Protein AF-A0A3S3QXD6-F1 (afdb_monomer_lite)

Structure (mmCIF, N/CA/C/O backbone):
data_AF-A0A3S3QXD6-F1
#
_entry.id   AF-A0A3S3QXD6-F1
#
loop_
_atom_site.group_PDB
_atom_site.id
_atom_site.type_symbol
_atom_site.label_atom_id
_atom_site.label_alt_id
_atom_site.label_comp_id
_atom_site.label_asym_id
_atom_site.label_entity_id
_atom_site.label_seq_id
_atom_site.pdbx_PDB_ins_code
_atom_site.Cartn_x
_atom_site.Cartn_y
_atom_site.Cartn_z
_atom_site.occupancy
_atom_site.B_iso_or_equiv
_atom_site.auth_seq_id
_atom_site.auth_comp_id
_atom_site.auth_asym_id
_atom_site.auth_atom_id
_atom_site.pdbx_PDB_model_num
ATOM 1 N N . MET A 1 1 ? 6.761 -28.569 51.765 1.00 38.31 1 MET A N 1
ATOM 2 C CA . MET A 1 1 ? 6.246 -28.362 50.396 1.00 38.31 1 MET A CA 1
ATOM 3 C C . MET A 1 1 ? 6.630 -26.951 49.989 1.00 38.31 1 MET A C 1
ATOM 5 O O . MET A 1 1 ? 6.013 -26.012 50.467 1.00 38.31 1 MET A O 1
ATOM 9 N N . GLY A 1 2 ? 7.733 -26.806 49.254 1.00 33.00 2 GLY A N 1
ATOM 10 C CA . GLY A 1 2 ? 8.207 -25.521 48.739 1.00 33.00 2 GLY A CA 1
ATOM 11 C C . GLY A 1 2 ? 7.844 -25.421 47.265 1.00 33.00 2 GLY A C 1
ATOM 12 O O . GLY A 1 2 ? 8.157 -26.325 46.495 1.00 33.00 2 GLY A O 1
ATOM 13 N N . THR A 1 3 ? 7.135 -24.361 46.907 1.00 37.84 3 THR A N 1
ATOM 14 C CA . THR A 1 3 ? 6.766 -23.984 45.542 1.00 37.84 3 THR A CA 1
ATOM 15 C C . THR A 1 3 ? 8.017 -23.756 44.696 1.00 37.84 3 THR A C 1
ATOM 17 O O . THR A 1 3 ? 8.783 -22.830 44.961 1.00 37.84 3 THR A O 1
ATOM 20 N N . ALA A 1 4 ? 8.221 -24.593 43.678 1.00 33.94 4 ALA A N 1
ATOM 21 C CA . ALA A 1 4 ? 9.219 -24.361 42.645 1.00 33.94 4 ALA A CA 1
ATOM 22 C C . ALA A 1 4 ? 8.740 -23.210 41.750 1.00 33.94 4 ALA A C 1
ATOM 24 O O . ALA A 1 4 ? 7.819 -23.362 40.949 1.00 33.94 4 ALA A O 1
ATOM 25 N N . VAL A 1 5 ? 9.356 -22.044 41.921 1.00 38.56 5 VAL A N 1
ATOM 26 C CA . VAL A 1 5 ? 9.297 -20.958 40.946 1.00 38.56 5 VAL A CA 1
ATOM 27 C C . VAL A 1 5 ? 10.104 -21.426 39.735 1.00 38.56 5 VAL A C 1
ATOM 29 O O . VAL A 1 5 ? 11.309 -21.643 39.848 1.00 38.56 5 VAL A O 1
ATOM 32 N N . PHE A 1 6 ? 9.452 -21.609 38.586 1.00 35.69 6 PHE A N 1
ATOM 33 C CA . PHE A 1 6 ? 10.136 -21.761 37.302 1.00 35.69 6 PHE A CA 1
ATOM 34 C C . PHE A 1 6 ? 10.838 -20.436 36.969 1.00 35.69 6 PHE A C 1
ATOM 36 O O . PHE A 1 6 ? 10.288 -19.581 36.279 1.00 35.69 6 PHE A O 1
ATOM 43 N N . GLN A 1 7 ? 12.060 -20.243 37.465 1.00 37.59 7 GLN A N 1
ATOM 44 C CA . GLN A 1 7 ? 12.983 -19.302 36.843 1.00 37.59 7 GLN A CA 1
ATOM 45 C C . GLN A 1 7 ? 13.469 -19.943 35.540 1.00 37.59 7 GLN A C 1
ATOM 47 O O . GLN A 1 7 ? 14.281 -20.866 35.555 1.00 37.59 7 GLN A O 1
ATOM 52 N N . ARG A 1 8 ? 12.927 -19.492 34.401 1.00 41.00 8 ARG A N 1
ATOM 53 C CA . ARG A 1 8 ? 13.538 -19.762 33.091 1.00 41.00 8 ARG A CA 1
ATOM 54 C C . ARG A 1 8 ? 14.935 -19.117 33.087 1.00 41.00 8 ARG A C 1
ATOM 56 O O . ARG A 1 8 ? 15.067 -18.006 33.603 1.00 41.00 8 ARG A O 1
ATOM 63 N N . PRO A 1 9 ? 15.980 -19.789 32.576 1.00 37.19 9 PRO A N 1
ATOM 64 C CA . PRO A 1 9 ? 17.343 -19.288 32.685 1.00 37.19 9 PRO A CA 1
ATOM 65 C C . PRO A 1 9 ? 17.498 -18.008 31.858 1.00 37.19 9 PRO A C 1
ATOM 67 O O . PRO A 1 9 ? 17.231 -18.003 30.660 1.00 37.19 9 PRO A O 1
ATOM 70 N N . LEU A 1 10 ? 17.977 -16.942 32.499 1.00 39.84 10 LEU A N 1
ATOM 71 C CA . LEU A 1 10 ? 18.297 -15.630 31.915 1.00 39.84 10 LEU A CA 1
ATOM 72 C C . LEU A 1 10 ? 19.469 -15.670 30.901 1.00 39.84 10 LEU A C 1
ATOM 74 O O . LEU A 1 10 ? 20.020 -14.627 30.571 1.00 39.84 10 LEU A O 1
ATOM 78 N N . SER A 1 11 ? 19.912 -16.854 30.452 1.00 46.94 11 SER A N 1
ATOM 79 C CA . SER A 1 11 ? 21.112 -17.008 29.616 1.00 46.94 11 SER A CA 1
ATOM 80 C C . SER A 1 11 ? 20.842 -16.938 28.114 1.00 46.94 11 SER A C 1
ATOM 82 O O . SER A 1 11 ? 21.751 -16.584 27.381 1.00 46.94 11 SER A O 1
ATOM 84 N N . ARG A 1 12 ? 19.619 -17.245 27.657 1.00 56.75 12 ARG A N 1
ATOM 85 C CA . ARG A 1 12 ? 19.279 -17.273 26.217 1.00 56.75 12 ARG A CA 1
ATOM 86 C C . ARG A 1 12 ? 18.797 -15.940 25.651 1.00 56.75 12 ARG A C 1
ATOM 88 O O . ARG A 1 12 ? 18.524 -15.839 24.466 1.00 56.75 12 ARG A O 1
ATOM 95 N N . THR A 1 13 ? 18.635 -14.929 26.500 1.00 52.47 13 THR A N 1
ATOM 96 C CA . THR A 1 13 ? 18.139 -13.607 26.095 1.00 52.47 13 THR A CA 1
ATOM 97 C C . THR A 1 13 ? 19.215 -12.767 25.406 1.00 52.47 13 THR A C 1
ATOM 99 O O . THR A 1 13 ? 18.877 -11.889 24.637 1.00 52.47 13 THR A O 1
ATOM 102 N N . PHE A 1 14 ? 20.498 -13.021 25.675 1.00 68.12 14 PHE A N 1
ATOM 103 C CA . PHE A 1 14 ? 21.621 -12.319 25.032 1.00 68.12 14 PHE A CA 1
ATOM 104 C C . PHE A 1 14 ? 22.316 -13.166 23.957 1.00 68.12 14 PHE A C 1
ATOM 106 O O . PHE A 1 14 ? 23.363 -12.772 23.457 1.00 68.12 14 PHE A O 1
ATOM 113 N N . GLU A 1 15 ? 21.787 -14.359 23.679 1.00 79.06 15 GLU A N 1
ATOM 114 C CA . GLU A 1 15 ? 22.222 -15.157 22.534 1.00 79.06 15 GLU A CA 1
ATOM 115 C C . GLU A 1 15 ? 21.687 -14.497 21.264 1.00 79.06 15 GLU A C 1
ATOM 117 O O . GLU A 1 15 ? 20.615 -13.905 21.306 1.00 79.06 15 GLU A O 1
ATOM 122 N N . ASP A 1 16 ? 22.445 -14.602 20.186 1.00 72.88 16 ASP A N 1
ATOM 123 C CA . ASP A 1 16 ? 22.072 -14.250 18.818 1.00 72.88 16 ASP A CA 1
ATOM 124 C C . ASP A 1 16 ? 21.992 -15.601 18.094 1.00 72.88 16 ASP A C 1
ATOM 126 O O . ASP A 1 16 ? 23.020 -16.247 17.853 1.00 72.88 16 ASP A O 1
ATOM 130 N N . ALA A 1 17 ? 20.781 -16.155 17.985 1.00 80.81 17 ALA A N 1
ATOM 131 C CA . ALA A 1 17 ? 20.617 -17.559 17.615 1.00 80.81 17 ALA A CA 1
ATOM 132 C C . ALA A 1 17 ? 20.725 -17.805 16.103 1.00 80.81 17 ALA A C 1
ATOM 134 O O . ALA A 1 17 ? 21.073 -18.924 15.707 1.00 80.81 17 ALA A O 1
ATOM 135 N N . ASP A 1 18 ? 20.493 -16.793 15.276 1.00 69.12 18 ASP A N 1
ATOM 136 C CA . ASP A 1 18 ? 20.593 -16.865 13.819 1.00 69.12 18 ASP A CA 1
ATOM 137 C C . ASP A 1 18 ? 21.825 -16.133 13.245 1.00 69.12 18 ASP A C 1
ATOM 139 O O . ASP A 1 18 ? 22.197 -16.384 12.096 1.00 69.12 18 ASP A O 1
ATOM 143 N N . ASN A 1 19 ? 22.585 -15.433 14.092 1.00 71.56 19 ASN A N 1
ATOM 144 C CA . ASN A 1 19 ? 23.824 -14.706 13.795 1.00 71.56 19 ASN A CA 1
ATOM 145 C C . ASN A 1 19 ? 23.615 -13.474 12.905 1.00 71.56 19 ASN A C 1
ATOM 147 O O . ASN A 1 19 ? 24.477 -13.166 12.071 1.00 71.56 19 ASN A O 1
ATOM 151 N N . ASP A 1 20 ? 22.492 -12.779 13.071 1.00 61.34 20 ASP A N 1
ATOM 152 C CA . ASP A 1 20 ? 22.170 -11.541 12.358 1.00 61.34 20 ASP A CA 1
ATOM 153 C C . ASP A 1 20 ? 22.753 -10.274 13.025 1.00 61.34 20 ASP A C 1
ATOM 155 O O . ASP A 1 20 ? 22.748 -9.185 12.439 1.00 61.34 20 ASP A O 1
ATOM 159 N N . GLY A 1 21 ? 23.341 -10.425 14.218 1.00 67.06 21 GLY A N 1
ATOM 160 C CA . GLY A 1 21 ? 23.941 -9.350 14.998 1.00 67.06 21 GLY A CA 1
ATOM 161 C C . GLY A 1 21 ? 23.018 -8.725 16.047 1.00 67.06 21 GLY A C 1
ATOM 162 O O . GLY A 1 21 ? 23.454 -7.784 16.723 1.00 67.06 21 GLY A O 1
ATOM 163 N N . TYR A 1 22 ? 21.798 -9.234 16.217 1.00 67.25 22 TYR A N 1
ATOM 164 C CA . TYR A 1 22 ? 20.854 -8.859 17.262 1.00 67.25 22 TYR A CA 1
ATOM 165 C C . TYR A 1 22 ? 20.681 -9.997 18.267 1.00 67.25 22 TYR A C 1
ATOM 167 O O . TYR A 1 22 ? 20.748 -11.177 17.953 1.00 67.25 22 TYR A O 1
ATOM 175 N N . SER A 1 23 ? 20.509 -9.653 19.543 1.00 68.75 23 SER A N 1
ATOM 176 C CA . SER A 1 23 ? 20.200 -10.675 20.540 1.00 68.75 23 SER A CA 1
ATOM 177 C C . SER A 1 23 ? 18.725 -11.060 20.502 1.00 68.75 23 SER A C 1
ATOM 179 O O . SER A 1 23 ? 17.857 -10.200 20.355 1.00 68.75 23 SER A O 1
ATOM 181 N N . ASN A 1 24 ? 18.423 -12.308 20.857 1.00 70.25 24 ASN A N 1
ATOM 182 C CA . ASN A 1 24 ? 17.066 -12.833 20.975 1.00 70.25 24 ASN A CA 1
ATOM 183 C C . ASN A 1 24 ? 16.139 -11.940 21.830 1.00 70.25 24 ASN A C 1
ATOM 185 O O . ASN A 1 24 ? 14.919 -11.968 21.687 1.00 70.25 24 ASN A O 1
ATOM 189 N N . LEU A 1 25 ? 16.685 -11.184 22.795 1.00 64.31 25 LEU A N 1
ATOM 190 C CA . LEU A 1 25 ? 15.929 -10.219 23.601 1.00 64.31 25 LEU A CA 1
ATOM 191 C C . LEU A 1 25 ? 15.656 -8.908 22.872 1.00 64.31 25 LEU A C 1
ATOM 193 O O . LEU A 1 25 ? 14.603 -8.322 23.108 1.00 64.31 25 LEU A O 1
ATOM 197 N N . GLU A 1 26 ? 16.596 -8.410 22.075 1.00 59.00 26 GLU A N 1
ATOM 198 C CA . GLU A 1 26 ? 16.383 -7.240 21.218 1.00 59.00 26 GLU A CA 1
ATOM 199 C C . GLU A 1 26 ? 15.315 -7.546 20.177 1.00 59.00 26 GLU A C 1
ATOM 201 O O . GLU A 1 26 ? 14.377 -6.767 20.032 1.00 59.00 26 GLU A O 1
ATOM 206 N N . GLU A 1 27 ? 15.377 -8.729 19.584 1.00 65.38 27 GLU A N 1
ATOM 207 C CA . GLU A 1 27 ? 14.402 -9.225 18.621 1.00 65.38 27 GLU A CA 1
ATOM 208 C C . GLU A 1 27 ? 13.033 -9.460 19.251 1.00 65.38 27 GLU A C 1
ATOM 210 O O . GLU A 1 27 ? 12.041 -8.876 18.821 1.00 65.38 27 GLU A O 1
ATOM 215 N N . TYR A 1 28 ? 12.974 -10.165 20.386 1.00 58.31 28 TYR A N 1
ATOM 216 C CA . TYR A 1 28 ? 11.723 -10.335 21.130 1.00 58.31 28 TYR A CA 1
ATOM 217 C C . TYR A 1 28 ? 11.107 -8.996 21.569 1.00 58.31 28 TYR A C 1
ATOM 219 O O . TYR A 1 28 ? 9.885 -8.855 21.612 1.00 58.31 28 TYR A O 1
ATOM 227 N N . ARG A 1 29 ? 11.930 -7.998 21.923 1.00 54.53 29 ARG A N 1
ATOM 228 C CA . ARG A 1 29 ? 11.452 -6.645 22.268 1.00 54.53 29 ARG A CA 1
ATOM 229 C C . ARG A 1 29 ? 10.986 -5.858 21.048 1.00 54.53 29 ARG A C 1
ATOM 231 O O . ARG A 1 29 ? 10.121 -5.001 21.209 1.00 54.53 29 ARG A O 1
ATOM 238 N N . ALA A 1 30 ? 11.571 -6.118 19.885 1.00 56.81 30 ALA A N 1
ATOM 239 C CA . ALA A 1 30 ? 11.243 -5.477 18.619 1.00 56.81 30 ALA A CA 1
ATOM 240 C C . ALA A 1 30 ? 10.148 -6.211 17.827 1.00 56.81 30 ALA A C 1
ATOM 242 O O . ALA A 1 30 ? 9.695 -5.683 16.816 1.00 56.81 30 ALA A O 1
ATOM 243 N N . GLY A 1 31 ? 9.714 -7.391 18.285 1.00 55.69 31 GLY A N 1
ATOM 244 C CA . GLY A 1 31 ? 8.727 -8.225 17.598 1.00 55.69 31 GLY A CA 1
ATOM 245 C C . GLY A 1 31 ? 9.283 -8.995 16.396 1.00 55.69 31 GLY A C 1
ATOM 246 O O . GLY A 1 31 ? 8.500 -9.483 15.591 1.00 55.69 31 GLY A O 1
ATOM 247 N N . SER A 1 32 ? 10.606 -9.104 16.258 1.00 64.31 32 SER A N 1
ATOM 248 C CA . SER A 1 32 ? 11.252 -9.874 15.191 1.00 64.31 32 SER A CA 1
ATOM 249 C C . SER A 1 32 ? 11.540 -11.323 15.639 1.00 64.31 32 SER A C 1
ATOM 251 O O . SER A 1 32 ? 11.544 -11.606 16.842 1.00 64.31 32 SER A O 1
ATOM 253 N N . ASP A 1 33 ? 11.661 -12.265 14.694 1.00 67.69 33 ASP A N 1
ATOM 254 C CA . ASP A 1 33 ? 11.877 -13.697 14.961 1.00 67.69 33 ASP A CA 1
ATOM 255 C C . ASP A 1 33 ? 13.356 -14.005 15.254 1.00 67.69 33 ASP A C 1
ATOM 257 O O . ASP A 1 33 ? 14.141 -14.010 14.311 1.00 67.69 33 ASP A O 1
ATOM 261 N N . PRO A 1 34 ? 13.711 -14.384 16.500 1.00 75.00 34 PRO A N 1
ATOM 262 C CA . PRO A 1 34 ? 15.089 -14.636 16.927 1.00 75.00 34 PRO A CA 1
ATOM 263 C C . PRO A 1 34 ? 15.709 -15.924 16.384 1.00 75.00 34 PRO A C 1
ATOM 265 O O . PRO A 1 34 ? 16.602 -16.507 16.995 1.00 75.00 34 PRO A O 1
ATOM 268 N N . THR A 1 35 ? 15.142 -16.494 15.328 1.00 77.38 35 THR A N 1
ATOM 269 C CA . THR A 1 35 ? 15.623 -17.725 14.698 1.00 77.38 35 THR A CA 1
ATOM 270 C C . THR A 1 35 ? 15.710 -17.619 13.180 1.00 77.38 35 THR A C 1
ATOM 272 O O . THR A 1 35 ? 16.035 -18.612 12.520 1.00 77.38 35 THR A O 1
ATOM 275 N N . ASP A 1 36 ? 15.436 -16.439 12.633 1.00 64.94 36 ASP A N 1
ATOM 276 C CA . ASP A 1 36 ? 15.436 -16.145 11.211 1.00 64.94 36 ASP A CA 1
ATOM 277 C C . ASP A 1 36 ? 16.293 -14.905 10.950 1.00 64.94 36 ASP A C 1
ATOM 279 O O . ASP A 1 36 ? 15.827 -13.784 11.110 1.00 64.94 36 ASP A O 1
ATOM 283 N N . ALA A 1 37 ? 17.514 -15.103 10.439 1.00 63.25 37 ALA A N 1
ATOM 284 C CA . ALA A 1 37 ? 18.464 -14.012 10.208 1.00 63.25 37 ALA A CA 1
ATOM 285 C C . ALA A 1 37 ? 17.982 -12.953 9.191 1.00 63.25 37 ALA A C 1
ATOM 287 O O . ALA A 1 37 ? 18.611 -11.906 9.030 1.00 63.25 37 ALA A O 1
ATOM 288 N N . ALA A 1 38 ? 16.898 -13.219 8.451 1.00 55.19 38 ALA A N 1
ATOM 289 C CA . ALA A 1 38 ? 16.240 -12.229 7.598 1.00 55.19 38 ALA A CA 1
ATOM 290 C C . ALA A 1 38 ? 15.218 -11.360 8.362 1.00 55.19 38 ALA A C 1
ATOM 292 O O . ALA A 1 38 ? 14.716 -10.370 7.824 1.00 55.19 38 ALA A O 1
ATOM 293 N N . SER A 1 39 ? 14.906 -11.699 9.611 1.00 61.34 39 SER A N 1
ATOM 294 C CA . SER A 1 39 ? 13.953 -11.041 10.499 1.00 61.34 39 SER A CA 1
ATOM 295 C C . SER A 1 39 ? 14.670 -10.204 11.571 1.00 61.34 39 SER A C 1
ATOM 297 O O . SER A 1 39 ? 14.518 -10.432 12.765 1.00 61.34 39 SER A O 1
ATOM 299 N N . THR A 1 40 ? 15.367 -9.152 11.146 1.00 62.97 40 THR A N 1
ATOM 300 C CA . THR A 1 40 ? 16.052 -8.216 12.052 1.00 62.97 40 THR A CA 1
ATOM 301 C C . THR A 1 40 ? 15.098 -7.183 12.702 1.00 62.97 40 THR A C 1
ATOM 303 O O . THR A 1 40 ? 14.048 -6.848 12.131 1.00 62.97 40 THR A O 1
ATOM 306 N N . PRO A 1 41 ? 15.446 -6.604 13.872 1.00 64.88 41 PRO A N 1
ATOM 307 C CA . PRO A 1 41 ? 14.711 -5.509 14.508 1.00 64.88 41 PRO A CA 1
ATOM 308 C C . PRO A 1 41 ? 14.575 -4.251 13.641 1.00 64.88 41 PRO A C 1
ATOM 310 O O . PRO A 1 41 ? 15.542 -3.739 13.072 1.00 64.88 41 PRO A O 1
ATOM 313 N N . ILE A 1 42 ? 13.378 -3.658 13.635 1.00 64.75 42 ILE A N 1
ATOM 314 C CA . ILE A 1 42 ? 13.099 -2.408 12.914 1.00 64.75 42 ILE A CA 1
ATOM 315 C C . ILE A 1 42 ? 13.927 -1.257 13.506 1.00 64.75 42 ILE A C 1
ATOM 317 O O . ILE A 1 42 ? 13.749 -0.863 14.661 1.00 64.75 42 ILE A O 1
ATOM 321 N N . GLN A 1 43 ? 14.797 -0.648 12.695 1.00 71.38 43 GLN A N 1
ATOM 322 C CA . GLN A 1 43 ? 15.571 0.522 13.116 1.00 71.38 43 GLN A CA 1
ATOM 323 C C . GLN A 1 43 ? 14.727 1.800 13.062 1.00 71.38 43 GLN A C 1
ATOM 325 O O . GLN A 1 43 ? 14.486 2.366 11.994 1.00 71.38 43 GLN A O 1
ATOM 330 N N . CYS A 1 44 ? 14.288 2.269 14.227 1.00 76.56 44 CYS A N 1
ATOM 331 C CA . CYS A 1 44 ? 13.503 3.491 14.379 1.00 76.56 44 CYS A CA 1
ATOM 332 C C . CYS A 1 44 ? 14.401 4.733 14.437 1.00 76.56 44 CYS A C 1
ATOM 334 O O . CYS A 1 44 ? 15.247 4.850 15.320 1.00 76.56 44 CYS A O 1
ATOM 336 N N . ALA A 1 45 ? 14.179 5.703 13.546 1.00 78.06 45 ALA A N 1
ATOM 337 C CA . ALA A 1 45 ? 14.805 7.024 13.655 1.00 78.06 45 ALA A CA 1
ATOM 338 C C . ALA A 1 45 ? 14.176 7.847 14.790 1.00 78.06 45 ALA A C 1
ATOM 340 O O . ALA A 1 45 ? 14.836 8.683 15.404 1.00 78.06 45 ALA A O 1
ATOM 341 N N . THR A 1 46 ? 12.887 7.622 15.048 1.00 84.50 46 THR A N 1
ATOM 342 C CA . THR A 1 46 ? 12.146 8.176 16.180 1.00 84.50 46 THR A CA 1
ATOM 343 C C . THR A 1 46 ? 10.873 7.368 16.431 1.00 84.50 46 THR A C 1
ATOM 345 O O . THR A 1 46 ? 10.454 6.581 15.576 1.00 84.50 46 THR A O 1
ATOM 348 N N . THR A 1 47 ? 10.252 7.577 17.589 1.00 89.50 47 THR A N 1
ATOM 349 C CA . THR A 1 47 ? 9.069 6.858 18.055 1.00 89.50 47 THR A CA 1
ATOM 350 C C . THR A 1 47 ? 7.901 7.788 18.391 1.00 89.50 47 THR A C 1
ATOM 352 O O . THR A 1 47 ? 8.065 8.924 18.841 1.00 89.50 47 THR A O 1
ATOM 355 N N . VAL A 1 48 ? 6.683 7.293 18.182 1.00 93.81 48 VAL A N 1
ATOM 356 C CA . VAL A 1 48 ? 5.432 7.968 18.542 1.00 93.81 48 VAL A CA 1
ATOM 357 C C . VAL A 1 48 ? 4.619 7.018 19.432 1.00 93.81 48 VAL A C 1
ATOM 359 O O . VAL A 1 48 ? 4.378 5.884 19.015 1.00 93.81 48 VAL A O 1
ATOM 362 N N . PRO A 1 49 ? 4.161 7.443 20.628 1.00 95.94 49 PRO A N 1
ATOM 363 C CA . PRO A 1 49 ? 4.161 8.813 21.139 1.00 95.94 49 PRO A CA 1
ATOM 364 C C . PRO A 1 49 ? 5.390 9.214 21.982 1.00 95.94 49 PRO A C 1
ATOM 366 O O . PRO A 1 49 ? 5.413 10.340 22.480 1.00 95.94 49 PRO A O 1
ATOM 369 N N . ASP A 1 50 ? 6.366 8.322 22.180 1.00 91.56 50 ASP A N 1
ATOM 370 C CA . ASP A 1 50 ? 7.432 8.504 23.181 1.00 91.56 50 ASP A CA 1
ATOM 371 C C . ASP A 1 50 ? 8.339 9.718 22.903 1.00 91.56 50 ASP A C 1
ATOM 373 O O . ASP A 1 50 ? 8.534 10.547 23.795 1.00 91.56 50 ASP A O 1
ATOM 377 N N . ASP A 1 51 ? 8.844 9.876 21.673 1.00 91.12 51 ASP A N 1
ATOM 378 C CA . ASP A 1 51 ? 9.676 11.034 21.300 1.00 91.12 51 ASP A CA 1
ATOM 379 C C . ASP A 1 51 ? 8.837 12.222 20.804 1.00 91.12 51 ASP A C 1
ATOM 381 O O . ASP A 1 51 ? 9.191 13.390 21.001 1.00 91.12 51 ASP A O 1
ATOM 385 N N . PHE A 1 52 ? 7.716 11.934 20.139 1.00 95.38 52 PHE A N 1
ATOM 386 C CA . PHE A 1 52 ? 6.818 12.935 19.568 1.00 95.38 52 PHE A CA 1
ATOM 387 C C . PHE A 1 52 ? 5.362 12.585 19.836 1.00 95.38 52 PHE A C 1
ATOM 389 O O . PHE A 1 52 ? 4.913 11.483 19.563 1.00 95.38 52 PHE A O 1
ATOM 396 N N . THR A 1 53 ? 4.566 13.578 20.226 1.00 92.00 53 THR A N 1
ATOM 397 C CA . THR A 1 53 ? 3.130 13.395 20.498 1.00 92.00 53 THR A CA 1
ATOM 398 C C . THR A 1 53 ? 2.248 13.311 19.246 1.00 92.00 53 THR A C 1
ATOM 400 O O . THR A 1 53 ? 1.053 13.049 19.362 1.00 92.00 53 THR A O 1
ATOM 403 N N . SER A 1 54 ? 2.801 13.553 18.053 1.00 96.00 54 SER A N 1
ATOM 404 C CA . SER A 1 54 ? 2.088 13.438 16.773 1.00 96.00 54 SER A CA 1
ATOM 405 C C . SER A 1 54 ? 2.994 12.842 15.702 1.00 96.00 54 SER A C 1
ATOM 407 O O . SER A 1 54 ? 4.195 13.132 15.660 1.00 96.00 54 SER A O 1
ATOM 409 N N . ILE A 1 55 ? 2.399 12.064 14.800 1.00 97.62 55 ILE A N 1
ATOM 410 C CA . ILE A 1 55 ? 3.094 11.427 13.681 1.00 97.62 55 ILE A CA 1
ATOM 411 C C . ILE A 1 55 ? 3.611 12.502 12.726 1.00 97.62 55 ILE A C 1
ATOM 413 O O . ILE A 1 55 ? 4.741 12.418 12.246 1.00 97.62 55 ILE A O 1
ATOM 417 N N . GLN A 1 56 ? 2.842 13.571 12.495 1.00 96.69 56 GLN A N 1
ATOM 418 C CA . GLN A 1 56 ? 3.283 14.646 11.607 1.00 96.69 56 GLN A CA 1
ATOM 419 C C . GLN A 1 56 ? 4.544 15.363 12.117 1.00 96.69 56 GLN A C 1
ATOM 421 O O . GLN A 1 56 ? 5.385 15.758 11.300 1.00 96.69 56 GLN A O 1
ATOM 426 N N . ALA A 1 57 ? 4.688 15.562 13.432 1.00 95.38 57 ALA A N 1
ATOM 427 C CA . ALA A 1 57 ? 5.885 16.181 14.003 1.00 95.38 57 ALA A CA 1
ATOM 428 C C . ALA A 1 57 ? 7.115 15.279 13.837 1.00 95.38 57 ALA A C 1
ATOM 430 O O . ALA A 1 57 ? 8.140 15.752 13.342 1.00 95.38 57 ALA A O 1
ATOM 431 N N . ALA A 1 58 ? 6.976 13.987 14.146 1.00 94.75 58 ALA A N 1
ATOM 432 C CA . ALA A 1 58 ? 8.021 12.990 13.935 1.00 94.75 58 ALA A CA 1
ATOM 433 C C . ALA A 1 58 ? 8.447 12.910 12.459 1.00 94.75 58 ALA A C 1
ATOM 435 O O . ALA A 1 58 ? 9.628 13.034 12.139 1.00 94.75 58 ALA A O 1
ATOM 436 N N . ALA A 1 59 ? 7.485 12.818 11.536 1.00 92.31 59 ALA A N 1
ATOM 437 C CA . ALA A 1 59 ? 7.747 12.787 10.098 1.00 92.31 59 ALA A CA 1
ATOM 438 C C . ALA A 1 59 ? 8.478 14.046 9.604 1.00 92.31 59 ALA A C 1
ATOM 440 O O . ALA A 1 59 ? 9.373 13.964 8.766 1.00 92.31 59 ALA A O 1
ATOM 441 N N . ASN A 1 60 ? 8.140 15.227 10.135 1.00 92.44 60 ASN A N 1
ATOM 442 C CA . ASN A 1 60 ? 8.841 16.464 9.789 1.00 92.44 60 ASN A CA 1
ATOM 443 C C . ASN A 1 60 ? 10.283 16.496 10.298 1.00 92.44 60 ASN A C 1
ATOM 445 O O . ASN A 1 60 ? 11.137 17.048 9.606 1.00 92.44 60 ASN A O 1
ATOM 449 N N . TYR A 1 61 ? 10.537 15.934 11.481 1.00 89.31 61 TYR A N 1
ATOM 450 C CA . TYR A 1 61 ? 11.879 15.814 12.040 1.00 89.31 61 TYR A CA 1
ATOM 451 C C . TYR A 1 61 ? 12.737 14.839 11.226 1.00 89.31 61 TYR A C 1
ATOM 453 O O . TYR A 1 61 ? 13.839 15.191 10.817 1.00 89.31 61 TYR A O 1
ATOM 461 N N . VAL A 1 62 ? 12.210 13.655 10.906 1.00 80.50 62 VAL A N 1
ATOM 462 C CA . VAL A 1 62 ? 12.931 12.658 10.099 1.00 80.50 62 VAL A CA 1
ATOM 463 C C . VAL A 1 62 ? 13.216 13.177 8.688 1.00 80.50 62 VAL A C 1
ATOM 465 O O . VAL A 1 62 ? 14.310 12.995 8.174 1.00 80.50 62 VAL A O 1
ATOM 468 N N . ALA A 1 63 ? 12.290 13.915 8.074 1.00 80.88 63 ALA A N 1
ATOM 469 C CA . ALA A 1 63 ? 12.476 14.440 6.720 1.00 80.88 63 ALA A CA 1
ATOM 470 C C . ALA A 1 63 ? 13.638 15.439 6.552 1.00 80.88 63 ALA A C 1
ATOM 472 O O . ALA A 1 63 ? 14.013 15.738 5.419 1.00 80.88 63 ALA A O 1
ATOM 473 N N . ILE A 1 64 ? 14.156 16.018 7.642 1.00 76.12 64 ILE A N 1
ATOM 474 C CA . ILE A 1 64 ? 15.298 16.948 7.602 1.00 76.12 64 ILE A CA 1
ATOM 475 C C . ILE A 1 64 ? 16.622 16.281 7.994 1.00 76.12 64 ILE A C 1
ATOM 477 O O . ILE A 1 64 ? 17.663 16.941 7.966 1.00 76.12 64 ILE A O 1
ATOM 481 N N . THR A 1 65 ? 16.615 14.996 8.358 1.00 66.94 65 THR A N 1
ATOM 482 C CA . THR A 1 65 ? 17.850 14.240 8.582 1.00 66.94 65 THR A CA 1
ATOM 483 C C . THR A 1 65 ? 18.463 13.860 7.232 1.00 66.94 65 THR A C 1
ATOM 485 O O . THR A 1 65 ? 17.766 13.647 6.242 1.00 66.94 65 THR A O 1
ATOM 488 N N . LYS A 1 66 ? 19.798 13.787 7.165 1.00 46.59 66 LYS A N 1
ATOM 489 C CA . LYS A 1 66 ? 20.538 13.599 5.902 1.00 46.59 66 LYS A CA 1
ATOM 490 C C . LYS A 1 66 ? 20.251 12.255 5.200 1.00 46.59 66 LYS A C 1
ATOM 492 O O . LYS A 1 66 ? 20.596 12.118 4.034 1.00 46.59 66 LYS A O 1
ATOM 497 N N . PHE A 1 67 ? 19.623 11.299 5.892 1.00 48.97 67 PHE A N 1
ATOM 498 C CA . PHE A 1 67 ? 19.393 9.930 5.414 1.00 48.97 67 PHE A CA 1
ATOM 499 C C . PHE A 1 67 ? 17.914 9.495 5.420 1.00 48.97 67 PHE A C 1
ATOM 501 O O . PHE A 1 67 ? 17.622 8.378 5.009 1.00 48.97 67 PHE A O 1
ATOM 508 N N . GLY A 1 68 ? 16.972 10.346 5.854 1.00 65.31 68 GLY A N 1
ATOM 509 C CA . GLY A 1 68 ? 15.590 9.911 6.091 1.00 65.31 68 GLY A CA 1
ATOM 510 C C . GLY A 1 68 ? 15.495 8.899 7.242 1.00 65.31 68 GLY A C 1
ATOM 511 O O . GLY A 1 68 ? 16.348 8.894 8.134 1.00 65.31 68 GLY A O 1
ATOM 512 N N . GLY A 1 69 ? 14.447 8.072 7.253 1.00 68.81 69 GLY A N 1
ATOM 513 C CA . GLY A 1 69 ? 14.323 6.964 8.204 1.00 68.81 69 GLY A CA 1
ATOM 514 C C . GLY A 1 69 ? 12.895 6.569 8.578 1.00 68.81 69 GLY A C 1
ATOM 515 O O . GLY A 1 69 ? 11.909 7.119 8.076 1.00 68.81 69 GLY A O 1
ATOM 516 N N . ASN A 1 70 ? 12.810 5.611 9.503 1.00 82.00 70 ASN A N 1
ATOM 517 C CA . ASN A 1 70 ? 11.553 5.068 10.006 1.00 82.00 70 ASN A CA 1
ATOM 518 C C . ASN A 1 70 ? 11.024 5.902 11.181 1.00 82.00 70 ASN A C 1
ATOM 520 O O . ASN A 1 70 ? 11.690 6.053 12.208 1.00 82.00 70 ASN A O 1
ATOM 524 N N . VAL A 1 71 ? 9.805 6.410 11.045 1.00 88.88 71 VAL A N 1
ATOM 525 C CA . VAL A 1 71 ? 8.972 6.875 12.153 1.00 88.88 71 VAL A CA 1
ATOM 526 C C . VAL A 1 71 ? 8.185 5.672 12.651 1.00 88.88 71 VAL A C 1
ATOM 528 O O . VAL A 1 71 ? 7.222 5.241 12.012 1.00 88.88 71 VAL A O 1
ATOM 531 N N . CYS A 1 72 ? 8.606 5.131 13.787 1.00 88.31 72 CYS A N 1
ATOM 532 C CA . CYS A 1 72 ? 7.960 3.983 14.400 1.00 88.31 72 CYS A CA 1
ATOM 533 C C . CYS A 1 72 ? 6.790 4.426 15.275 1.00 88.31 72 CYS A C 1
ATOM 535 O O . CYS A 1 72 ? 6.928 5.323 16.108 1.00 88.31 72 CYS A O 1
ATOM 537 N N . VAL A 1 73 ? 5.634 3.799 15.102 1.00 94.94 73 VAL A N 1
ATOM 538 C CA . VAL A 1 73 ? 4.399 4.190 15.783 1.00 94.94 73 VAL A CA 1
ATOM 539 C C . VAL A 1 73 ? 3.894 3.015 16.610 1.00 94.94 73 VAL A C 1
ATOM 541 O O . VAL A 1 73 ? 3.657 1.930 16.082 1.00 94.94 73 VAL A O 1
ATOM 544 N N . GLN A 1 74 ? 3.761 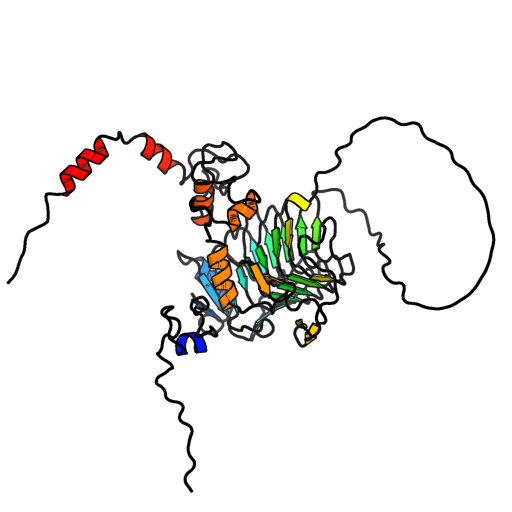3.228 17.917 1.00 94.88 74 GLN A N 1
ATOM 545 C CA . GLN A 1 74 ? 3.220 2.236 18.845 1.00 94.88 74 GLN A CA 1
ATOM 546 C C . GLN A 1 74 ? 1.722 1.976 18.595 1.00 94.88 74 GLN A C 1
ATOM 548 O O . GLN A 1 74 ? 1.049 2.818 17.999 1.00 94.88 74 GLN A O 1
ATOM 553 N N . PRO A 1 75 ? 1.177 0.844 19.078 1.00 96.50 75 PRO A N 1
ATOM 554 C CA . PRO A 1 75 ? -0.264 0.603 19.107 1.00 96.50 75 PRO A CA 1
ATOM 555 C C . PRO A 1 75 ? -1.049 1.781 19.689 1.00 96.50 7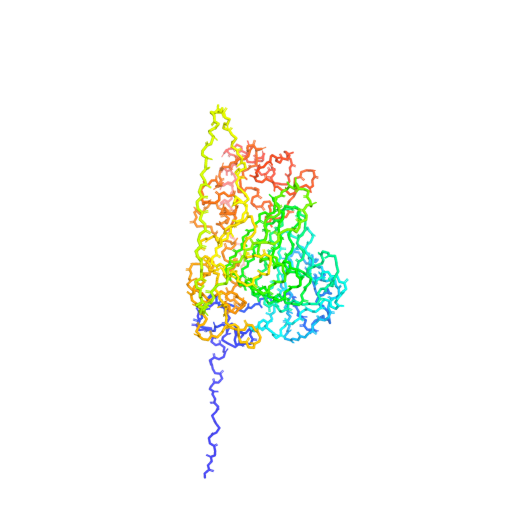5 PRO A C 1
ATOM 557 O O . PRO A 1 75 ? -0.713 2.318 20.748 1.00 96.50 75 PRO A O 1
ATOM 560 N N . GLY A 1 76 ? -2.135 2.164 19.026 1.00 97.62 76 GLY A N 1
ATOM 561 C CA . GLY A 1 76 ? -2.963 3.285 19.447 1.00 97.62 76 GLY A CA 1
ATOM 562 C C . GLY A 1 76 ? -3.768 3.908 18.314 1.00 97.62 76 GLY A C 1
ATOM 563 O O . GLY A 1 76 ? -3.616 3.576 17.144 1.00 97.62 76 GLY A O 1
ATOM 564 N N . THR A 1 77 ? -4.650 4.845 18.669 1.00 98.00 77 THR A N 1
ATOM 565 C CA . THR A 1 77 ? -5.381 5.666 17.695 1.00 98.00 77 THR A CA 1
ATOM 566 C C . THR A 1 77 ? -4.813 7.078 17.665 1.00 98.00 77 THR A C 1
ATOM 568 O O . THR A 1 77 ? -4.883 7.807 18.655 1.00 98.00 77 THR A O 1
ATOM 571 N N . TYR A 1 78 ? -4.319 7.479 16.500 1.00 98.00 78 TYR A N 1
ATOM 572 C CA . TYR A 1 78 ? -3.707 8.774 16.243 1.00 98.00 78 TYR A CA 1
ATOM 573 C C . TYR A 1 78 ? -4.611 9.587 15.325 1.00 98.00 78 TYR A C 1
ATOM 575 O O . TYR A 1 78 ? -4.838 9.229 14.172 1.00 98.00 78 TYR A O 1
ATOM 583 N N . VAL A 1 79 ? -5.151 10.690 15.841 1.00 97.25 79 VAL A N 1
ATOM 584 C CA . VAL A 1 79 ? -6.032 11.573 15.069 1.00 97.25 79 VAL A CA 1
ATOM 585 C C . VAL A 1 79 ? -5.186 12.604 14.322 1.00 97.25 79 VAL A C 1
ATOM 587 O O . VAL A 1 79 ? -4.766 13.607 14.899 1.00 97.25 79 VAL A O 1
ATOM 590 N N . GLU A 1 80 ? -4.976 12.382 13.027 1.00 94.44 80 GLU A N 1
ATOM 591 C CA . GLU A 1 80 ? -4.119 13.190 12.154 1.00 94.44 80 GLU A CA 1
ATOM 592 C C . GLU A 1 80 ? -4.950 13.771 11.010 1.00 94.44 80 GLU A C 1
ATOM 594 O O . GLU A 1 80 ? -5.366 13.088 10.086 1.00 94.44 80 GLU A O 1
ATOM 599 N N . SER A 1 81 ? -5.224 15.073 11.055 1.00 81.12 81 SER A N 1
ATOM 600 C CA . SER A 1 81 ? -6.193 15.694 10.139 1.00 81.12 81 SER A CA 1
ATOM 601 C C . SER A 1 81 ? -5.646 16.053 8.748 1.00 81.12 81 SER A C 1
ATOM 603 O O . SER A 1 81 ? -6.400 16.629 7.961 1.00 81.12 81 SER A O 1
ATOM 605 N N . LYS A 1 82 ? -4.346 15.826 8.491 1.00 84.31 82 LYS A N 1
ATOM 606 C CA . LYS A 1 82 ? -3.648 16.130 7.225 1.00 84.31 82 LYS A CA 1
ATOM 607 C C . LYS A 1 82 ? -2.190 15.641 7.265 1.00 84.31 82 LYS A C 1
ATOM 609 O O . LYS A 1 82 ? -1.271 16.467 7.262 1.00 84.31 82 LYS A O 1
ATOM 614 N N . LEU A 1 83 ? -1.961 14.334 7.353 1.00 95.06 83 LEU A N 1
ATOM 615 C CA . LEU A 1 83 ? -0.597 13.817 7.441 1.00 95.06 83 LEU A CA 1
ATOM 616 C C . LEU A 1 83 ? 0.093 13.901 6.074 1.00 95.06 83 LEU A C 1
ATOM 618 O O . LEU A 1 83 ? -0.331 13.290 5.099 1.00 95.06 83 LEU A O 1
ATOM 622 N N . LYS A 1 84 ? 1.163 14.684 5.987 1.00 94.75 84 LYS A N 1
ATOM 623 C CA . LYS A 1 84 ? 1.982 14.837 4.785 1.00 94.75 84 LYS A CA 1
ATOM 624 C C . LYS A 1 84 ? 3.321 14.169 4.994 1.00 94.75 84 LYS A C 1
ATOM 626 O O . LYS A 1 84 ? 4.094 14.592 5.862 1.00 94.75 84 LYS A O 1
ATOM 631 N N . LEU A 1 85 ? 3.600 13.184 4.154 1.00 91.88 85 LEU A N 1
ATOM 632 C CA . LEU A 1 85 ? 4.899 12.540 4.116 1.00 91.88 85 LEU A CA 1
ATOM 633 C C . LEU A 1 85 ? 5.812 13.240 3.121 1.00 91.88 85 LEU A C 1
ATOM 635 O O . LEU A 1 85 ? 5.371 13.847 2.144 1.00 91.88 85 LEU A O 1
ATOM 639 N N . LYS A 1 86 ? 7.099 13.215 3.450 1.00 85.00 86 LYS A N 1
ATOM 640 C CA . LYS A 1 86 ? 8.181 13.816 2.679 1.00 85.00 86 LYS A CA 1
ATOM 641 C C . LYS A 1 86 ? 9.132 12.714 2.236 1.00 85.00 86 LYS A C 1
ATOM 643 O O . LYS A 1 86 ? 9.155 11.629 2.807 1.00 85.00 86 LYS A O 1
ATOM 648 N N . ASP A 1 87 ? 9.925 13.045 1.231 1.00 76.00 87 ASP A N 1
ATOM 649 C CA . ASP A 1 87 ? 10.915 12.161 0.635 1.00 76.00 87 ASP A CA 1
ATOM 650 C C . ASP A 1 87 ? 11.915 11.610 1.665 1.00 76.00 87 ASP A C 1
ATOM 652 O O . ASP A 1 87 ? 12.620 12.386 2.315 1.00 76.00 87 ASP A O 1
ATOM 656 N N . GLY A 1 88 ? 11.986 10.285 1.786 1.00 71.06 88 GLY A N 1
ATOM 657 C CA . GLY A 1 88 ? 12.822 9.533 2.727 1.00 71.06 88 GLY A CA 1
ATOM 658 C C . GLY A 1 88 ? 12.142 9.135 4.041 1.00 71.06 88 GLY A C 1
ATOM 659 O O . GLY A 1 88 ? 12.815 8.586 4.909 1.00 71.06 88 GLY A O 1
ATOM 660 N N . VAL A 1 89 ? 10.848 9.417 4.228 1.00 82.56 89 VAL A N 1
ATOM 661 C CA . VAL A 1 89 ? 10.126 9.079 5.469 1.00 82.56 89 VAL A CA 1
ATOM 662 C C . VAL A 1 89 ? 9.298 7.810 5.293 1.00 82.56 89 VAL A C 1
ATOM 664 O O . VAL A 1 89 ? 8.405 7.759 4.446 1.00 82.56 89 VAL A O 1
ATOM 667 N N . TYR A 1 90 ? 9.540 6.829 6.159 1.00 85.94 90 TYR A N 1
ATOM 668 C CA . TYR A 1 90 ? 8.724 5.624 6.285 1.00 85.94 90 TYR A CA 1
ATOM 669 C C . TYR A 1 90 ? 7.951 5.672 7.596 1.00 85.94 90 TYR A C 1
ATOM 671 O O . TYR A 1 90 ? 8.543 5.814 8.661 1.00 85.94 90 TYR A O 1
ATOM 679 N N . LEU A 1 91 ? 6.628 5.569 7.536 1.00 93.06 91 LEU A N 1
ATOM 680 C CA . LEU A 1 91 ? 5.829 5.275 8.717 1.00 93.06 91 LEU A CA 1
ATOM 681 C C . LEU A 1 91 ? 5.770 3.767 8.890 1.00 93.06 91 LEU A C 1
ATOM 683 O O . LEU A 1 91 ? 5.405 3.056 7.951 1.00 93.06 91 LEU A O 1
ATOM 687 N N . VAL A 1 92 ? 6.072 3.303 10.097 1.00 90.88 92 VAL A N 1
ATOM 688 C CA . VAL A 1 92 ? 6.091 1.880 10.428 1.00 90.88 92 VAL A CA 1
ATOM 689 C C . VAL A 1 92 ? 5.323 1.654 11.722 1.00 90.88 92 VAL A C 1
ATOM 691 O O . VAL A 1 92 ? 5.678 2.212 12.760 1.00 90.88 92 VAL A O 1
ATOM 694 N N . ALA A 1 93 ? 4.258 0.860 11.673 1.00 90.81 93 ALA A N 1
ATOM 695 C CA . ALA A 1 93 ? 3.596 0.400 12.883 1.00 90.81 93 ALA A CA 1
ATOM 696 C C . ALA A 1 93 ? 4.489 -0.623 13.600 1.00 90.81 93 ALA A C 1
ATOM 698 O O . ALA A 1 93 ? 5.059 -1.504 12.967 1.00 90.81 93 ALA A O 1
ATOM 699 N N . LEU A 1 94 ? 4.608 -0.506 14.923 1.00 86.44 94 LEU A N 1
ATOM 700 C CA . LEU A 1 94 ? 5.370 -1.456 15.741 1.00 86.44 94 LEU A CA 1
ATOM 701 C C . LEU A 1 94 ? 4.576 -2.720 16.098 1.00 86.44 94 LEU A C 1
ATOM 703 O O . LEU A 1 94 ? 5.164 -3.673 16.595 1.00 86.44 94 LEU A O 1
ATOM 707 N N . SER A 1 95 ? 3.258 -2.728 15.880 1.00 86.88 95 SER A N 1
ATOM 708 C CA . SER A 1 95 ? 2.467 -3.957 15.982 1.00 86.88 95 SER A CA 1
ATOM 709 C C . SER A 1 95 ? 2.509 -4.725 14.671 1.00 86.88 95 SER A C 1
ATOM 711 O O . SER A 1 95 ? 2.432 -4.133 13.593 1.00 86.88 95 SER A O 1
ATOM 713 N N . ASP A 1 96 ? 2.556 -6.048 14.770 1.00 83.88 96 ASP A N 1
ATOM 714 C CA . ASP A 1 96 ? 2.311 -6.927 13.631 1.00 83.88 96 ASP A CA 1
ATOM 715 C C . ASP A 1 96 ? 0.825 -7.077 13.301 1.00 83.88 96 ASP A C 1
ATOM 717 O O . ASP A 1 96 ? 0.512 -7.484 12.180 1.00 83.88 96 ASP A O 1
ATOM 721 N N . ASP A 1 97 ? -0.079 -6.720 14.222 1.00 90.00 97 ASP A N 1
ATOM 722 C CA . ASP A 1 97 ? -1.508 -6.618 13.935 1.00 90.00 97 ASP A CA 1
ATOM 723 C C . ASP A 1 97 ? -1.839 -5.204 13.412 1.00 90.00 97 ASP A C 1
ATOM 725 O O . ASP A 1 97 ? -1.900 -4.249 14.198 1.00 90.00 97 ASP A O 1
ATOM 729 N N . PRO A 1 98 ? -2.096 -5.033 12.099 1.00 90.12 98 PRO A N 1
ATOM 730 C CA . PRO A 1 98 ? -2.408 -3.729 11.518 1.00 90.12 98 PRO A CA 1
ATOM 731 C C . PRO A 1 98 ? -3.694 -3.091 12.064 1.00 90.12 98 PRO A C 1
ATOM 733 O O . PRO A 1 98 ? -3.924 -1.899 11.835 1.00 90.12 98 PRO A O 1
ATOM 736 N N . ALA A 1 99 ? -4.535 -3.831 12.797 1.00 94.56 99 ALA A N 1
ATOM 737 C CA . ALA A 1 99 ? -5.713 -3.284 13.467 1.00 94.56 99 ALA A CA 1
ATOM 738 C C . ALA A 1 99 ? -5.384 -2.493 14.750 1.00 94.56 99 ALA A C 1
ATOM 740 O O . ALA A 1 99 ? -6.206 -1.690 15.198 1.00 94.56 99 ALA A O 1
ATOM 741 N N . GLU A 1 100 ? -4.202 -2.684 15.348 1.00 95.12 100 GLU A N 1
ATOM 742 C CA . GLU A 1 100 ? -3.843 -2.062 16.630 1.00 95.12 100 GLU A CA 1
ATOM 743 C C . GLU A 1 100 ? -3.309 -0.628 16.496 1.00 95.12 100 GLU A C 1
ATOM 745 O O . GLU A 1 100 ? -3.417 0.160 17.441 1.00 95.12 100 GLU A O 1
ATOM 750 N N . THR A 1 101 ? -2.773 -0.259 15.328 1.00 96.75 101 THR A N 1
ATOM 751 C CA . THR A 1 101 ? -2.202 1.072 15.072 1.00 96.75 101 THR A CA 1
ATOM 752 C C . THR A 1 101 ? -3.020 1.813 14.017 1.00 96.75 101 THR A C 1
ATOM 754 O O . THR A 1 101 ? -2.926 1.553 12.818 1.00 96.75 101 THR A O 1
ATOM 757 N N . ILE A 1 102 ? -3.837 2.766 14.465 1.00 98.44 102 ILE A N 1
ATOM 758 C CA . ILE A 1 102 ? -4.834 3.461 13.646 1.00 98.44 102 ILE A CA 1
ATOM 759 C C . ILE A 1 102 ? -4.412 4.913 13.408 1.00 98.44 102 ILE A C 1
ATOM 761 O O . ILE A 1 102 ? -4.198 5.661 14.363 1.00 98.44 102 ILE A O 1
ATOM 765 N N . ILE A 1 103 ? -4.405 5.348 12.147 1.00 98.50 103 ILE A N 1
ATOM 766 C CA . ILE A 1 103 ? -4.341 6.763 11.759 1.00 98.50 103 ILE A CA 1
ATOM 767 C C . ILE A 1 103 ? -5.736 7.199 11.294 1.00 98.50 103 ILE A C 1
ATOM 769 O O . ILE A 1 103 ? -6.267 6.719 10.291 1.00 98.50 103 ILE A O 1
ATOM 773 N N . ASP A 1 104 ? -6.340 8.116 12.046 1.00 98.25 104 ASP A N 1
ATOM 774 C CA . ASP A 1 104 ? -7.702 8.607 11.840 1.00 98.25 104 ASP A CA 1
ATOM 775 C C . ASP A 1 104 ? -7.688 10.034 11.264 1.00 98.25 104 ASP A C 1
ATOM 777 O O . ASP A 1 104 ? -7.266 10.987 11.927 1.00 98.25 104 ASP A O 1
ATOM 781 N N . GLY A 1 105 ? -8.182 10.191 10.031 1.00 96.81 105 GLY A N 1
ATOM 782 C CA . GLY A 1 105 ? -8.223 11.457 9.288 1.00 96.81 105 GLY A CA 1
ATOM 783 C C . GLY A 1 105 ? -9.193 12.510 9.839 1.00 96.81 105 GLY A C 1
ATOM 784 O O . GLY A 1 105 ? -9.208 13.660 9.379 1.00 96.81 105 GLY A O 1
ATOM 785 N N . ASN A 1 106 ? -10.024 12.149 10.825 1.00 96.44 106 ASN A N 1
ATOM 786 C CA . ASN A 1 106 ? -11.017 13.021 11.459 1.00 96.44 106 ASN A CA 1
ATOM 787 C C . ASN A 1 106 ? -12.041 13.653 10.488 1.00 96.44 106 ASN A C 1
ATOM 789 O O . ASN A 1 106 ? -12.600 14.718 10.759 1.00 96.44 106 ASN A O 1
ATOM 793 N N . GLY A 1 107 ? -12.247 13.055 9.315 1.00 95.44 107 GLY A N 1
ATOM 794 C CA . GLY A 1 107 ? -13.182 13.500 8.284 1.00 95.44 107 GLY A CA 1
ATOM 795 C C . GLY A 1 107 ? -12.821 14.828 7.608 1.00 95.44 107 GLY A C 1
ATOM 796 O O . GLY A 1 107 ? -13.698 15.458 7.005 1.00 95.44 107 GLY A O 1
ATOM 797 N N . LYS A 1 108 ? -11.572 15.305 7.723 1.00 91.69 108 LYS A N 1
ATOM 798 C CA . LYS A 1 108 ? -11.193 16.672 7.305 1.00 91.69 108 LYS A CA 1
ATOM 799 C C . LYS A 1 108 ? -10.539 16.773 5.932 1.00 91.69 108 LYS A C 1
ATOM 801 O O . LYS A 1 108 ? -10.863 17.707 5.193 1.00 91.69 108 LYS A O 1
ATOM 806 N N . ASP A 1 109 ? -9.653 15.846 5.593 1.00 93.81 109 ASP A N 1
ATOM 807 C CA . ASP A 1 109 ? -8.891 15.829 4.338 1.00 93.81 109 ASP A CA 1
ATOM 808 C C . ASP A 1 109 ? -8.592 14.375 3.923 1.00 93.81 109 ASP A C 1
ATOM 810 O O . ASP A 1 109 ? -9.226 13.451 4.443 1.00 93.81 109 ASP A O 1
ATOM 814 N N . ASP A 1 110 ? -7.660 14.169 2.993 1.00 96.50 110 ASP A N 1
ATOM 815 C CA . ASP A 1 110 ? -6.970 12.881 2.864 1.00 96.50 110 ASP A CA 1
ATOM 816 C C . ASP A 1 110 ? -6.347 12.472 4.216 1.00 96.50 110 ASP A C 1
ATOM 818 O O . ASP A 1 110 ? -5.894 13.347 4.963 1.00 96.50 110 ASP A O 1
ATOM 822 N N . VAL A 1 111 ? -6.295 11.173 4.544 1.00 97.69 111 VAL A N 1
ATOM 823 C CA . VAL A 1 111 ? -5.608 10.735 5.781 1.00 97.69 111 VAL A CA 1
ATOM 824 C C . VAL A 1 111 ? -4.106 10.983 5.631 1.00 97.69 111 VAL A C 1
ATOM 826 O O . VAL A 1 111 ? -3.500 11.654 6.468 1.00 97.69 111 VAL A O 1
ATOM 829 N N . ILE A 1 112 ? -3.525 10.505 4.525 1.00 97.06 112 ILE A N 1
ATOM 830 C CA . ILE A 1 112 ? -2.110 10.650 4.182 1.00 97.06 112 ILE A CA 1
ATOM 831 C C . ILE A 1 112 ? -1.965 11.191 2.758 1.00 97.06 112 ILE A C 1
ATOM 833 O O . ILE A 1 112 ? -2.603 10.713 1.819 1.00 97.06 112 ILE A O 1
ATOM 837 N N . THR A 1 113 ? -1.074 12.165 2.580 1.00 95.06 113 THR A N 1
ATOM 838 C CA . THR A 1 113 ? -0.692 12.679 1.262 1.00 95.06 113 THR A CA 1
ATOM 839 C C . THR A 1 113 ? 0.796 12.485 0.998 1.00 95.06 113 THR A C 1
ATOM 841 O O . THR A 1 113 ? 1.643 12.925 1.782 1.00 95.06 113 THR A O 1
ATOM 844 N N . PHE A 1 114 ? 1.095 11.927 -0.172 1.00 91.38 114 PHE A N 1
ATOM 845 C CA . PHE A 1 114 ? 2.399 11.947 -0.817 1.00 91.38 114 PHE A CA 1
ATOM 846 C C . PHE A 1 114 ? 2.360 12.958 -1.968 1.00 91.38 114 PHE A C 1
ATOM 848 O O . PHE A 1 114 ? 1.530 12.859 -2.873 1.00 91.38 114 PHE A O 1
ATOM 855 N N . HIS A 1 115 ? 3.240 13.957 -1.930 1.00 88.88 115 HIS A N 1
ATOM 856 C CA . HIS A 1 115 ? 3.391 14.922 -3.018 1.00 88.88 115 HIS A CA 1
ATOM 857 C C . HIS A 1 115 ? 4.872 15.230 -3.232 1.00 88.88 115 HIS A C 1
ATOM 859 O O . HIS A 1 115 ? 5.468 15.950 -2.427 1.00 88.88 115 HIS A O 1
ATOM 865 N N . GLY A 1 116 ? 5.463 14.724 -4.316 1.00 74.94 116 GLY A N 1
ATOM 866 C CA . GLY A 1 116 ? 6.905 14.883 -4.552 1.00 74.94 116 GLY A CA 1
ATOM 867 C C . GLY A 1 116 ? 7.789 14.035 -3.620 1.00 74.94 116 GLY A C 1
ATOM 868 O O . GLY A 1 116 ? 8.892 14.456 -3.281 1.00 74.94 116 GLY A O 1
ATOM 869 N N . VAL A 1 117 ? 7.278 12.894 -3.153 1.00 72.06 117 VAL A N 1
ATOM 870 C CA . VAL A 1 117 ? 7.978 11.865 -2.365 1.00 72.06 117 VAL A CA 1
ATOM 871 C C . VAL A 1 117 ? 8.489 10.724 -3.261 1.00 72.06 117 VAL A C 1
ATOM 873 O O . VAL A 1 117 ? 7.727 9.828 -3.630 1.00 72.06 117 VAL A O 1
ATOM 876 N N . ARG A 1 118 ? 9.783 10.740 -3.595 1.00 62.88 118 ARG A N 1
ATOM 877 C CA . ARG A 1 118 ? 10.404 9.725 -4.461 1.00 62.88 118 ARG A CA 1
ATOM 878 C C . ARG A 1 118 ? 10.512 8.384 -3.753 1.00 62.88 118 ARG A C 1
ATOM 880 O O . ARG A 1 118 ? 10.127 7.377 -4.328 1.00 62.88 118 ARG A O 1
ATOM 887 N N . VAL A 1 119 ? 10.973 8.405 -2.506 1.00 64.94 119 VAL A N 1
ATOM 888 C CA . VAL A 1 119 ? 11.113 7.245 -1.622 1.00 64.94 119 VAL A CA 1
ATOM 889 C C . VAL A 1 119 ? 10.437 7.527 -0.282 1.00 64.94 119 VAL A C 1
ATOM 891 O O . VAL A 1 119 ? 10.422 8.661 0.196 1.00 64.94 119 VAL A O 1
ATOM 894 N N . GLY A 1 120 ? 9.853 6.509 0.337 1.00 74.38 120 GLY A N 1
ATOM 895 C CA . GLY A 1 120 ? 9.087 6.629 1.579 1.00 74.38 120 GLY A CA 1
ATOM 896 C C . GLY A 1 120 ? 7.921 5.652 1.599 1.00 74.38 120 GLY A C 1
ATOM 897 O O . GLY A 1 120 ? 7.655 4.981 0.604 1.00 74.38 120 GLY A O 1
ATOM 898 N N . GLY A 1 121 ? 7.199 5.562 2.712 1.00 87.06 121 GLY A N 1
ATOM 899 C CA . GLY A 1 121 ? 6.137 4.566 2.794 1.00 87.06 121 GLY A CA 1
ATOM 900 C C . GLY A 1 121 ? 5.257 4.620 4.027 1.00 87.06 121 GLY A C 1
ATOM 901 O O . GLY A 1 121 ? 5.501 5.386 4.958 1.00 87.06 121 GLY A O 1
ATOM 902 N N . VAL A 1 122 ? 4.207 3.803 4.000 1.00 93.88 122 VAL A N 1
ATOM 903 C CA . VAL A 1 122 ? 3.282 3.574 5.117 1.00 93.88 122 VAL A CA 1
ATOM 904 C C . VAL A 1 122 ? 3.078 2.078 5.254 1.00 93.88 122 VAL A C 1
ATOM 906 O O . VAL A 1 122 ? 2.621 1.432 4.306 1.00 93.88 122 VAL A O 1
ATOM 909 N N . ILE A 1 123 ? 3.452 1.539 6.413 1.00 92.44 123 ILE A N 1
ATOM 910 C CA . ILE A 1 123 ? 3.548 0.098 6.624 1.00 92.44 123 ILE A CA 1
ATOM 911 C C . ILE A 1 123 ? 2.840 -0.307 7.919 1.00 92.44 123 ILE A C 1
ATOM 913 O O . ILE A 1 123 ? 3.237 0.139 8.995 1.00 92.44 123 ILE A O 1
ATOM 917 N N . GLY A 1 124 ? 1.834 -1.180 7.820 1.00 93.38 124 GLY A N 1
ATOM 918 C CA . GLY A 1 124 ? 1.233 -1.846 8.984 1.00 93.38 124 GLY A CA 1
ATOM 919 C C . GLY A 1 124 ? 0.132 -1.067 9.712 1.00 93.38 124 GLY A C 1
ATOM 920 O O . GLY A 1 124 ? -0.100 -1.315 10.890 1.00 93.38 124 GLY A O 1
ATOM 921 N N . PHE A 1 125 ? -0.534 -0.106 9.067 1.00 97.38 125 PHE A N 1
ATOM 922 C CA . PHE A 1 125 ? -1.530 0.747 9.728 1.00 97.38 125 PHE A CA 1
ATOM 923 C C . PHE A 1 125 ? -2.966 0.435 9.319 1.00 97.38 125 PHE A C 1
ATOM 925 O O . PHE A 1 125 ? -3.246 0.100 8.169 1.00 97.38 125 PHE A O 1
ATOM 932 N N . THR A 1 126 ? -3.908 0.716 10.217 1.00 98.56 126 THR A N 1
ATOM 933 C CA . THR A 1 126 ? -5.294 0.987 9.832 1.00 98.56 126 THR A CA 1
ATOM 934 C C . THR A 1 126 ? -5.462 2.470 9.497 1.00 98.56 126 THR A C 1
ATOM 936 O O . THR A 1 126 ? -5.242 3.332 10.346 1.00 98.56 126 THR A O 1
ATOM 939 N N . LEU A 1 127 ? -5.890 2.791 8.276 1.00 98.69 127 LEU A N 1
ATOM 940 C CA . LEU A 1 127 ? -6.119 4.158 7.797 1.00 98.69 127 LEU A CA 1
ATOM 941 C C . LEU A 1 127 ? -7.609 4.393 7.559 1.00 98.69 127 LEU A C 1
ATOM 943 O O . LEU A 1 127 ? -8.220 3.717 6.725 1.00 98.69 127 LEU A O 1
ATOM 947 N N . ARG A 1 128 ? -8.197 5.375 8.252 1.00 98.12 128 ARG A N 1
ATOM 948 C CA . ARG A 1 128 ? -9.646 5.614 8.179 1.00 98.12 128 ARG A CA 1
ATOM 949 C C . ARG A 1 128 ? -10.068 7.067 8.278 1.00 98.12 128 ARG A C 1
ATOM 951 O O . ARG A 1 128 ? -9.305 7.926 8.718 1.00 98.12 128 ARG A O 1
ATOM 958 N N . ASN A 1 129 ? -11.344 7.304 7.972 1.00 97.62 129 ASN A N 1
ATOM 959 C CA . ASN A 1 129 ? -12.033 8.563 8.229 1.00 97.62 129 ASN A CA 1
ATOM 960 C C . ASN A 1 129 ? -11.406 9.756 7.486 1.00 97.62 129 ASN A C 1
ATOM 962 O O . ASN A 1 129 ? -11.229 10.840 8.044 1.00 97.62 129 ASN A O 1
ATOM 966 N N . SER A 1 130 ? -11.070 9.581 6.208 1.00 97.88 130 SER A N 1
ATOM 967 C CA . SER A 1 130 ? -10.856 10.718 5.302 1.00 97.88 130 SER A CA 1
ATOM 968 C C . SER A 1 130 ? -12.136 11.538 5.111 1.00 97.88 130 SER A C 1
ATOM 970 O O . SER A 1 130 ? -13.253 11.146 5.462 1.00 97.88 130 SER A O 1
ATOM 972 N N . LYS A 1 131 ? -11.994 12.719 4.514 1.00 95.94 131 LYS A N 1
ATOM 973 C CA . LYS A 1 131 ? -13.125 13.588 4.191 1.00 95.94 131 LYS A CA 1
ATOM 974 C C . LYS A 1 131 ? -14.150 12.891 3.298 1.00 95.94 131 LYS A C 1
ATOM 976 O O . LYS A 1 131 ? -13.908 12.623 2.130 1.00 95.94 131 LYS A O 1
ATOM 981 N N . ASN A 1 132 ? -15.382 12.775 3.780 1.00 87.94 132 ASN A N 1
ATOM 982 C CA . ASN A 1 132 ? -16.467 12.097 3.063 1.00 87.94 132 ASN A CA 1
ATOM 983 C C . ASN A 1 132 ? -17.107 12.922 1.909 1.00 87.94 132 ASN A C 1
ATOM 985 O O . ASN A 1 132 ? -18.301 12.823 1.630 1.00 87.94 132 ASN A O 1
ATOM 989 N N . LYS A 1 133 ? -16.355 13.831 1.270 1.00 86.06 133 LYS A N 1
ATOM 990 C CA . LYS A 1 133 ? -16.829 14.674 0.155 1.00 86.06 133 LYS A CA 1
ATOM 991 C C . LYS A 1 133 ? -15.733 14.911 -0.872 1.00 86.06 133 LYS A C 1
ATOM 993 O O . LYS A 1 133 ? -14.594 15.199 -0.515 1.00 86.06 133 LYS A O 1
ATOM 998 N N . GLY A 1 134 ? -16.139 14.968 -2.139 1.00 87.38 134 GLY A N 1
ATOM 999 C CA . GLY A 1 134 ? -15.228 15.208 -3.252 1.00 87.38 134 GLY A CA 1
ATOM 1000 C C . GLY A 1 134 ? -14.327 14.002 -3.475 1.00 87.38 134 GLY A C 1
ATOM 1001 O O . GLY A 1 134 ? -14.801 12.873 -3.411 1.00 87.38 134 GLY A O 1
ATOM 1002 N N . ASN A 1 135 ? -13.048 14.270 -3.711 1.00 88.19 135 ASN A N 1
ATOM 1003 C CA . ASN A 1 135 ? -12.079 13.281 -4.167 1.00 88.19 135 ASN A CA 1
ATOM 1004 C C . ASN A 1 135 ? -11.078 12.880 -3.067 1.00 88.19 135 ASN A C 1
ATOM 1006 O O . ASN A 1 135 ? -9.939 12.548 -3.380 1.00 88.19 135 ASN A O 1
ATOM 1010 N N . ALA A 1 136 ? -11.443 12.993 -1.790 1.00 94.62 136 ALA A N 1
ATOM 1011 C CA . ALA A 1 136 ? -10.515 12.635 -0.722 1.00 94.62 136 ALA A CA 1
ATOM 1012 C C . ALA A 1 136 ? -10.312 11.114 -0.635 1.00 94.62 136 ALA A C 1
ATOM 1014 O O . ALA A 1 136 ? -11.170 10.344 -1.067 1.00 94.62 136 ALA A O 1
ATOM 1015 N N . ALA A 1 137 ? -9.193 10.689 -0.070 1.00 96.69 137 ALA A N 1
ATOM 1016 C CA . ALA A 1 137 ? -8.801 9.295 0.049 1.00 96.69 137 ALA A CA 1
ATOM 1017 C C . ALA A 1 137 ? -8.131 8.998 1.388 1.00 96.69 137 ALA A C 1
ATOM 1019 O O . ALA A 1 137 ? -7.715 9.906 2.106 1.00 96.69 137 ALA A O 1
ATOM 1020 N N . ALA A 1 138 ? -7.969 7.719 1.711 1.00 98.12 138 ALA A N 1
ATOM 1021 C CA . ALA A 1 138 ? -7.045 7.342 2.771 1.00 98.12 138 ALA A CA 1
ATOM 1022 C C . ALA A 1 138 ? -5.623 7.766 2.391 1.00 98.12 138 ALA A C 1
ATOM 1024 O O . ALA A 1 138 ? -4.968 8.492 3.131 1.00 98.12 138 ALA A O 1
ATOM 1025 N N . ILE A 1 139 ? -5.184 7.377 1.193 1.00 97.44 139 ILE A N 1
ATOM 1026 C CA . ILE A 1 139 ? -3.867 7.730 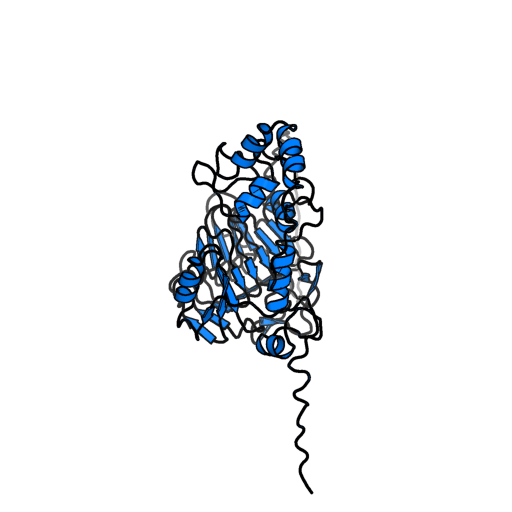0.671 1.00 97.44 139 ILE A CA 1
ATOM 1027 C C . ILE A 1 139 ? -4.029 8.409 -0.682 1.00 97.44 139 ILE A C 1
ATOM 1029 O O . ILE A 1 139 ? -4.590 7.844 -1.621 1.00 97.44 139 ILE A O 1
ATOM 1033 N N . ASN A 1 140 ? -3.504 9.623 -0.787 1.00 95.38 140 ASN A N 1
ATOM 1034 C CA . ASN A 1 140 ? -3.413 10.355 -2.041 1.00 95.38 140 ASN A CA 1
ATOM 1035 C C . ASN A 1 140 ? -1.944 10.504 -2.441 1.00 95.38 140 ASN A C 1
ATOM 1037 O O . ASN A 1 140 ? -1.159 11.116 -1.713 1.00 95.38 140 ASN A O 1
ATOM 1041 N N . ILE A 1 141 ? -1.578 9.930 -3.584 1.00 93.38 141 ILE A N 1
ATOM 1042 C CA . ILE A 1 141 ? -0.223 9.947 -4.128 1.00 93.38 141 ILE A CA 1
ATOM 1043 C C . ILE A 1 141 ? -0.244 10.798 -5.385 1.00 93.38 141 ILE A C 1
ATOM 1045 O O . ILE A 1 141 ? -0.970 10.501 -6.336 1.00 93.38 141 ILE A O 1
ATOM 1049 N N . SER A 1 142 ? 0.544 11.872 -5.376 1.00 90.69 142 SER A N 1
ATOM 1050 C CA . SER A 1 142 ? 0.525 12.861 -6.445 1.00 90.69 142 SER A CA 1
ATOM 1051 C C . SER A 1 142 ? 1.900 13.401 -6.841 1.00 90.69 142 SER A C 1
ATOM 1053 O O . SER A 1 142 ? 2.822 13.477 -6.026 1.00 90.69 142 SER A O 1
ATOM 1055 N N . GLY A 1 143 ? 2.008 13.822 -8.103 1.00 80.31 143 GLY A N 1
ATOM 1056 C CA . GLY A 1 143 ? 3.235 14.353 -8.709 1.00 80.31 143 GLY A CA 1
ATOM 1057 C C . GLY A 1 143 ? 3.966 13.317 -9.567 1.00 80.31 143 GLY A C 1
ATOM 1058 O O . GLY A 1 143 ? 3.722 12.128 -9.444 1.00 80.31 143 GLY A O 1
ATOM 1059 N N . ALA A 1 144 ? 4.859 13.758 -10.452 1.00 66.31 144 ALA A N 1
ATOM 1060 C CA . ALA A 1 144 ? 5.516 12.857 -11.403 1.00 66.31 144 ALA A CA 1
ATOM 1061 C C . ALA A 1 144 ? 6.658 12.061 -10.753 1.00 66.31 144 ALA A C 1
ATOM 1063 O O . ALA A 1 144 ? 7.406 12.636 -9.964 1.00 66.31 144 ALA A O 1
ATOM 1064 N N . LYS A 1 145 ? 6.817 10.783 -11.126 1.00 64.69 145 LYS A N 1
ATOM 1065 C CA . LYS A 1 145 ? 7.949 9.898 -10.780 1.00 64.69 145 LYS A CA 1
ATOM 1066 C C . LYS A 1 145 ? 8.097 9.630 -9.274 1.00 64.69 145 LYS A C 1
ATOM 1068 O O . LYS A 1 145 ? 9.123 9.918 -8.667 1.00 64.69 145 LYS A O 1
ATOM 1073 N N . GLN A 1 146 ? 7.027 9.133 -8.657 1.00 70.38 146 GLN A N 1
ATOM 1074 C CA . GLN A 1 146 ? 6.948 8.836 -7.216 1.00 70.38 146 GLN A CA 1
ATOM 1075 C C . GLN A 1 146 ? 6.943 7.324 -6.998 1.00 70.38 146 GLN A C 1
ATOM 1077 O O . GLN A 1 146 ? 6.147 6.667 -7.656 1.00 70.38 146 GLN A O 1
ATOM 1082 N N . MET A 1 147 ? 7.728 6.779 -6.065 1.00 71.56 147 MET A N 1
ATOM 1083 C CA . MET A 1 147 ? 7.756 5.333 -5.777 1.00 71.56 147 MET A CA 1
ATOM 1084 C C . MET A 1 147 ? 7.523 5.014 -4.290 1.00 71.56 147 MET A C 1
ATOM 1086 O O . MET A 1 147 ? 8.317 4.298 -3.679 1.00 71.56 147 MET A O 1
ATOM 1090 N N . PRO A 1 148 ? 6.466 5.545 -3.644 1.00 81.88 148 PRO A N 1
ATOM 1091 C CA . PRO A 1 148 ? 6.225 5.207 -2.252 1.00 81.88 148 PRO A CA 1
ATOM 1092 C C . PRO A 1 148 ? 5.778 3.746 -2.102 1.00 81.88 148 PRO A C 1
ATOM 1094 O O . PRO A 1 148 ? 5.014 3.221 -2.919 1.00 81.88 148 PRO A O 1
ATOM 1097 N N . LEU A 1 149 ? 6.215 3.123 -1.009 1.00 84.12 149 LEU A N 1
ATOM 1098 C CA . LEU A 1 149 ? 5.799 1.794 -0.578 1.00 84.12 149 LEU A CA 1
ATOM 1099 C C . LEU A 1 149 ? 4.573 1.897 0.329 1.00 84.12 149 LEU A C 1
ATOM 1101 O O . LEU A 1 149 ? 4.634 2.456 1.425 1.00 84.12 149 LEU A O 1
ATOM 1105 N N . ILE A 1 150 ? 3.460 1.317 -0.100 1.00 92.50 150 ILE A N 1
ATOM 1106 C CA . ILE A 1 150 ? 2.256 1.181 0.717 1.00 92.50 150 ILE A CA 1
ATOM 1107 C C . ILE A 1 150 ? 2.072 -0.299 1.007 1.00 92.50 150 ILE A C 1
ATOM 1109 O O . ILE A 1 150 ? 1.764 -1.067 0.091 1.00 92.50 150 ILE A O 1
ATOM 1113 N N . ALA A 1 151 ? 2.260 -0.704 2.263 1.00 91.31 151 ALA A N 1
ATOM 1114 C CA . ALA A 1 151 ? 2.232 -2.119 2.596 1.00 91.31 151 ALA A CA 1
ATOM 1115 C C . ALA A 1 151 ? 1.535 -2.488 3.902 1.00 91.31 151 ALA A C 1
ATOM 1117 O O . ALA A 1 151 ? 1.584 -1.749 4.879 1.00 91.31 151 ALA A O 1
ATOM 1118 N N . ARG A 1 152 ? 0.910 -3.669 3.944 1.00 92.88 152 ARG A N 1
ATOM 1119 C CA . ARG A 1 152 ? 0.290 -4.224 5.167 1.00 92.88 152 ARG A CA 1
ATOM 1120 C C . ARG A 1 152 ? -0.718 -3.294 5.839 1.00 92.88 152 ARG A C 1
ATOM 1122 O O . ARG A 1 152 ? -0.900 -3.342 7.048 1.00 92.88 152 ARG A O 1
ATOM 1129 N N . ASN A 1 153 ? -1.369 -2.423 5.070 1.00 98.12 153 ASN A N 1
ATOM 1130 C CA . ASN A 1 153 ? -2.346 -1.498 5.629 1.00 98.12 153 ASN A CA 1
ATOM 1131 C C . ASN A 1 153 ? -3.764 -2.050 5.506 1.00 98.12 153 ASN A C 1
ATOM 1133 O O . ASN A 1 153 ? -4.131 -2.615 4.473 1.00 98.12 153 ASN A O 1
ATOM 1137 N N . ILE A 1 154 ? -4.582 -1.799 6.524 1.00 98.69 154 ILE A N 1
ATOM 1138 C CA . ILE A 1 154 ? -6.039 -1.884 6.438 1.00 98.69 154 ILE A CA 1
ATOM 1139 C C . ILE A 1 154 ? -6.553 -0.490 6.070 1.00 98.69 154 ILE A C 1
ATOM 1141 O O . ILE A 1 154 ? -6.387 0.466 6.820 1.00 98.69 154 ILE A O 1
ATOM 1145 N N . ILE A 1 155 ? -7.189 -0.343 4.914 1.00 98.88 155 ILE A N 1
ATOM 1146 C CA . ILE A 1 155 ? -7.691 0.939 4.414 1.00 98.88 155 ILE A CA 1
ATOM 1147 C C . ILE A 1 155 ? -9.215 0.876 4.351 1.00 98.88 155 ILE A C 1
ATOM 1149 O O . ILE A 1 155 ? -9.771 0.284 3.425 1.00 98.88 155 ILE A O 1
ATOM 1153 N N . THR A 1 156 ? -9.875 1.490 5.338 1.00 98.69 156 THR A N 1
ATOM 1154 C CA . THR A 1 156 ? -11.318 1.330 5.600 1.00 98.69 156 THR A CA 1
ATOM 1155 C C . THR A 1 156 ? -12.010 2.633 5.968 1.00 98.69 156 THR A C 1
ATOM 1157 O O . THR A 1 156 ? -11.389 3.537 6.518 1.00 98.69 156 THR A O 1
ATOM 1160 N N . ASP A 1 157 ? -13.315 2.736 5.708 1.00 97.75 157 ASP A N 1
ATOM 1161 C CA . ASP A 1 157 ? -14.144 3.890 6.085 1.00 97.75 157 ASP A CA 1
ATOM 1162 C C . ASP A 1 157 ? -13.625 5.233 5.537 1.00 97.75 157 ASP A C 1
ATOM 1164 O O . ASP A 1 157 ? -13.640 6.269 6.213 1.00 97.75 157 ASP A O 1
ATOM 1168 N N . ASN A 1 158 ? -13.146 5.230 4.291 1.00 98.44 158 ASN A N 1
ATOM 1169 C CA . ASN A 1 158 ? -12.700 6.430 3.586 1.00 98.44 158 ASN A CA 1
ATOM 1170 C C . ASN A 1 158 ? -13.635 6.813 2.435 1.00 98.44 158 ASN A C 1
ATOM 1172 O O . ASN A 1 158 ? -14.535 6.067 2.033 1.00 98.44 158 ASN A O 1
ATOM 1176 N N . LYS A 1 159 ? -13.423 8.010 1.871 1.00 97.44 159 LYS A N 1
ATOM 1177 C CA . LYS A 1 159 ? -14.112 8.404 0.639 1.00 97.44 159 LYS A CA 1
ATOM 1178 C C . LYS A 1 159 ? -13.652 7.584 -0.568 1.00 97.44 159 LYS A C 1
ATOM 1180 O O . LYS A 1 159 ? -14.496 7.142 -1.337 1.00 97.44 159 LYS A O 1
ATOM 1185 N N . HIS A 1 160 ? -12.349 7.378 -0.687 1.00 97.81 160 HIS A N 1
ATOM 1186 C CA . HIS A 1 160 ? -11.682 6.442 -1.591 1.00 97.81 160 HIS A CA 1
ATOM 1187 C C . HIS A 1 160 ? -10.550 5.765 -0.807 1.00 97.81 160 HIS A C 1
ATOM 1189 O O . HIS A 1 160 ? -10.058 6.350 0.161 1.00 97.81 160 HIS A O 1
ATOM 1195 N N . GLY A 1 161 ? -10.115 4.570 -1.202 1.00 98.44 161 GLY A N 1
ATOM 1196 C CA . GLY A 1 161 ? -8.970 3.917 -0.565 1.00 98.44 161 GLY A CA 1
ATOM 1197 C C . GLY A 1 161 ? -7.657 4.617 -0.929 1.00 98.44 161 GLY A C 1
ATOM 1198 O O . GLY A 1 161 ? -7.131 5.420 -0.154 1.00 98.44 161 GLY A O 1
ATOM 1199 N N . ILE A 1 162 ? -7.155 4.352 -2.135 1.00 97.94 162 ILE A N 1
ATOM 1200 C CA . ILE A 1 162 ? -5.907 4.907 -2.672 1.00 97.94 162 ILE A CA 1
ATOM 1201 C C . ILE A 1 162 ? -6.186 5.640 -3.988 1.00 97.94 162 ILE A C 1
ATOM 1203 O O . ILE A 1 162 ? -6.859 5.124 -4.882 1.00 97.94 162 ILE A O 1
ATOM 1207 N N . ARG A 1 163 ? -5.656 6.859 -4.122 1.00 95.25 163 ARG A N 1
ATOM 1208 C CA . ARG A 1 163 ? -5.753 7.665 -5.347 1.00 95.25 163 ARG A CA 1
ATOM 1209 C C . ARG A 1 163 ? -4.365 7.994 -5.877 1.00 95.25 163 ARG A C 1
ATOM 1211 O O . ARG A 1 163 ? -3.552 8.556 -5.148 1.00 95.25 163 ARG A O 1
ATOM 1218 N N . LEU A 1 164 ? -4.129 7.668 -7.143 1.00 92.44 164 LEU A N 1
ATOM 1219 C CA . LEU A 1 164 ? -2.879 7.895 -7.867 1.00 92.44 164 LEU A CA 1
ATOM 1220 C C . LEU A 1 164 ? -3.091 8.999 -8.904 1.00 92.44 164 LEU A C 1
ATOM 1222 O O . LEU A 1 164 ? -4.048 8.932 -9.682 1.00 92.44 164 LEU A O 1
ATOM 1226 N N . GLN A 1 165 ? -2.263 10.049 -8.865 1.00 87.69 165 GLN A N 1
ATOM 1227 C CA . GLN A 1 165 ? -2.453 11.231 -9.706 1.00 87.69 165 GLN A CA 1
ATOM 1228 C C . GLN A 1 165 ? -1.142 11.871 -10.199 1.00 87.69 165 GLN A C 1
ATOM 1230 O O . GLN A 1 165 ? -0.441 12.549 -9.450 1.00 87.69 165 GLN A O 1
ATOM 1235 N N . GLY A 1 166 ? -0.913 11.850 -11.508 1.00 79.00 166 GLY A N 1
ATOM 1236 C CA . GLY A 1 166 ? 0.072 12.724 -12.155 1.00 79.00 166 GLY A CA 1
ATOM 1237 C C . GLY A 1 166 ? 1.429 12.081 -12.421 1.00 79.00 166 GLY A C 1
ATOM 1238 O O . GLY A 1 166 ? 2.450 12.720 -12.194 1.00 79.00 166 GLY A O 1
ATOM 1239 N N . ASN A 1 167 ? 1.409 10.876 -12.978 1.00 76.25 167 ASN A N 1
ATOM 1240 C CA . ASN A 1 167 ? 2.534 10.020 -13.332 1.00 76.25 167 ASN A CA 1
ATOM 1241 C C . ASN A 1 167 ? 3.277 9.463 -12.110 1.00 76.25 167 ASN A C 1
ATOM 1243 O O . ASN A 1 167 ? 4.502 9.546 -12.031 1.00 76.25 167 ASN A O 1
ATOM 1247 N N . VAL A 1 168 ? 2.530 8.931 -11.142 1.00 81.31 168 VAL A N 1
ATOM 1248 C CA . VAL A 1 168 ? 3.083 8.243 -9.957 1.00 81.31 168 VAL A CA 1
ATOM 1249 C C . VAL A 1 168 ? 3.300 6.754 -10.239 1.00 81.31 168 VAL A C 1
ATOM 1251 O O . VAL A 1 168 ? 2.645 6.223 -11.123 1.00 81.31 168 VAL A O 1
ATOM 1254 N N . MET A 1 169 ? 4.200 6.105 -9.491 1.00 77.31 169 MET A N 1
ATOM 1255 C CA . MET A 1 169 ? 4.652 4.713 -9.671 1.00 77.31 169 MET A CA 1
ATOM 1256 C C . MET A 1 169 ? 4.798 3.943 -8.337 1.00 77.31 169 MET A C 1
ATOM 1258 O O . MET A 1 169 ? 5.877 3.435 -8.037 1.00 77.31 169 MET A O 1
ATOM 1262 N N . PRO A 1 170 ? 3.766 3.876 -7.474 1.00 84.62 170 PRO A N 1
ATOM 1263 C CA . PRO A 1 170 ? 3.905 3.243 -6.165 1.00 84.62 170 PRO A CA 1
ATOM 1264 C C . PRO A 1 170 ? 3.952 1.710 -6.238 1.00 84.62 170 PRO A C 1
ATOM 1266 O O . PRO A 1 170 ? 3.364 1.093 -7.135 1.00 84.62 170 PRO A O 1
ATOM 1269 N N . LEU A 1 171 ? 4.549 1.108 -5.205 1.00 82.75 171 LEU A N 1
ATOM 1270 C CA . LEU A 1 171 ? 4.380 -0.307 -4.878 1.00 82.75 171 LEU A CA 1
ATOM 1271 C C . LEU A 1 171 ? 3.307 -0.444 -3.793 1.00 82.75 171 LEU A C 1
ATOM 1273 O O . LEU A 1 171 ? 3.488 -0.009 -2.656 1.00 82.75 171 LEU A O 1
ATOM 1277 N N . LEU A 1 172 ? 2.181 -1.050 -4.158 1.00 90.69 172 LEU A N 1
ATOM 1278 C CA . LEU A 1 172 ? 1.072 -1.371 -3.268 1.00 90.69 172 LEU A CA 1
ATOM 1279 C C . LEU A 1 172 ? 1.091 -2.878 -3.020 1.00 90.69 172 LEU A C 1
ATOM 1281 O O . LEU A 1 172 ? 0.752 -3.649 -3.921 1.00 90.69 172 LEU A O 1
ATOM 1285 N N . ILE A 1 173 ? 1.486 -3.305 -1.822 1.00 88.75 173 ILE A N 1
ATOM 1286 C CA . ILE A 1 173 ? 1.634 -4.729 -1.512 1.00 88.75 173 ILE A CA 1
ATOM 1287 C C . ILE A 1 173 ? 1.012 -5.146 -0.183 1.00 88.75 173 ILE A C 1
ATOM 1289 O O . ILE A 1 173 ? 1.160 -4.462 0.820 1.00 88.75 173 ILE A O 1
ATOM 1293 N N . ASN A 1 174 ? 0.325 -6.287 -0.148 1.00 92.00 174 ASN A N 1
ATOM 1294 C CA . ASN A 1 174 ? -0.265 -6.830 1.082 1.00 92.00 174 ASN A CA 1
ATOM 1295 C C . ASN A 1 174 ? -1.216 -5.846 1.772 1.00 92.00 174 ASN A C 1
ATOM 1297 O O . ASN A 1 174 ? -1.254 -5.795 2.987 1.00 92.00 174 ASN A O 1
ATOM 1301 N N . ASN A 1 175 ? -1.970 -5.016 1.057 1.00 98.06 175 ASN A N 1
ATOM 1302 C CA . ASN A 1 175 ? -2.963 -4.143 1.690 1.00 98.06 175 ASN A CA 1
ATOM 1303 C C . ASN A 1 175 ? -4.345 -4.797 1.661 1.00 98.06 175 ASN A C 1
ATOM 1305 O O . ASN A 1 175 ? -4.693 -5.480 0.701 1.00 98.06 175 ASN A O 1
ATOM 1309 N N . THR A 1 176 ? -5.154 -4.540 2.686 1.00 98.69 176 THR A N 1
ATOM 1310 C CA . THR A 1 176 ? -6.592 -4.833 2.697 1.00 98.69 176 THR A CA 1
ATOM 1311 C C . THR A 1 176 ? -7.352 -3.518 2.545 1.00 98.69 176 THR A C 1
ATOM 1313 O O . THR A 1 176 ? -7.400 -2.715 3.470 1.00 98.69 176 THR A O 1
ATOM 1316 N N . ILE A 1 177 ? -7.936 -3.271 1.374 1.00 98.88 177 ILE A N 1
ATOM 1317 C CA . ILE A 1 177 ? -8.622 -2.026 1.011 1.00 98.88 177 ILE A CA 1
ATOM 1318 C C . ILE A 1 177 ? -10.116 -2.307 0.897 1.00 98.88 177 ILE A C 1
ATOM 1320 O O . ILE A 1 177 ? -10.589 -2.868 -0.097 1.00 98.88 177 ILE A O 1
ATOM 1324 N N . VAL A 1 178 ? -10.858 -1.944 1.937 1.00 98.75 178 VAL A N 1
ATOM 1325 C CA . VAL A 1 178 ? -12.197 -2.478 2.180 1.00 98.75 178 VAL A CA 1
ATOM 1326 C C . VAL A 1 178 ? -13.178 -1.414 2.655 1.00 98.75 178 VAL A C 1
ATOM 1328 O O . VAL A 1 178 ? -12.779 -0.443 3.281 1.00 98.75 178 VAL A O 1
ATOM 1331 N N . ASP A 1 179 ? -14.463 -1.572 2.336 1.00 98.19 179 ASP A N 1
ATOM 1332 C CA . ASP A 1 179 ? -15.558 -0.749 2.878 1.00 98.19 179 ASP A CA 1
ATOM 1333 C C . ASP A 1 179 ? -15.396 0.777 2.702 1.00 98.19 179 ASP A C 1
ATOM 1335 O O . ASP A 1 179 ? -15.944 1.589 3.452 1.00 98.19 179 ASP A O 1
ATOM 1339 N N . ASN A 1 180 ? -14.698 1.209 1.649 1.00 98.50 180 ASN A N 1
ATOM 1340 C CA . ASN A 1 180 ? -14.624 2.623 1.295 1.00 98.50 180 ASN A CA 1
ATOM 1341 C C . ASN A 1 180 ? -15.872 3.045 0.503 1.00 98.50 180 ASN A C 1
ATOM 1343 O O . ASN A 1 180 ? -16.437 2.287 -0.283 1.00 98.50 180 ASN A O 1
ATOM 1347 N N . SER A 1 181 ? -16.320 4.288 0.688 1.00 97.75 181 SER A N 1
ATOM 1348 C CA . SER A 1 181 ? -17.544 4.829 0.060 1.00 97.75 181 SER A CA 1
ATOM 1349 C C . SER A 1 181 ? -17.379 5.261 -1.409 1.00 97.75 181 SER A C 1
ATOM 1351 O O . SER A 1 181 ? -18.227 5.962 -1.969 1.00 97.75 181 SER A O 1
ATOM 1353 N N . GLY A 1 182 ? -16.265 4.899 -2.025 1.00 96.62 182 GLY A N 1
ATOM 1354 C CA . GLY A 1 182 ? -15.891 5.169 -3.408 1.00 96.62 182 GLY A CA 1
ATOM 1355 C C . GLY A 1 182 ? -14.903 4.098 -3.849 1.00 96.62 182 GLY A C 1
ATOM 1356 O O . GLY A 1 182 ? -14.869 3.036 -3.237 1.00 96.62 182 GLY A O 1
ATOM 1357 N N . ASP A 1 183 ? -14.091 4.384 -4.864 1.00 97.31 183 ASP A N 1
ATOM 1358 C CA . ASP A 1 183 ? -13.121 3.411 -5.374 1.00 97.31 183 ASP A CA 1
ATOM 1359 C C . ASP A 1 183 ? -12.147 2.893 -4.303 1.00 97.31 183 ASP A C 1
ATOM 1361 O O . ASP A 1 183 ? -11.683 3.661 -3.448 1.00 97.31 183 ASP A O 1
ATOM 1365 N N . GLY A 1 184 ? -11.786 1.613 -4.398 1.00 98.38 184 GLY A N 1
ATOM 1366 C CA . GLY A 1 184 ? -10.702 1.015 -3.623 1.00 98.38 184 GLY A CA 1
ATOM 1367 C C . GLY A 1 184 ? -9.353 1.602 -4.037 1.00 98.38 184 GLY A C 1
ATOM 1368 O O . GLY A 1 184 ? -8.705 2.288 -3.250 1.00 98.38 184 GLY A O 1
ATOM 1369 N N . ILE A 1 185 ? -8.954 1.394 -5.292 1.00 97.00 185 ILE A N 1
ATOM 1370 C CA . ILE A 1 185 ? -7.761 1.990 -5.903 1.00 97.00 185 ILE A CA 1
ATOM 1371 C C . ILE A 1 185 ? -8.166 2.670 -7.209 1.00 97.00 185 ILE A C 1
ATOM 1373 O O . ILE A 1 185 ? -8.703 2.029 -8.111 1.00 97.00 185 ILE A O 1
ATOM 1377 N N . SER A 1 186 ? -7.856 3.958 -7.338 1.00 93.50 186 SER A N 1
ATOM 1378 C CA . SER A 1 186 ? -8.055 4.704 -8.584 1.00 93.50 186 SER A CA 1
ATOM 1379 C C . SER A 1 186 ? -6.744 5.288 -9.086 1.00 93.50 186 SER A C 1
ATOM 1381 O O . SER A 1 186 ? -6.001 5.911 -8.326 1.00 93.50 186 SER A O 1
ATOM 1383 N N . ALA A 1 187 ? -6.474 5.108 -10.375 1.00 83.94 187 ALA A N 1
ATOM 1384 C CA . ALA A 1 187 ? -5.254 5.581 -11.007 1.00 83.94 187 ALA A CA 1
ATOM 1385 C C . ALA A 1 187 ? -5.530 6.150 -12.397 1.00 83.94 187 ALA A C 1
ATOM 1387 O O . ALA A 1 187 ? -6.382 5.638 -13.121 1.00 83.94 187 ALA A O 1
ATOM 1388 N N . GLY A 1 188 ? -4.856 7.237 -12.773 1.00 71.12 188 GLY A N 1
ATOM 1389 C CA . GLY A 1 188 ? -4.946 7.808 -14.113 1.00 71.12 188 GLY A CA 1
ATOM 1390 C C . GLY A 1 188 ? -4.237 6.953 -15.163 1.00 71.12 188 GLY A C 1
ATOM 1391 O O . GLY A 1 188 ? -3.363 6.149 -14.869 1.00 71.12 188 GLY A O 1
ATOM 1392 N N . GLY A 1 189 ? -4.583 7.155 -16.434 1.00 61.59 189 GLY A N 1
ATOM 1393 C CA . GLY A 1 189 ? -4.031 6.401 -17.564 1.00 61.59 189 GLY A CA 1
ATOM 1394 C C . GLY A 1 189 ? -2.551 6.654 -17.864 1.00 61.59 189 GLY A C 1
ATOM 1395 O O . GLY A 1 189 ? -2.076 6.129 -18.860 1.00 61.59 189 GLY A O 1
ATOM 1396 N N . ASN A 1 190 ? -1.864 7.452 -17.044 1.00 66.81 190 ASN A N 1
ATOM 1397 C CA . ASN A 1 190 ? -0.422 7.690 -17.095 1.00 66.81 190 ASN A CA 1
ATOM 1398 C C . ASN A 1 190 ? 0.251 7.410 -15.736 1.00 66.81 190 ASN A C 1
ATOM 1400 O O . ASN A 1 190 ? 1.381 7.838 -15.541 1.00 66.81 190 ASN A O 1
ATOM 1404 N N . ASP A 1 191 ? -0.443 6.777 -14.785 1.00 72.38 191 ASP A N 1
ATOM 1405 C CA . ASP A 1 191 ? 0.058 6.479 -13.439 1.00 72.38 191 ASP A CA 1
ATOM 1406 C C . ASP A 1 191 ? 0.392 4.982 -13.344 1.00 72.38 191 ASP A C 1
ATOM 1408 O O . ASP A 1 191 ? -0.506 4.200 -13.014 1.00 72.38 191 ASP A O 1
ATOM 1412 N N . PRO A 1 192 ? 1.626 4.546 -13.679 1.00 72.38 192 PRO A N 1
ATOM 1413 C CA . PRO A 1 192 ? 2.005 3.159 -13.481 1.00 72.38 192 PRO A CA 1
ATOM 1414 C C . PRO A 1 192 ? 1.823 2.735 -12.025 1.00 72.38 192 PRO A C 1
ATOM 1416 O O . PRO A 1 192 ? 1.982 3.539 -11.116 1.00 72.38 192 PRO A O 1
ATOM 1419 N N . ALA A 1 193 ? 1.509 1.475 -11.756 1.00 79.25 193 ALA A N 1
ATOM 1420 C CA . ALA A 1 193 ? 1.543 0.986 -10.379 1.00 79.25 193 ALA A CA 1
ATOM 1421 C C . ALA A 1 193 ? 1.781 -0.515 -10.323 1.00 79.25 193 ALA A C 1
ATOM 1423 O O . ALA A 1 193 ? 1.212 -1.280 -11.108 1.00 79.25 193 ALA A O 1
ATOM 1424 N N . MET A 1 194 ? 2.570 -0.930 -9.337 1.00 80.94 194 MET A N 1
ATOM 1425 C CA . MET A 1 194 ? 2.688 -2.328 -8.952 1.00 80.94 194 MET A CA 1
ATOM 1426 C C . MET A 1 194 ? 1.684 -2.582 -7.837 1.00 80.94 194 MET A C 1
ATOM 1428 O O . MET A 1 194 ? 1.814 -2.044 -6.742 1.00 80.94 194 MET A O 1
ATOM 1432 N N . ILE A 1 195 ? 0.655 -3.372 -8.122 1.00 87.50 195 ILE A N 1
ATOM 1433 C CA . ILE A 1 195 ? -0.401 -3.708 -7.170 1.00 87.50 195 ILE A CA 1
ATOM 1434 C C . ILE A 1 195 ? -0.341 -5.214 -6.994 1.00 87.50 195 ILE A C 1
ATOM 1436 O O . ILE A 1 195 ? -0.780 -5.969 -7.864 1.00 87.50 195 ILE A O 1
ATOM 1440 N N . LEU A 1 196 ? 0.278 -5.642 -5.902 1.00 85.19 196 LEU A N 1
ATOM 1441 C CA . LEU A 1 196 ? 0.657 -7.026 -5.667 1.00 85.19 196 LEU A CA 1
ATOM 1442 C C . LEU A 1 196 ? 0.045 -7.547 -4.370 1.00 85.19 196 LEU A C 1
ATOM 1444 O O . LEU A 1 196 ? 0.123 -6.895 -3.340 1.00 85.19 196 LEU A O 1
ATOM 1448 N N . ASN A 1 197 ? -0.523 -8.746 -4.382 1.00 89.88 197 ASN A N 1
ATOM 1449 C CA . ASN A 1 197 ? -0.903 -9.435 -3.147 1.00 89.88 197 ASN A CA 1
ATOM 1450 C C . ASN A 1 197 ? -1.880 -8.667 -2.222 1.00 89.88 197 ASN A C 1
ATOM 1452 O O . ASN A 1 197 ? -1.880 -8.841 -1.004 1.00 89.88 197 ASN A O 1
ATOM 1456 N N . ASN A 1 198 ? -2.718 -7.790 -2.780 1.00 97.31 198 ASN A N 1
ATOM 1457 C CA . ASN A 1 198 ? -3.697 -7.006 -2.021 1.00 97.31 198 ASN A CA 1
ATOM 1458 C C . ASN A 1 198 ? -5.069 -7.690 -2.007 1.00 97.31 198 ASN A C 1
ATOM 1460 O O . ASN A 1 198 ? -5.427 -8.397 -2.947 1.00 97.31 198 ASN A O 1
ATOM 1464 N N . ILE A 1 199 ? -5.877 -7.395 -0.991 1.00 98.69 199 ILE A N 1
ATOM 1465 C CA . ILE A 1 199 ? -7.322 -7.637 -1.015 1.00 98.69 199 ILE A CA 1
ATOM 1466 C C . ILE A 1 199 ? -8.022 -6.292 -1.205 1.00 98.69 199 ILE A C 1
ATOM 1468 O O . ILE A 1 199 ? -7.820 -5.376 -0.413 1.00 98.69 199 ILE A O 1
ATOM 1472 N N . VAL A 1 200 ? -8.856 -6.157 -2.235 1.00 98.81 200 VAL A N 1
ATOM 1473 C CA . VAL A 1 200 ? -9.649 -4.950 -2.511 1.00 98.81 200 VAL A CA 1
ATOM 1474 C C . VAL A 1 200 ? -11.120 -5.334 -2.614 1.00 98.81 200 VAL A C 1
ATOM 1476 O O . VAL A 1 200 ? -11.577 -5.834 -3.647 1.00 98.81 200 VAL A O 1
ATOM 1479 N N . ALA A 1 201 ? -11.877 -5.123 -1.540 1.00 98.69 201 ALA A N 1
ATOM 1480 C CA . ALA A 1 201 ? -13.209 -5.705 -1.423 1.00 98.69 201 ALA A CA 1
ATOM 1481 C C . ALA A 1 201 ? -14.274 -4.760 -0.869 1.00 98.69 201 ALA A C 1
ATOM 1483 O O . ALA A 1 201 ? -13.986 -3.855 -0.100 1.00 98.69 201 ALA A O 1
ATOM 1484 N N . PHE A 1 202 ? -15.535 -4.992 -1.231 1.00 98.56 202 PHE A N 1
ATOM 1485 C CA . PHE A 1 202 ? -16.706 -4.347 -0.608 1.00 98.56 202 PHE A CA 1
ATOM 1486 C C . PHE A 1 202 ? -16.751 -2.807 -0.662 1.00 98.56 202 PHE A C 1
ATOM 1488 O O . PHE A 1 202 ? -17.571 -2.174 0.021 1.00 98.56 202 PHE A O 1
ATOM 1495 N N . ASN A 1 203 ? -15.929 -2.193 -1.516 1.00 98.62 203 ASN A N 1
ATOM 1496 C CA . ASN A 1 203 ? -15.958 -0.759 -1.765 1.00 98.62 203 ASN A CA 1
ATOM 1497 C C . ASN A 1 203 ? -17.237 -0.388 -2.540 1.00 98.62 203 ASN A C 1
ATOM 1499 O O . ASN A 1 203 ? -17.745 -1.166 -3.350 1.00 98.62 203 ASN A O 1
ATOM 1503 N N . LYS A 1 204 ? -17.791 0.799 -2.269 1.00 98.00 204 LYS A N 1
ATOM 1504 C CA . LYS A 1 204 ? -19.103 1.236 -2.795 1.00 98.00 204 LYS A CA 1
ATOM 1505 C C . LYS A 1 204 ? -19.059 1.800 -4.216 1.00 98.00 204 LYS A C 1
ATOM 1507 O O . LYS A 1 204 ? -20.066 2.316 -4.698 1.00 98.00 204 LYS A O 1
ATOM 1512 N N . ASP A 1 205 ? -17.906 1.714 -4.866 1.00 96.06 205 ASP A N 1
ATOM 1513 C CA . ASP A 1 205 ? -17.722 2.021 -6.284 1.00 96.06 205 ASP A CA 1
ATOM 1514 C C . ASP A 1 205 ? -16.749 0.987 -6.880 1.00 96.06 205 ASP A C 1
ATOM 1516 O O . ASP A 1 205 ? -16.905 -0.205 -6.592 1.00 96.06 205 ASP A O 1
ATOM 1520 N N . ASP A 1 206 ? -15.769 1.372 -7.695 1.00 96.88 206 ASP A N 1
ATOM 1521 C CA . ASP A 1 206 ? -14.880 0.412 -8.350 1.00 96.88 206 ASP A CA 1
ATOM 1522 C C . ASP A 1 206 ? -13.847 -0.194 -7.377 1.00 96.88 206 ASP A C 1
ATOM 1524 O O . ASP A 1 206 ? -13.388 0.441 -6.430 1.00 96.88 206 ASP A O 1
ATOM 1528 N N . GLY A 1 207 ? -13.440 -1.443 -7.602 1.00 97.69 207 GLY A N 1
ATOM 1529 C CA . GLY A 1 207 ? -12.345 -2.074 -6.864 1.00 97.69 207 GLY A CA 1
ATOM 1530 C C . GLY A 1 207 ? -11.011 -1.450 -7.259 1.00 97.69 207 GLY A C 1
ATOM 1531 O O . GLY A 1 207 ? -10.438 -0.665 -6.506 1.00 97.69 207 GLY A O 1
ATOM 1532 N N . ILE A 1 208 ? -10.537 -1.777 -8.463 1.00 95.25 208 ILE A N 1
ATOM 1533 C CA . ILE A 1 208 ? -9.354 -1.172 -9.084 1.00 95.25 208 ILE A CA 1
ATOM 1534 C C . ILE A 1 208 ? -9.751 -0.580 -10.436 1.00 95.25 208 ILE A C 1
ATOM 1536 O O . ILE A 1 208 ? -10.218 -1.297 -11.328 1.00 95.25 208 ILE A O 1
ATOM 1540 N N . VAL A 1 209 ? -9.531 0.725 -10.603 1.00 91.12 209 VAL A N 1
ATOM 1541 C CA . VAL A 1 209 ? -9.868 1.452 -11.831 1.00 91.12 209 VAL A CA 1
ATOM 1542 C C . VAL A 1 209 ? -8.655 2.131 -12.465 1.00 91.12 209 VAL A C 1
ATOM 1544 O O . VAL A 1 209 ? -7.959 2.931 -11.837 1.00 91.12 209 VAL A O 1
ATOM 1547 N N . GLY A 1 210 ? -8.451 1.842 -13.755 1.00 82.00 210 GLY A N 1
ATOM 1548 C CA . GLY A 1 210 ? -7.540 2.568 -14.639 1.00 82.00 210 GLY A CA 1
ATOM 1549 C C . GLY A 1 210 ? -8.300 3.639 -15.425 1.00 82.00 210 GLY A C 1
ATOM 1550 O O . GLY A 1 210 ? -8.970 3.351 -16.419 1.00 82.00 210 GLY A O 1
ATOM 1551 N N . LEU A 1 211 ? -8.220 4.896 -14.999 1.00 66.12 211 LEU A N 1
ATOM 1552 C CA . LEU A 1 211 ? -8.880 6.035 -15.634 1.00 66.12 211 LEU A CA 1
ATOM 1553 C C . LEU A 1 211 ? -8.097 6.478 -16.875 1.00 66.12 211 LEU A C 1
ATOM 1555 O O . LEU A 1 211 ? -7.272 7.387 -16.814 1.00 66.12 211 LEU A O 1
ATOM 1559 N N . GLY A 1 212 ? -8.370 5.857 -18.025 1.00 51.88 212 GLY A N 1
ATOM 1560 C CA . GLY A 1 212 ? -7.789 6.255 -19.311 1.00 51.88 212 GLY A CA 1
ATOM 1561 C C . GLY A 1 212 ? -7.889 7.769 -19.550 1.00 51.88 212 GLY A C 1
ATOM 1562 O O . GLY A 1 212 ? -8.954 8.369 -19.374 1.00 51.88 212 GLY A O 1
ATOM 1563 N N . GLY A 1 213 ? -6.770 8.386 -19.944 1.00 36.50 213 GLY A N 1
ATOM 1564 C CA . GLY A 1 213 ? -6.653 9.825 -20.173 1.00 36.50 213 GLY A CA 1
ATOM 1565 C C . GLY A 1 213 ? -7.797 10.377 -21.029 1.00 36.50 213 GLY A C 1
ATOM 1566 O O . GLY A 1 213 ? -7.894 10.119 -22.223 1.00 36.50 213 GLY A O 1
ATOM 1567 N N . ASN A 1 214 ? -8.674 11.136 -20.376 1.00 34.31 214 ASN A N 1
ATOM 1568 C CA . ASN A 1 214 ? -9.705 12.003 -20.930 1.00 34.31 214 ASN A CA 1
ATOM 1569 C C . ASN A 1 214 ? -10.503 11.475 -22.146 1.00 34.31 214 ASN A C 1
ATOM 1571 O O . ASN A 1 214 ? -10.256 11.852 -23.293 1.00 34.31 214 ASN A O 1
ATOM 1575 N N . LYS A 1 215 ? -11.615 10.781 -21.878 1.00 32.28 215 LYS A N 1
ATOM 1576 C CA . LYS A 1 215 ? -12.863 11.042 -22.614 1.00 32.28 215 LYS A CA 1
ATOM 1577 C C . LYS A 1 215 ? -14.035 11.151 -21.655 1.00 32.28 215 LYS A C 1
ATOM 1579 O O . LYS A 1 215 ? -14.716 10.173 -21.396 1.00 32.28 215 LYS A O 1
ATOM 1584 N N . GLY A 1 216 ? -14.258 12.383 -21.194 1.00 29.70 216 GLY A N 1
ATOM 1585 C CA . GLY A 1 216 ? -15.559 12.948 -20.848 1.00 29.70 216 GLY A CA 1
ATOM 1586 C C . GLY A 1 216 ? -16.457 12.086 -19.971 1.00 29.70 216 GLY A C 1
ATOM 1587 O O . GLY A 1 216 ? -17.121 11.176 -20.456 1.00 29.70 216 GLY A O 1
ATOM 1588 N N . SER A 1 217 ? -16.594 12.500 -18.714 1.00 35.12 217 SER A N 1
ATOM 1589 C CA . SER A 1 217 ? -17.717 12.164 -17.846 1.00 35.12 217 SER A CA 1
ATOM 1590 C C . SER A 1 217 ? -19.028 12.134 -18.640 1.00 35.12 217 SER A C 1
ATOM 1592 O O . SER A 1 217 ? -19.623 13.166 -18.953 1.00 35.12 217 SER A O 1
ATOM 1594 N N . LYS A 1 218 ? -19.487 10.933 -18.982 1.00 30.38 218 LYS A N 1
ATOM 1595 C CA . LYS A 1 218 ? -20.857 10.681 -19.408 1.00 30.38 218 LYS A CA 1
ATOM 1596 C C . LYS A 1 218 ? -21.352 9.460 -18.666 1.00 30.38 218 LYS A C 1
ATOM 1598 O O . LYS A 1 218 ? -21.278 8.353 -19.171 1.00 30.38 218 LYS A O 1
ATOM 1603 N N . GLY A 1 219 ? -21.855 9.753 -17.470 1.00 28.22 219 GLY A N 1
ATOM 1604 C CA . GLY A 1 219 ? -23.044 9.154 -16.883 1.00 28.22 219 GLY A CA 1
ATOM 1605 C C . GLY A 1 219 ? -23.097 7.635 -16.831 1.00 28.22 219 GLY A C 1
ATOM 1606 O O . GLY A 1 219 ? -23.314 6.986 -17.848 1.00 28.22 219 GLY A O 1
ATOM 1607 N N . SER A 1 220 ? -23.063 7.123 -15.600 1.00 38.28 220 SER A N 1
ATOM 1608 C CA . SER A 1 220 ? -23.956 6.073 -15.103 1.00 38.28 220 SER A CA 1
ATOM 1609 C C . SER A 1 220 ? -24.721 5.321 -16.193 1.00 38.28 220 SER A C 1
ATOM 1611 O O . SER A 1 220 ? -25.736 5.809 -16.694 1.00 38.28 220 SER A O 1
ATOM 1613 N N . LYS A 1 221 ? -24.272 4.101 -16.489 1.00 28.12 221 LYS A N 1
ATOM 1614 C CA . LYS A 1 221 ? -25.171 2.964 -16.689 1.00 28.12 221 LYS A CA 1
ATOM 1615 C C . LYS A 1 221 ? -24.508 1.729 -16.111 1.00 28.12 221 LYS A C 1
ATOM 1617 O O . LYS A 1 221 ? -23.696 1.086 -16.764 1.00 28.12 221 LYS A O 1
ATOM 1622 N N . GLY A 1 222 ? -24.895 1.424 -14.876 1.00 35.75 222 GLY A N 1
ATOM 1623 C CA . GLY A 1 222 ? -24.654 0.123 -14.288 1.00 35.75 222 GLY A CA 1
ATOM 1624 C C . GLY A 1 222 ? -25.221 -0.967 -15.189 1.00 35.75 222 GLY A C 1
ATOM 1625 O O . GLY A 1 222 ? -26.367 -0.897 -15.638 1.00 35.75 222 GLY A O 1
ATOM 1626 N N . SER A 1 223 ? -24.405 -1.980 -15.435 1.00 29.17 223 SER A N 1
ATOM 1627 C CA . SER A 1 223 ? -24.873 -3.301 -15.816 1.00 29.17 223 SER A CA 1
ATOM 1628 C C . SER A 1 223 ? -23.718 -4.286 -15.734 1.00 29.17 223 SER A C 1
ATOM 1630 O O . SER A 1 223 ? -23.030 -4.507 -16.725 1.00 29.17 223 SER A O 1
ATOM 1632 N N . ASN A 1 224 ? -23.596 -4.977 -14.603 1.00 28.91 224 ASN A N 1
ATOM 1633 C CA . ASN A 1 224 ? -23.357 -6.407 -14.695 1.00 28.91 224 ASN A CA 1
ATOM 1634 C C . ASN A 1 224 ? -24.211 -7.162 -13.672 1.00 28.91 224 ASN A C 1
ATOM 1636 O O . ASN A 1 224 ? -23.917 -7.248 -12.486 1.00 28.91 224 ASN A O 1
ATOM 1640 N N . LYS A 1 225 ? -25.343 -7.680 -14.159 1.00 34.66 225 LYS A N 1
ATOM 1641 C CA . LYS A 1 225 ? -26.155 -8.656 -13.435 1.00 34.66 225 LYS A CA 1
ATOM 1642 C C . LYS A 1 225 ? -25.376 -9.968 -13.389 1.00 34.66 225 LYS A C 1
ATOM 1644 O O . LYS A 1 225 ? -25.423 -10.733 -14.346 1.00 34.66 225 LYS A O 1
ATOM 1649 N N . GLY A 1 226 ? -24.750 -10.239 -12.252 1.00 27.47 226 GLY A N 1
ATOM 1650 C CA . GLY A 1 226 ? -24.136 -11.522 -11.922 1.00 27.47 226 GLY A CA 1
ATOM 1651 C C . GLY A 1 226 ? -24.762 -12.166 -10.687 1.00 27.47 226 GLY A C 1
ATOM 1652 O O . GLY A 1 226 ? -24.048 -12.542 -9.774 1.00 27.47 226 GLY A O 1
ATOM 1653 N N . SER A 1 227 ? -26.091 -12.290 -10.619 1.00 30.88 227 SER A N 1
ATOM 1654 C CA . SER A 1 227 ? -26.721 -13.203 -9.658 1.00 30.88 227 SER A CA 1
ATOM 1655 C C . SER A 1 227 ? -27.931 -13.876 -10.287 1.00 30.88 227 SER A C 1
ATOM 1657 O O . SER A 1 227 ? -28.933 -13.235 -10.613 1.00 30.88 227 SER A O 1
ATOM 1659 N N . LYS A 1 228 ? -27.836 -15.194 -10.468 1.00 31.67 228 LYS A N 1
ATOM 1660 C CA . LYS A 1 228 ? -29.008 -16.064 -10.523 1.00 31.67 228 LYS A CA 1
ATOM 1661 C C . LYS A 1 228 ? -28.779 -17.268 -9.628 1.00 31.67 228 LYS A C 1
ATOM 1663 O O . LYS A 1 228 ? -28.308 -18.315 -10.059 1.00 31.67 228 LYS A O 1
ATOM 1668 N N . GLY A 1 229 ? -29.199 -17.083 -8.382 1.00 27.59 229 GLY A N 1
ATOM 1669 C CA . GLY A 1 229 ? -29.732 -18.156 -7.566 1.00 27.59 229 GLY A CA 1
ATOM 1670 C C . GLY A 1 229 ? -31.015 -18.745 -8.168 1.00 27.59 229 GLY A C 1
ATOM 1671 O O . GLY A 1 229 ? -31.781 -18.103 -8.887 1.00 27.59 229 GLY A O 1
ATOM 1672 N N . ASN A 1 230 ? -31.188 -20.015 -7.845 1.00 31.19 230 ASN A N 1
ATOM 1673 C CA . ASN A 1 230 ? -32.259 -20.947 -8.160 1.00 31.19 230 ASN A CA 1
ATOM 1674 C C . ASN A 1 230 ? -33.663 -20.477 -7.697 1.00 31.19 230 ASN A C 1
ATOM 1676 O O . ASN A 1 230 ? -33.791 -20.049 -6.550 1.00 31.19 230 ASN A O 1
ATOM 1680 N N . LYS A 1 231 ? -34.702 -20.623 -8.548 1.00 31.73 231 LYS A N 1
ATOM 1681 C CA . LYS A 1 231 ? -36.092 -21.055 -8.215 1.00 31.73 231 LYS A CA 1
ATOM 1682 C C . LYS A 1 231 ? -37.086 -20.868 -9.385 1.00 31.73 231 LYS A C 1
ATOM 1684 O O . LYS A 1 231 ? -37.282 -19.762 -9.869 1.00 31.73 231 LYS A O 1
ATOM 1689 N N . GLY A 1 232 ? -37.796 -21.951 -9.725 1.00 25.59 232 GLY A N 1
ATOM 1690 C CA . GLY A 1 232 ? -39.269 -21.973 -9.816 1.00 25.59 232 GLY A CA 1
ATOM 1691 C C . GLY A 1 232 ? -39.995 -21.453 -11.072 1.00 25.59 232 GLY A C 1
ATOM 1692 O O . GLY A 1 232 ? -40.340 -20.286 -11.154 1.00 25.59 232 GLY A O 1
ATOM 1693 N N . SER A 1 233 ? -40.360 -22.391 -11.957 1.00 27.00 233 SER A N 1
ATOM 1694 C CA . SER A 1 233 ? -41.661 -22.548 -12.652 1.00 27.00 233 SER A CA 1
ATOM 1695 C C . SER A 1 233 ? -42.444 -21.321 -13.181 1.00 27.00 233 SER A C 1
ATOM 1697 O O . SER A 1 233 ? -43.050 -20.590 -12.403 1.00 27.00 233 SER A O 1
ATOM 1699 N N . LYS A 1 234 ? -42.649 -21.244 -14.505 1.00 28.59 234 LYS A N 1
ATOM 1700 C CA . LYS A 1 234 ? -43.919 -21.550 -15.219 1.00 28.59 234 LYS A CA 1
ATOM 1701 C C . LYS A 1 234 ? -43.893 -21.026 -16.664 1.00 28.59 234 LYS A C 1
ATOM 1703 O O . LYS A 1 234 ? -43.246 -20.039 -16.987 1.00 28.59 234 LYS A O 1
ATOM 1708 N N . GLU A 1 235 ? -44.599 -21.765 -17.509 1.00 26.12 235 GLU A N 1
ATOM 1709 C CA . GLU A 1 235 ? -44.757 -21.648 -18.960 1.00 26.12 235 GLU A CA 1
ATOM 1710 C C . GLU A 1 235 ? -45.334 -20.307 -19.454 1.00 26.12 235 GLU A C 1
ATOM 1712 O O . GLU A 1 235 ? -46.191 -19.710 -18.808 1.00 26.12 235 GLU A O 1
ATOM 1717 N N . SER A 1 236 ? -44.984 -19.908 -20.683 1.00 27.33 236 SER A N 1
ATOM 1718 C CA . SER A 1 236 ? -45.950 -19.708 -21.785 1.00 27.33 236 SER A CA 1
ATOM 1719 C C . SER A 1 236 ? -45.247 -19.341 -23.104 1.00 27.33 236 SER A C 1
ATOM 1721 O O . SER A 1 236 ? -44.136 -18.821 -23.131 1.00 27.33 236 SER A O 1
ATOM 1723 N N . LYS A 1 237 ? -45.890 -19.743 -24.204 1.00 24.83 237 LYS A N 1
ATOM 1724 C CA . LYS A 1 237 ? -45.415 -19.845 -25.594 1.00 24.83 237 LYS A CA 1
ATOM 1725 C C . LYS A 1 237 ? -45.541 -18.535 -26.405 1.00 24.83 237 LYS A C 1
ATOM 1727 O O . LYS A 1 237 ? -46.327 -17.665 -26.053 1.00 24.83 237 LYS A O 1
ATOM 1732 N N . VAL A 1 238 ? -44.957 -18.604 -27.618 1.00 25.25 238 VAL A N 1
ATOM 1733 C CA . VAL A 1 238 ? -45.266 -17.877 -28.885 1.00 25.25 238 VAL A CA 1
ATOM 1734 C C . VAL A 1 238 ? -44.535 -16.528 -29.045 1.00 25.25 238 VAL A C 1
ATOM 1736 O O . VAL A 1 238 ? -44.598 -15.700 -28.157 1.00 25.25 238 VAL A O 1
ATOM 1739 N N . GLY A 1 239 ? -43.839 -16.183 -30.138 1.00 24.48 239 GLY A N 1
ATOM 1740 C CA . GLY A 1 239 ? -43.524 -16.863 -31.395 1.00 24.48 239 GLY A CA 1
ATOM 1741 C C . GLY A 1 239 ? -42.860 -15.911 -32.422 1.00 24.48 239 GLY A C 1
ATOM 1742 O O . GLY A 1 239 ? -43.165 -14.730 -32.448 1.00 24.48 239 GLY A O 1
ATOM 1743 N N . SER A 1 240 ? -41.997 -16.484 -33.273 1.00 23.83 240 SER A N 1
ATOM 1744 C CA . SER A 1 240 ? -41.740 -16.219 -34.711 1.00 23.83 240 SER A CA 1
ATOM 1745 C C . SER A 1 240 ? -41.276 -14.850 -35.282 1.00 23.83 240 SER A C 1
ATOM 1747 O O . SER A 1 240 ? -41.866 -13.808 -35.027 1.00 23.83 240 SER A O 1
ATOM 1749 N N . LYS A 1 241 ? -40.363 -14.988 -36.273 1.00 24.22 241 LYS A N 1
ATOM 1750 C CA . LYS A 1 241 ? -39.919 -14.078 -37.370 1.00 24.22 241 LYS A CA 1
ATOM 1751 C C . LYS A 1 241 ? -38.920 -12.982 -36.954 1.00 24.22 241 LYS A C 1
ATOM 1753 O O . LYS A 1 241 ? -39.198 -12.212 -36.056 1.00 24.22 241 LYS A O 1
ATOM 1758 N N . GLY A 1 242 ? -37.726 -12.823 -37.531 1.00 23.58 242 GLY A N 1
ATOM 1759 C CA . GLY A 1 242 ? -37.218 -13.149 -38.866 1.00 23.58 242 GLY A CA 1
ATOM 1760 C C . GLY A 1 242 ? -36.915 -11.839 -39.605 1.00 23.58 242 GLY A C 1
ATOM 1761 O O . GLY A 1 242 ? -37.859 -11.113 -39.899 1.00 23.58 242 GLY A O 1
ATOM 1762 N N . ASN A 1 243 ? -35.633 -11.524 -39.851 1.00 25.86 243 ASN A N 1
ATOM 1763 C CA . ASN A 1 243 ? -35.116 -10.934 -41.100 1.00 25.86 243 ASN A CA 1
ATOM 1764 C C . ASN A 1 243 ? -33.656 -10.471 -40.970 1.00 25.86 243 ASN A C 1
ATOM 1766 O O . ASN A 1 243 ? -33.352 -9.489 -40.294 1.00 25.86 243 ASN A O 1
ATOM 1770 N N . ASP A 1 244 ? -32.800 -11.144 -41.737 1.00 28.02 244 ASP A N 1
ATOM 1771 C CA . ASP A 1 244 ? -31.521 -10.646 -42.230 1.00 28.02 244 ASP A CA 1
ATOM 1772 C C . ASP A 1 244 ? -31.719 -9.434 -43.150 1.00 28.02 244 ASP A C 1
ATOM 1774 O O . ASP A 1 244 ? -32.528 -9.471 -44.082 1.00 28.02 244 ASP A O 1
ATOM 1778 N N . LYS A 1 245 ? -30.896 -8.398 -42.963 1.00 27.73 245 LYS A N 1
ATOM 1779 C CA . LYS A 1 245 ? -30.451 -7.504 -44.041 1.00 27.73 245 LYS A CA 1
ATOM 1780 C C . LYS A 1 245 ? -28.988 -7.145 -43.811 1.00 27.73 245 LYS A C 1
ATOM 1782 O O . LYS A 1 245 ? -28.638 -6.523 -42.813 1.00 27.73 245 LYS A O 1
ATOM 1787 N N . GLY A 1 246 ? -28.149 -7.573 -44.751 1.00 23.23 246 GLY A N 1
ATOM 1788 C CA . GLY A 1 246 ? -26.708 -7.382 -44.717 1.00 23.23 246 GLY A CA 1
ATOM 1789 C C . GLY A 1 246 ? -26.251 -5.938 -44.904 1.00 23.23 246 GLY A C 1
ATOM 1790 O O . GLY A 1 246 ? -26.959 -5.095 -45.454 1.00 23.23 246 GLY A O 1
ATOM 1791 N N . SER A 1 247 ? -24.998 -5.699 -44.522 1.00 25.11 247 SER A N 1
ATOM 1792 C CA . SER A 1 247 ? -24.205 -4.589 -45.033 1.00 25.11 247 SER A CA 1
ATOM 1793 C C . SER A 1 247 ? -22.831 -5.100 -45.453 1.00 25.11 247 SER A C 1
ATOM 1795 O O . SER A 1 247 ? -22.155 -5.820 -44.720 1.00 25.11 247 SER A O 1
ATOM 1797 N N . LYS A 1 248 ? -22.476 -4.754 -46.692 1.00 25.66 248 LYS A N 1
ATOM 1798 C CA . LYS A 1 248 ? -21.196 -5.014 -47.348 1.00 25.66 248 LYS A CA 1
ATOM 1799 C C . LYS A 1 248 ? -20.104 -4.164 -46.692 1.00 25.66 248 LYS A C 1
ATOM 1801 O O . LYS A 1 248 ? -20.359 -3.048 -46.252 1.00 25.66 248 LYS A O 1
ATOM 1806 N N . GLY A 1 249 ? -18.896 -4.718 -46.631 1.00 24.08 249 GLY A N 1
ATOM 1807 C CA . GLY A 1 249 ? -17.782 -4.155 -45.879 1.00 24.08 249 GLY A CA 1
ATOM 1808 C C . GLY A 1 249 ? -17.211 -2.837 -46.401 1.00 24.08 249 GLY A C 1
ATOM 1809 O O . GLY A 1 249 ? -17.389 -2.455 -47.554 1.00 24.08 249 GLY A O 1
ATOM 1810 N N . SER A 1 250 ? -16.413 -2.214 -45.539 1.00 24.14 250 SER A N 1
ATOM 1811 C CA . SER A 1 250 ? -15.249 -1.442 -45.952 1.00 24.14 250 SER A CA 1
ATOM 1812 C C . SER A 1 250 ? -14.144 -1.625 -44.917 1.00 24.14 250 SER A C 1
ATOM 1814 O O . SER A 1 250 ? -14.377 -1.565 -43.711 1.00 24.14 250 SER A O 1
ATOM 1816 N N . LYS A 1 251 ? -12.946 -1.927 -45.417 1.00 31.45 251 LYS A N 1
ATOM 1817 C CA . LYS A 1 251 ? -11.717 -2.095 -44.647 1.00 31.45 251 LYS A CA 1
ATOM 1818 C C . LYS A 1 251 ? -11.348 -0.758 -44.005 1.00 31.45 251 LYS A C 1
ATOM 1820 O O . LYS A 1 251 ? -11.002 0.184 -44.707 1.00 31.45 251 LYS A O 1
ATOM 1825 N N . GLY A 1 252 ? -11.339 -0.729 -42.681 1.00 23.67 252 GLY A N 1
ATOM 1826 C CA . GLY A 1 252 ? -10.623 0.254 -41.882 1.00 23.67 252 GLY A CA 1
ATOM 1827 C C . GLY A 1 252 ? -10.031 -0.479 -40.690 1.00 23.67 252 GLY A C 1
ATOM 1828 O O . GLY A 1 252 ? -10.747 -0.786 -39.743 1.00 23.67 252 GLY A O 1
ATOM 1829 N N . LYS A 1 253 ? -8.742 -0.827 -40.765 1.00 32.94 253 LYS A N 1
ATOM 1830 C CA . LYS A 1 253 ? -7.971 -1.242 -39.590 1.00 32.94 253 LYS A CA 1
ATOM 1831 C C . LYS A 1 253 ? -7.886 -0.027 -38.664 1.00 32.94 253 LYS A C 1
ATOM 1833 O O . LYS A 1 253 ? -6.979 0.780 -38.811 1.00 32.94 253 LYS A O 1
ATOM 1838 N N . ASN A 1 254 ? -8.835 0.113 -37.746 1.00 23.88 254 ASN A N 1
ATOM 1839 C CA . ASN A 1 254 ? -8.620 0.914 -36.551 1.00 23.88 254 ASN A CA 1
ATOM 1840 C C . ASN A 1 254 ? -7.919 0.007 -35.547 1.00 23.88 254 ASN A C 1
ATOM 1842 O O . ASN A 1 254 ? -8.546 -0.830 -34.906 1.00 23.88 254 ASN A O 1
ATOM 1846 N N . THR A 1 255 ? -6.605 0.165 -35.435 1.00 30.03 255 THR A N 1
ATOM 1847 C CA . THR A 1 255 ? -5.858 -0.202 -34.232 1.00 30.03 255 THR A CA 1
ATOM 1848 C C . THR A 1 255 ? -6.326 0.727 -33.112 1.00 30.03 255 THR A C 1
ATOM 1850 O O . THR A 1 255 ? -5.736 1.774 -32.858 1.00 30.03 255 THR A O 1
ATOM 1853 N N . SER A 1 256 ? -7.477 0.414 -32.521 1.00 28.11 256 SER A N 1
ATOM 1854 C CA . SER A 1 256 ? -8.016 1.126 -31.371 1.00 28.11 256 SER A CA 1
ATOM 1855 C C . SER A 1 256 ? -7.284 0.667 -30.114 1.00 28.11 256 SER A C 1
ATOM 1857 O O . SER A 1 256 ? -7.494 -0.461 -29.685 1.00 28.11 256 SER A O 1
ATOM 1859 N N . GLY A 1 257 ? -6.449 1.556 -29.567 1.00 32.41 257 GLY A N 1
ATOM 1860 C CA . GLY A 1 257 ? -5.993 1.568 -28.174 1.00 32.41 257 GLY A CA 1
ATOM 1861 C C . GLY A 1 257 ? -5.243 0.323 -27.717 1.00 32.41 257 GLY A C 1
ATOM 1862 O O . GLY A 1 257 ? -5.850 -0.585 -27.158 1.00 32.41 257 GLY A O 1
ATOM 1863 N N . LYS A 1 258 ? -3.914 0.316 -27.884 1.00 32.97 258 LYS A N 1
ATOM 1864 C CA . LYS A 1 258 ? -3.066 -0.543 -27.050 1.00 32.97 258 LYS A CA 1
ATOM 1865 C C . LYS A 1 258 ? -3.284 -0.116 -25.593 1.00 32.97 258 LYS A C 1
ATOM 1867 O O . LYS A 1 258 ? -3.380 1.075 -25.301 1.00 32.97 258 LYS A O 1
ATOM 1872 N N . ALA A 1 259 ? -3.545 -1.116 -24.772 1.00 36.31 259 ALA A N 1
ATOM 1873 C CA . ALA A 1 259 ? -4.354 -1.046 -23.576 1.00 36.31 259 ALA A CA 1
ATOM 1874 C C . ALA A 1 259 ? -3.659 -0.362 -22.391 1.00 36.31 259 ALA A C 1
ATOM 1876 O O . ALA A 1 259 ? -2.446 -0.426 -22.237 1.00 36.31 259 ALA A O 1
ATOM 1877 N N . THR A 1 260 ? -4.479 0.164 -21.485 1.00 44.69 260 THR A N 1
ATOM 1878 C CA . THR A 1 260 ? -4.168 0.512 -20.086 1.00 44.69 260 THR A CA 1
ATOM 1879 C C . THR A 1 260 ? -3.509 -0.622 -19.281 1.00 44.69 260 THR A C 1
ATOM 1881 O O . THR A 1 260 ? -3.139 -0.405 -18.137 1.00 44.69 260 THR A O 1
ATOM 1884 N N . HIS A 1 261 ? -3.332 -1.809 -19.870 1.00 40.72 261 HIS A N 1
ATOM 1885 C CA . HIS A 1 261 ? -2.552 -2.921 -19.329 1.00 40.72 261 HIS A CA 1
ATOM 1886 C C . HIS A 1 261 ? -1.042 -2.666 -19.270 1.00 40.72 261 HIS A C 1
ATOM 1888 O O . HIS A 1 261 ? -0.393 -3.258 -18.421 1.00 40.72 261 HIS A O 1
ATOM 1894 N N . ASP A 1 262 ? -0.479 -1.811 -20.131 1.00 50.38 262 ASP A N 1
ATOM 1895 C CA . ASP A 1 262 ? 0.984 -1.647 -20.212 1.00 50.38 262 ASP A CA 1
ATOM 1896 C C . ASP A 1 262 ? 1.575 -0.832 -19.036 1.00 50.38 262 ASP A C 1
ATOM 1898 O O . ASP A 1 262 ? 2.790 -0.713 -18.939 1.00 50.38 262 ASP A O 1
ATOM 1902 N N . LEU A 1 263 ? 0.744 -0.264 -18.149 1.00 63.56 263 LEU A N 1
ATOM 1903 C CA . LEU A 1 263 ? 1.195 0.582 -17.030 1.00 63.56 263 LEU A CA 1
ATOM 1904 C C . LEU A 1 263 ? 0.949 -0.035 -15.643 1.00 63.56 263 LEU A C 1
ATOM 1906 O O . LEU A 1 263 ? 1.564 0.391 -14.671 1.00 63.56 263 LEU A O 1
ATOM 1910 N N . PHE A 1 264 ? 0.069 -1.034 -15.520 1.00 69.44 264 PHE A N 1
ATOM 1911 C CA . PHE A 1 264 ? -0.212 -1.676 -14.233 1.00 69.44 264 PHE A CA 1
ATOM 1912 C C . PHE A 1 264 ? 0.364 -3.082 -14.190 1.00 69.44 264 PHE A C 1
ATOM 1914 O O . PHE A 1 264 ? -0.055 -3.957 -14.950 1.00 69.44 264 PHE A O 1
ATOM 1921 N N . THR A 1 265 ? 1.233 -3.327 -13.215 1.00 76.62 265 THR A N 1
ATOM 1922 C CA . THR A 1 265 ? 1.630 -4.683 -12.843 1.00 76.62 265 THR A CA 1
ATOM 1923 C C . THR A 1 265 ? 0.668 -5.171 -11.771 1.00 76.62 265 THR A C 1
ATOM 1925 O O . THR A 1 265 ? 0.767 -4.796 -10.604 1.00 76.62 265 THR A O 1
ATOM 1928 N N . LEU A 1 266 ? -0.297 -5.991 -12.184 1.00 80.25 266 LEU A N 1
ATOM 1929 C CA . LEU A 1 266 ? -1.275 -6.618 -11.300 1.00 80.25 266 LEU A CA 1
ATOM 1930 C C . LEU A 1 266 ? -0.888 -8.082 -11.097 1.00 80.25 266 LEU A C 1
ATOM 1932 O O . LEU A 1 266 ? -0.806 -8.840 -12.067 1.00 80.25 266 LEU A O 1
ATOM 1936 N N . ALA A 1 267 ? -0.684 -8.499 -9.849 1.00 81.12 267 ALA A N 1
ATOM 1937 C CA . ALA A 1 267 ? -0.501 -9.912 -9.549 1.00 81.12 267 ALA A CA 1
ATOM 1938 C C . ALA A 1 267 ? -1.001 -10.284 -8.154 1.00 81.12 267 ALA A C 1
ATOM 1940 O O . ALA A 1 267 ? -0.866 -9.519 -7.204 1.00 81.12 267 ALA A O 1
ATOM 1941 N N . TYR A 1 268 ? -1.562 -11.485 -8.038 1.00 86.56 268 TYR A N 1
ATOM 1942 C CA . TYR A 1 268 ? -1.975 -12.103 -6.780 1.00 86.56 268 TYR A CA 1
ATOM 1943 C C . TYR A 1 268 ? -2.917 -11.238 -5.937 1.00 86.56 268 TYR A C 1
ATOM 1945 O O . TYR A 1 268 ? -2.909 -11.334 -4.723 1.00 86.56 268 TYR A O 1
ATOM 1953 N N . ASN A 1 269 ? -3.735 -10.386 -6.555 1.00 94.50 269 ASN A N 1
ATOM 1954 C CA . ASN A 1 269 ? -4.735 -9.620 -5.814 1.00 94.50 269 ASN A CA 1
ATOM 1955 C C . ASN A 1 269 ? -6.055 -10.386 -5.748 1.00 94.50 269 ASN A C 1
ATOM 1957 O O . ASN A 1 269 ? -6.472 -10.967 -6.750 1.00 94.50 269 ASN A O 1
ATOM 1961 N N . ASP A 1 270 ? -6.752 -10.307 -4.621 1.00 98.38 270 ASP A N 1
ATOM 1962 C CA . ASP A 1 270 ? -8.174 -10.624 -4.554 1.00 98.38 270 ASP A CA 1
ATOM 1963 C C . ASP A 1 270 ? -8.977 -9.334 -4.661 1.00 98.38 270 ASP A C 1
ATOM 1965 O O . ASP A 1 270 ? -8.878 -8.452 -3.811 1.00 98.38 270 ASP A O 1
ATOM 1969 N N . VAL A 1 271 ? -9.765 -9.195 -5.722 1.00 98.56 271 VAL A N 1
ATOM 1970 C CA . VAL A 1 271 ? -10.625 -8.023 -5.899 1.00 98.56 271 VAL A CA 1
ATOM 1971 C C . VAL A 1 271 ? -12.057 -8.497 -6.023 1.00 98.56 271 VAL A C 1
ATOM 1973 O O . VAL A 1 271 ? -12.415 -9.125 -7.020 1.00 98.56 271 VAL A O 1
ATOM 1976 N N . TYR A 1 272 ? -12.879 -8.226 -5.008 1.00 98.62 272 TYR A N 1
ATOM 1977 C CA . TYR A 1 272 ? -14.171 -8.892 -4.849 1.00 98.62 272 TYR A CA 1
ATOM 1978 C C . TYR A 1 272 ? -15.282 -8.001 -4.290 1.00 98.62 272 TYR A C 1
ATOM 1980 O O . TYR A 1 272 ? -15.101 -7.246 -3.344 1.00 98.62 272 TYR A O 1
ATOM 1988 N N . GLY A 1 273 ? -16.494 -8.152 -4.828 1.00 98.25 273 GLY A N 1
ATOM 1989 C CA . GLY A 1 273 ? -17.696 -7.574 -4.226 1.00 98.25 273 GLY A CA 1
ATOM 1990 C C . GLY A 1 273 ? -17.720 -6.043 -4.192 1.00 98.25 273 GLY A C 1
ATOM 1991 O O . GLY A 1 273 ? -18.379 -5.489 -3.319 1.00 98.25 273 GLY A O 1
ATOM 1992 N N . ASN A 1 274 ? -17.008 -5.371 -5.103 1.00 98.62 274 ASN A N 1
ATOM 1993 C CA . ASN A 1 274 ? -17.051 -3.913 -5.249 1.00 98.62 274 ASN A CA 1
ATOM 1994 C C . ASN A 1 274 ? -18.250 -3.507 -6.132 1.00 98.62 274 ASN A C 1
ATOM 1996 O O . ASN A 1 274 ? -18.487 -4.134 -7.169 1.00 98.62 274 ASN A O 1
ATOM 2000 N N . ASP A 1 275 ? -19.013 -2.485 -5.730 1.00 98.12 275 ASP A N 1
ATOM 2001 C CA . ASP A 1 275 ? -20.323 -2.153 -6.327 1.00 98.12 275 ASP A CA 1
ATOM 2002 C C . ASP A 1 275 ? -20.232 -1.658 -7.788 1.00 98.12 275 ASP A C 1
ATOM 2004 O O . ASP A 1 275 ? -21.122 -1.944 -8.598 1.00 98.12 275 ASP A O 1
ATOM 2008 N N . GLY A 1 276 ? -19.166 -0.930 -8.133 1.00 94.38 276 GLY A N 1
ATOM 2009 C CA . GLY A 1 276 ? -18.882 -0.423 -9.485 1.00 94.38 276 GLY A CA 1
ATOM 2010 C C . GLY A 1 276 ? -18.263 -1.477 -10.413 1.00 94.38 276 GLY A C 1
ATOM 2011 O O . GLY A 1 276 ? -18.495 -1.484 -11.627 1.00 94.38 276 GLY A O 1
ATOM 2012 N N . GLY A 1 277 ? -17.602 -2.471 -9.818 1.00 95.81 277 GLY A N 1
ATOM 2013 C CA . GLY A 1 277 ? -16.956 -3.591 -10.492 1.00 95.81 277 GLY A CA 1
ATOM 2014 C C . GLY A 1 277 ? -15.578 -3.866 -9.904 1.00 95.81 277 GLY A C 1
ATOM 2015 O O . GLY A 1 277 ? -14.927 -2.971 -9.383 1.00 95.81 277 GLY A O 1
ATOM 2016 N N . ASN A 1 278 ? -15.110 -5.113 -9.979 1.00 95.88 278 ASN A N 1
ATOM 2017 C CA . ASN A 1 278 ? -13.814 -5.478 -9.397 1.00 95.88 278 ASN A CA 1
ATOM 2018 C C . ASN A 1 278 ? -12.653 -4.807 -10.144 1.00 95.88 278 ASN A C 1
ATOM 2020 O O . ASN A 1 278 ? -11.882 -4.067 -9.546 1.00 95.88 278 ASN A O 1
ATOM 2024 N N . TYR A 1 279 ? -12.576 -5.006 -11.459 1.00 92.75 279 TYR A N 1
ATOM 2025 C CA . TYR A 1 279 ? -11.582 -4.366 -12.317 1.00 92.75 279 TYR A CA 1
ATOM 2026 C C . TYR A 1 279 ? -12.289 -3.555 -13.396 1.00 92.75 279 TYR A C 1
ATOM 2028 O O . TYR A 1 279 ? -13.112 -4.094 -14.143 1.00 92.75 279 TYR A O 1
ATOM 2036 N N . VAL A 1 280 ? -11.967 -2.265 -13.492 1.00 90.38 280 VAL A N 1
ATOM 2037 C CA . VAL A 1 280 ? -12.538 -1.361 -14.496 1.00 90.38 280 VAL A CA 1
ATOM 2038 C C . VAL A 1 280 ? -11.439 -0.835 -15.407 1.00 90.38 280 VAL A C 1
ATOM 2040 O O . VAL A 1 280 ? -10.499 -0.172 -14.973 1.00 90.38 280 VAL A O 1
ATOM 2043 N N . SER A 1 281 ? -11.581 -1.130 -16.703 1.00 84.94 281 SER A N 1
ATOM 2044 C CA . SER A 1 281 ? -10.566 -0.874 -17.744 1.00 84.94 281 SER A CA 1
ATOM 2045 C C . SER A 1 281 ? -9.231 -1.602 -17.515 1.00 84.94 281 SER A C 1
ATOM 2047 O O . SER A 1 281 ? -8.199 -1.180 -18.037 1.00 84.94 281 SER A O 1
ATOM 2049 N N . LEU A 1 282 ? -9.269 -2.688 -16.739 1.00 84.12 282 LEU A N 1
ATOM 2050 C CA . LEU A 1 282 ? -8.154 -3.550 -16.346 1.00 84.12 282 LEU A CA 1
ATOM 2051 C C . LEU A 1 282 ? -8.661 -5.003 -16.253 1.00 84.12 282 LEU A C 1
ATOM 2053 O O . LEU A 1 282 ? -9.870 -5.229 -16.164 1.00 84.12 282 LEU A O 1
ATOM 2057 N N . GLU A 1 283 ? -7.752 -5.976 -16.221 1.00 84.19 283 GLU A N 1
ATOM 2058 C CA . GLU A 1 283 ? -8.047 -7.377 -15.875 1.00 84.19 283 GLU A CA 1
ATOM 2059 C C . GLU A 1 283 ? -7.220 -7.813 -14.655 1.00 84.19 283 GLU A C 1
ATOM 2061 O O . GLU A 1 283 ? -6.283 -7.125 -14.266 1.00 84.19 283 GLU A O 1
ATOM 2066 N N . ALA A 1 284 ? -7.540 -8.965 -14.055 1.00 81.62 284 ALA A N 1
ATOM 2067 C CA . ALA A 1 284 ? -7.044 -9.367 -12.733 1.00 81.62 284 ALA A CA 1
ATOM 2068 C C . ALA A 1 284 ? -5.528 -9.608 -12.598 1.00 81.62 284 ALA A C 1
ATOM 2070 O O . ALA A 1 284 ? -5.022 -9.746 -11.483 1.00 81.62 284 ALA A O 1
ATOM 2071 N N . GLY A 1 285 ? -4.795 -9.630 -13.711 1.00 82.00 285 GLY A N 1
ATOM 2072 C CA . GLY A 1 285 ? -3.372 -9.939 -13.710 1.00 82.00 285 GLY A CA 1
ATOM 2073 C C . GLY A 1 285 ? -3.072 -11.381 -13.288 1.00 82.00 285 GLY A C 1
ATOM 2074 O O . GLY A 1 285 ? -3.968 -12.212 -13.112 1.00 82.00 285 GLY A O 1
ATOM 2075 N N . GLN A 1 286 ? -1.790 -11.717 -13.166 1.00 80.75 286 GLN A N 1
ATOM 2076 C CA . GLN A 1 286 ? -1.367 -13.086 -12.865 1.00 80.75 286 GLN A CA 1
ATOM 2077 C C . GLN A 1 286 ? -1.773 -13.495 -11.447 1.00 80.75 286 GLN A C 1
ATOM 2079 O O . GLN A 1 286 ? -1.495 -12.779 -10.497 1.00 80.75 286 GLN A O 1
ATOM 2084 N N . GLY A 1 287 ? -2.376 -14.675 -11.281 1.00 82.19 287 GLY A N 1
ATOM 2085 C CA . GLY A 1 287 ? -2.714 -15.208 -9.953 1.00 82.19 287 GLY A CA 1
ATOM 2086 C C . GLY A 1 287 ? -3.790 -14.415 -9.203 1.00 82.19 287 GLY A C 1
ATOM 2087 O O . GLY A 1 287 ? -4.075 -14.738 -8.054 1.00 82.19 287 GLY A O 1
ATOM 2088 N N . GLY A 1 288 ? -4.385 -13.399 -9.837 1.00 91.06 288 GLY A N 1
ATOM 2089 C CA . GLY A 1 288 ? -5.486 -12.640 -9.265 1.00 91.06 288 GLY A CA 1
ATOM 2090 C C . GLY A 1 288 ? -6.746 -13.491 -9.139 1.00 91.06 288 GLY A C 1
ATOM 2091 O O . GLY A 1 288 ? -7.074 -14.287 -10.026 1.00 91.06 288 GLY A O 1
ATOM 2092 N N . ILE A 1 289 ? -7.458 -13.310 -8.033 1.00 95.12 289 ILE A N 1
ATOM 2093 C CA . ILE A 1 289 ? -8.741 -13.947 -7.757 1.00 95.12 289 ILE A CA 1
ATOM 2094 C C . ILE A 1 289 ? -9.827 -12.878 -7.550 1.00 95.12 289 ILE A C 1
ATOM 2096 O O . ILE A 1 289 ? -9.588 -11.671 -7.535 1.00 95.12 289 ILE A O 1
ATOM 2100 N N . SER A 1 290 ? -11.077 -13.320 -7.517 1.00 97.62 290 SER A N 1
ATOM 2101 C CA . SER A 1 290 ? -12.236 -12.459 -7.272 1.00 97.62 290 SER A CA 1
ATOM 2102 C C . SER A 1 290 ? -13.262 -13.267 -6.500 1.00 97.62 290 SER A C 1
ATOM 2104 O O . SER A 1 290 ? -14.328 -13.610 -7.024 1.00 97.62 290 SER A O 1
ATOM 2106 N N . LEU A 1 291 ? -12.892 -13.658 -5.286 1.00 98.25 291 LEU A N 1
ATOM 2107 C CA . LEU A 1 291 ? -13.683 -14.526 -4.420 1.00 98.25 291 LEU A CA 1
ATOM 2108 C C . LEU A 1 291 ? -13.923 -13.840 -3.083 1.00 98.25 291 LEU A C 1
ATOM 2110 O O . LEU A 1 291 ? -13.198 -12.940 -2.705 1.00 98.25 291 LEU A O 1
ATOM 2114 N N . ASP A 1 292 ? -14.960 -14.261 -2.364 1.00 98.44 292 ASP A N 1
ATOM 2115 C CA . ASP A 1 292 ? -15.226 -13.703 -1.039 1.00 98.44 292 ASP A CA 1
ATOM 2116 C C . ASP A 1 292 ? -14.025 -13.932 -0.111 1.00 98.44 292 ASP A C 1
ATOM 2118 O O . ASP A 1 292 ? -13.716 -15.104 0.140 1.00 98.44 292 ASP A O 1
ATOM 2122 N N . PRO A 1 293 ? -13.374 -12.873 0.414 1.00 98.31 293 PRO A N 1
ATOM 2123 C CA . PRO A 1 293 ? -12.223 -13.021 1.296 1.00 98.31 293 PRO A CA 1
ATOM 2124 C C . PRO A 1 293 ? -12.593 -13.643 2.648 1.00 98.31 293 PRO A C 1
ATOM 2126 O O . PRO A 1 293 ? -11.700 -14.094 3.361 1.00 98.31 293 PRO A O 1
ATOM 2129 N N . ARG A 1 294 ? -13.887 -13.725 3.002 1.00 98.06 294 ARG A N 1
ATOM 2130 C CA . ARG A 1 294 ? -14.384 -14.306 4.263 1.00 98.06 294 ARG A CA 1
ATOM 2131 C C . ARG A 1 294 ? -13.712 -13.681 5.481 1.00 98.06 294 ARG A C 1
ATOM 2133 O O . ARG A 1 294 ? -13.082 -14.370 6.280 1.00 98.06 294 ARG A O 1
ATOM 2140 N N . PHE A 1 295 ? -13.845 -12.365 5.605 1.00 97.81 295 PHE A N 1
ATOM 2141 C CA . PHE A 1 295 ? -13.322 -11.656 6.763 1.00 97.81 295 PHE A CA 1
ATOM 2142 C C . PHE A 1 295 ? -14.022 -12.074 8.063 1.00 97.81 295 PHE A C 1
ATOM 2144 O O . PHE A 1 295 ? -15.239 -12.275 8.099 1.00 97.81 295 PHE A O 1
ATOM 2151 N N . ILE A 1 296 ? -13.236 -12.160 9.132 1.00 95.50 296 ILE A N 1
ATOM 2152 C CA . ILE A 1 296 ? -13.680 -12.139 10.528 1.00 95.50 296 ILE A CA 1
ATOM 2153 C C . ILE A 1 296 ? -13.336 -10.769 11.144 1.00 95.50 296 ILE A C 1
ATOM 2155 O O . ILE A 1 296 ? -12.967 -9.832 10.430 1.00 95.50 296 ILE A O 1
ATOM 2159 N N . ASP A 1 297 ? -13.481 -10.636 12.463 1.00 91.88 297 ASP A N 1
ATOM 2160 C CA . ASP A 1 297 ? -13.205 -9.395 13.191 1.00 91.88 297 ASP A CA 1
ATOM 2161 C C . ASP A 1 297 ? -11.823 -8.809 12.841 1.00 91.88 297 ASP A C 1
ATOM 2163 O O . ASP A 1 297 ? -10.834 -9.527 12.700 1.00 91.88 297 ASP A O 1
ATOM 2167 N N . GLY A 1 298 ? -11.768 -7.485 12.667 1.00 90.19 298 GLY A N 1
ATOM 2168 C CA . GLY A 1 298 ? -10.537 -6.780 12.294 1.00 90.19 298 GLY A CA 1
ATOM 2169 C C . GLY A 1 298 ? -10.085 -6.994 10.845 1.00 90.19 298 GLY A C 1
ATOM 2170 O O . GLY A 1 298 ? -8.962 -6.641 10.515 1.00 90.19 298 GLY A O 1
ATOM 2171 N N . TYR A 1 299 ? -10.935 -7.552 9.974 1.00 96.00 299 TYR A N 1
ATOM 2172 C CA . TYR A 1 299 ? -10.582 -7.915 8.593 1.00 96.00 299 TYR A CA 1
ATOM 2173 C C . TYR A 1 299 ? -9.496 -8.996 8.488 1.00 96.00 299 TYR A C 1
ATOM 2175 O O . TYR A 1 299 ? -8.826 -9.120 7.460 1.00 96.00 299 TYR A O 1
ATOM 2183 N N . GLN A 1 300 ? -9.342 -9.814 9.530 1.00 95.44 300 GLN A N 1
ATOM 2184 C CA . GLN A 1 300 ? -8.575 -11.054 9.441 1.00 95.44 300 GLN A CA 1
ATOM 2185 C C . GLN A 1 300 ? -9.312 -12.065 8.557 1.00 95.44 300 GLN A C 1
ATOM 2187 O O . GLN A 1 300 ? -10.533 -12.004 8.406 1.00 95.44 300 GLN A O 1
ATOM 2192 N N . LEU A 1 301 ? -8.588 -13.015 7.973 1.00 96.69 301 LEU A N 1
ATOM 2193 C CA . LEU A 1 301 ? -9.179 -14.056 7.135 1.00 96.69 301 LEU A CA 1
ATOM 2194 C C . LEU A 1 301 ? -9.729 -15.199 7.996 1.00 96.69 301 LEU A C 1
ATOM 2196 O O . LEU A 1 301 ? -9.053 -15.696 8.897 1.00 96.69 301 LEU A O 1
ATOM 2200 N N . ALA A 1 302 ? -10.943 -15.666 7.699 1.00 97.12 302 ALA A N 1
ATOM 2201 C CA . ALA A 1 302 ? -11.422 -16.938 8.230 1.00 97.12 302 ALA A CA 1
ATOM 2202 C C . ALA A 1 302 ? -10.522 -18.086 7.746 1.00 97.12 302 ALA A C 1
ATOM 2204 O O . ALA A 1 302 ? -10.004 -18.048 6.633 1.00 97.12 302 ALA A O 1
ATOM 2205 N N . GLY A 1 303 ? -10.392 -19.153 8.541 1.00 95.50 303 GLY A N 1
ATOM 2206 C CA . GLY A 1 303 ? -9.496 -20.277 8.224 1.00 95.50 303 GLY A CA 1
ATOM 2207 C C . GLY A 1 303 ? -9.822 -21.047 6.933 1.00 95.50 303 GLY A C 1
ATOM 2208 O O . GLY A 1 303 ? -9.014 -21.853 6.486 1.00 95.50 303 GLY A O 1
ATOM 2209 N N . ASP A 1 304 ? -10.992 -20.825 6.333 1.00 96.38 304 ASP A N 1
ATOM 2210 C CA . ASP A 1 304 ? -11.412 -21.386 5.045 1.00 96.38 304 ASP A CA 1
ATOM 2211 C C . ASP A 1 304 ? -11.420 -20.346 3.906 1.00 96.38 304 ASP A C 1
ATOM 2213 O O . ASP A 1 304 ? -11.985 -20.599 2.834 1.00 96.38 304 ASP A O 1
ATOM 2217 N N . SER A 1 305 ? -10.839 -19.168 4.136 1.00 98.44 305 SER A N 1
ATOM 2218 C CA . SER A 1 305 ? -10.742 -18.094 3.153 1.00 98.44 305 SER A CA 1
ATOM 2219 C C . SER A 1 305 ? -9.972 -18.541 1.902 1.00 98.44 305 SER A C 1
ATOM 2221 O O . SER A 1 305 ? -8.940 -19.205 2.016 1.00 98.44 305 SER A O 1
ATOM 2223 N N . PRO A 1 306 ? -10.422 -18.156 0.691 1.00 97.81 306 PRO A N 1
ATOM 2224 C CA . PRO A 1 306 ? -9.673 -18.402 -0.542 1.00 97.81 306 PRO A CA 1
ATOM 2225 C C . PRO A 1 306 ? -8.370 -17.589 -0.631 1.00 97.81 306 PRO A C 1
ATOM 2227 O O . PRO A 1 306 ? -7.523 -17.894 -1.470 1.00 97.81 306 PRO A O 1
ATOM 2230 N N . CYS A 1 307 ? -8.210 -16.565 0.209 1.00 96.94 307 CYS A N 1
ATOM 2231 C CA . CYS A 1 307 ? -7.044 -15.685 0.219 1.00 96.94 307 CYS A CA 1
ATOM 2232 C C . CYS A 1 307 ? -5.863 -16.258 1.020 1.00 96.94 307 CYS A C 1
ATOM 2234 O O . CYS A 1 307 ? -4.759 -15.724 0.923 1.00 96.94 307 CYS A O 1
ATOM 2236 N N . ILE A 1 308 ? -6.072 -17.349 1.769 1.00 95.00 308 ILE A N 1
ATOM 2237 C CA . ILE A 1 308 ? -5.016 -18.041 2.517 1.00 95.00 308 ILE A CA 1
ATOM 2238 C C . ILE A 1 308 ? -4.131 -18.841 1.553 1.00 95.00 308 ILE A C 1
ATOM 2240 O O . ILE A 1 308 ? -4.623 -19.683 0.801 1.00 95.00 308 ILE A O 1
ATOM 2244 N N . GLY A 1 309 ? -2.822 -18.581 1.571 1.00 90.06 309 GLY A N 1
ATOM 2245 C CA . GLY A 1 309 ? -1.793 -19.284 0.795 1.00 90.06 309 GLY A CA 1
ATOM 2246 C C . GLY A 1 309 ? -1.862 -19.129 -0.731 1.00 90.06 309 GLY A C 1
ATOM 2247 O O . GLY A 1 309 ? -1.068 -19.748 -1.442 1.00 90.06 309 GLY A O 1
ATOM 2248 N N . THR A 1 310 ? -2.802 -18.336 -1.250 1.00 91.19 310 THR A N 1
ATOM 2249 C CA . THR A 1 310 ? -2.987 -18.096 -2.696 1.00 91.19 310 THR A CA 1
ATOM 2250 C C . THR A 1 310 ? -2.144 -16.916 -3.195 1.00 91.19 310 THR A C 1
ATOM 2252 O O . THR A 1 310 ? -1.929 -16.757 -4.398 1.00 91.19 310 THR A O 1
ATOM 2255 N N . GLY A 1 311 ? -1.664 -16.093 -2.268 1.00 87.50 311 GLY A N 1
ATOM 2256 C CA . GLY A 1 311 ? -0.819 -14.939 -2.508 1.00 87.50 311 GLY A CA 1
ATOM 2257 C C . GLY A 1 311 ? 0.649 -15.267 -2.777 1.00 87.50 311 GLY A C 1
ATOM 2258 O O . GLY A 1 311 ? 1.086 -16.421 -2.688 1.00 87.50 311 GLY A O 1
ATOM 2259 N N . ARG A 1 312 ? 1.430 -14.227 -3.090 1.00 78.75 312 ARG A N 1
ATOM 2260 C CA . ARG A 1 312 ? 2.891 -14.311 -3.250 1.00 78.75 312 ARG A CA 1
ATOM 2261 C C . ARG A 1 312 ? 3.610 -13.132 -2.619 1.00 78.75 312 ARG A C 1
ATOM 2263 O O . ARG A 1 312 ? 3.215 -11.988 -2.837 1.00 78.75 312 ARG A O 1
ATOM 2270 N N . ALA A 1 313 ? 4.694 -13.437 -1.914 1.00 69.62 313 ALA A N 1
ATOM 2271 C CA . ALA A 1 313 ? 5.661 -12.447 -1.462 1.00 69.62 313 ALA A CA 1
ATOM 2272 C C . ALA A 1 313 ? 6.548 -11.986 -2.623 1.00 69.62 313 ALA A C 1
ATOM 2274 O O . ALA A 1 313 ? 6.528 -12.568 -3.712 1.00 69.62 313 ALA A O 1
ATOM 2275 N N . LEU A 1 314 ? 7.338 -10.937 -2.383 1.00 65.50 314 LEU A N 1
ATOM 2276 C CA . LEU A 1 314 ? 8.268 -10.393 -3.378 1.00 65.50 314 LEU A CA 1
ATOM 2277 C C . LEU A 1 314 ? 9.355 -11.401 -3.777 1.00 65.50 314 LEU A C 1
ATOM 2279 O O . LEU A 1 314 ? 9.781 -11.404 -4.925 1.00 65.50 314 LEU A O 1
ATOM 2283 N N . ASP A 1 315 ? 9.737 -12.304 -2.873 1.00 63.09 315 ASP A N 1
ATOM 2284 C CA . ASP A 1 315 ? 10.672 -13.406 -3.137 1.00 63.09 315 ASP A CA 1
ATOM 2285 C C . ASP A 1 315 ? 10.014 -14.624 -3.831 1.00 63.09 315 ASP A C 1
ATOM 2287 O O . ASP A 1 315 ? 10.655 -15.647 -4.075 1.00 63.09 315 ASP A O 1
ATOM 2291 N N . GLY A 1 316 ? 8.716 -14.542 -4.146 1.00 65.50 316 GLY A N 1
ATOM 2292 C CA . GLY A 1 316 ? 7.942 -15.604 -4.788 1.00 65.50 316 GLY A CA 1
ATOM 2293 C C . GLY A 1 316 ? 7.437 -16.703 -3.846 1.00 65.50 316 GLY A C 1
ATOM 2294 O O . GLY A 1 316 ? 6.754 -17.632 -4.302 1.00 65.50 316 GLY A O 1
ATOM 2295 N N . THR A 1 317 ? 7.707 -16.620 -2.541 1.00 74.12 317 THR A N 1
ATOM 2296 C CA . THR A 1 317 ? 7.151 -17.563 -1.562 1.00 74.12 317 THR A CA 1
ATOM 2297 C C . THR A 1 317 ? 5.627 -17.443 -1.484 1.00 74.12 317 THR A C 1
ATOM 2299 O O . THR A 1 317 ? 5.033 -16.409 -1.796 1.00 74.12 317 THR A O 1
ATOM 2302 N N . ALA A 1 318 ? 4.952 -18.556 -1.175 1.00 83.38 318 ALA A N 1
ATOM 2303 C CA . ALA A 1 318 ? 3.501 -18.551 -0.985 1.00 83.38 318 ALA A CA 1
ATOM 2304 C C . ALA A 1 318 ? 3.158 -17.790 0.295 1.00 83.38 318 ALA A C 1
ATOM 2306 O O . ALA A 1 318 ? 3.768 -18.045 1.331 1.00 83.38 318 ALA A O 1
ATOM 2307 N N . MET A 1 319 ? 2.160 -16.914 0.234 1.00 86.12 319 MET A N 1
ATOM 2308 C CA . MET A 1 319 ? 1.689 -16.179 1.405 1.00 86.12 319 MET A CA 1
ATOM 2309 C C . MET A 1 319 ? 0.191 -15.896 1.322 1.00 86.12 319 MET A C 1
ATOM 2311 O O . MET A 1 319 ? -0.437 -16.108 0.285 1.00 86.12 319 MET A O 1
ATOM 2315 N N . ASP A 1 320 ? -0.381 -15.405 2.414 1.00 93.31 320 ASP A N 1
ATOM 2316 C CA . ASP A 1 320 ? -1.757 -14.917 2.424 1.00 93.31 320 ASP A CA 1
ATOM 2317 C C . ASP A 1 320 ? -1.839 -13.559 1.711 1.00 93.31 320 ASP A C 1
ATOM 2319 O O . ASP A 1 320 ? -0.905 -12.754 1.765 1.00 93.31 320 ASP A O 1
ATOM 2323 N N . MET A 1 321 ? -2.954 -13.294 1.030 1.00 94.38 321 MET A N 1
ATOM 2324 C CA . MET A 1 321 ? -3.222 -11.966 0.466 1.00 94.38 321 MET A CA 1
ATOM 2325 C C . MET A 1 321 ? -3.674 -10.990 1.563 1.00 94.38 321 MET A C 1
ATOM 2327 O O . MET A 1 321 ? -4.333 -11.379 2.528 1.00 94.38 321 MET A O 1
ATOM 2331 N N . GLY A 1 322 ? -3.399 -9.698 1.371 1.00 95.44 322 GLY A N 1
ATOM 2332 C CA . GLY A 1 322 ? -3.898 -8.622 2.234 1.00 95.44 322 GLY A CA 1
ATOM 2333 C C . GLY A 1 322 ? -3.037 -8.323 3.466 1.00 95.44 322 GLY A C 1
ATOM 2334 O O . GLY A 1 322 ? -1.919 -8.812 3.599 1.00 95.44 322 GLY A O 1
ATOM 2335 N N . ALA A 1 323 ? -3.570 -7.482 4.359 1.00 94.25 323 ALA A N 1
ATOM 2336 C CA . ALA A 1 323 ? -2.841 -6.821 5.454 1.00 94.25 323 ALA A CA 1
ATOM 2337 C C . ALA A 1 323 ? -2.152 -7.763 6.450 1.00 94.25 323 ALA A C 1
ATOM 2339 O O . ALA A 1 323 ? -1.145 -7.396 7.050 1.00 94.25 323 ALA A O 1
ATOM 2340 N N . TYR A 1 324 ? -2.673 -8.980 6.589 1.00 90.19 324 TYR A N 1
ATOM 2341 C CA . TYR A 1 324 ? -2.149 -10.006 7.488 1.00 90.19 324 TYR A CA 1
ATOM 2342 C C . TYR A 1 324 ? -1.168 -10.974 6.803 1.00 90.19 324 TYR A C 1
ATOM 2344 O O . TYR A 1 324 ? -0.653 -11.884 7.448 1.00 90.19 324 TYR A O 1
ATOM 2352 N N . GLY A 1 325 ? -0.883 -10.787 5.510 1.00 82.44 325 GLY A N 1
ATOM 2353 C CA . GLY A 1 325 ? 0.145 -11.544 4.805 1.00 82.44 325 GLY A CA 1
ATOM 2354 C C . GLY A 1 325 ? 1.550 -11.149 5.273 1.00 82.44 325 GLY A C 1
ATOM 2355 O O . GLY A 1 325 ? 2.033 -10.066 4.931 1.00 82.44 325 GLY A O 1
ATOM 2356 N N . GLY A 1 326 ? 2.219 -12.041 6.012 1.00 73.50 326 GLY A N 1
ATOM 2357 C CA . GLY A 1 326 ? 3.578 -11.846 6.549 1.00 73.50 326 GLY A CA 1
ATOM 2358 C C . GLY A 1 326 ? 3.656 -10.887 7.749 1.00 73.50 326 GLY A C 1
ATOM 2359 O O . GLY A 1 326 ? 2.667 -10.233 8.100 1.00 73.50 326 GLY A O 1
ATOM 2360 N N . SER A 1 327 ? 4.832 -10.787 8.383 1.00 69.88 327 SER A N 1
ATOM 2361 C CA . SER A 1 327 ? 5.089 -9.823 9.472 1.00 69.88 327 SER A CA 1
ATOM 2362 C C . SER A 1 327 ? 5.570 -8.459 8.959 1.00 69.88 327 SER A C 1
ATOM 2364 O O . SER A 1 327 ? 6.003 -8.321 7.809 1.00 69.88 327 SER A O 1
ATOM 2366 N N . THR A 1 328 ? 5.498 -7.423 9.806 1.00 67.38 328 THR A N 1
ATOM 2367 C CA . THR A 1 328 ? 6.033 -6.089 9.484 1.00 67.38 328 THR A CA 1
ATOM 2368 C C . THR A 1 328 ? 7.541 -6.155 9.235 1.00 67.38 328 THR A C 1
ATOM 2370 O O . THR A 1 328 ? 8.022 -5.595 8.250 1.00 67.38 328 THR A O 1
ATOM 2373 N N . ALA A 1 329 ? 8.275 -6.868 10.096 1.00 59.41 329 ALA A N 1
ATOM 2374 C CA . ALA A 1 329 ? 9.730 -7.004 10.014 1.00 59.41 329 ALA A CA 1
ATOM 2375 C C . ALA A 1 329 ? 10.169 -7.737 8.736 1.00 59.41 329 ALA A C 1
ATOM 2377 O O . ALA A 1 329 ? 10.997 -7.220 7.984 1.00 59.41 329 ALA A O 1
ATOM 2378 N N . GLN A 1 330 ? 9.537 -8.875 8.420 1.00 63.31 330 GLN A N 1
ATOM 2379 C CA . GLN A 1 330 ? 9.809 -9.625 7.189 1.00 63.31 330 GLN A CA 1
ATOM 2380 C C . GLN A 1 330 ? 9.586 -8.767 5.952 1.00 63.31 330 GLN A C 1
ATOM 2382 O O . GLN A 1 330 ? 10.388 -8.811 5.024 1.00 63.31 330 GLN A O 1
ATOM 2387 N N . LEU A 1 331 ? 8.513 -7.973 5.920 1.00 62.94 331 LEU A N 1
ATOM 2388 C CA . LEU A 1 331 ? 8.193 -7.186 4.738 1.00 62.94 331 LEU A CA 1
ATOM 2389 C C . LEU A 1 331 ? 9.093 -5.959 4.590 1.00 62.94 331 LEU A C 1
ATOM 2391 O O . LEU A 1 331 ? 9.417 -5.616 3.465 1.00 62.94 331 LEU A O 1
ATOM 2395 N N . ILE A 1 332 ? 9.546 -5.328 5.676 1.00 61.00 332 ILE A N 1
ATOM 2396 C CA . ILE A 1 332 ? 10.543 -4.248 5.593 1.00 61.00 332 ILE A CA 1
ATOM 2397 C C . ILE A 1 332 ? 11.875 -4.788 5.083 1.00 61.00 332 ILE A C 1
ATOM 2399 O O . ILE A 1 332 ? 12.445 -4.200 4.168 1.00 61.00 332 ILE A O 1
ATOM 2403 N N . ASN A 1 333 ? 12.333 -5.922 5.611 1.00 56.56 333 ASN A N 1
ATOM 2404 C CA . ASN A 1 333 ? 13.595 -6.523 5.193 1.00 56.56 333 ASN A CA 1
ATOM 2405 C C . ASN A 1 333 ? 13.499 -7.061 3.763 1.00 56.56 333 ASN A C 1
ATOM 2407 O O . ASN A 1 333 ? 14.343 -6.745 2.937 1.00 56.56 333 ASN A O 1
ATOM 2411 N N . THR A 1 334 ? 12.412 -7.752 3.413 1.00 54.66 334 THR A N 1
ATOM 2412 C CA . THR A 1 334 ? 12.192 -8.272 2.055 1.00 54.66 334 THR A CA 1
ATOM 2413 C C . THR A 1 334 ? 11.909 -7.160 1.054 1.00 54.66 334 THR A C 1
ATOM 2415 O O . THR A 1 334 ? 12.364 -7.261 -0.071 1.00 54.66 334 THR A O 1
ATOM 2418 N N . ALA A 1 335 ? 11.186 -6.092 1.404 1.00 53.38 335 ALA A N 1
ATOM 2419 C CA . ALA A 1 335 ? 10.974 -4.966 0.495 1.00 53.38 335 ALA A CA 1
ATOM 2420 C C . ALA A 1 335 ? 12.254 -4.150 0.325 1.00 53.38 335 ALA A C 1
ATOM 2422 O O . ALA A 1 335 ? 12.558 -3.784 -0.797 1.00 53.38 335 ALA A O 1
ATOM 2423 N N . ALA A 1 336 ? 13.040 -3.919 1.381 1.00 50.94 336 ALA A N 1
ATOM 2424 C CA . ALA A 1 336 ? 14.351 -3.289 1.247 1.00 50.94 336 ALA A CA 1
ATOM 2425 C C . ALA A 1 336 ? 15.299 -4.153 0.403 1.00 50.94 336 ALA A C 1
ATOM 2427 O O . ALA A 1 336 ? 15.957 -3.630 -0.483 1.00 50.94 336 ALA A O 1
ATOM 2428 N N . THR A 1 337 ? 15.330 -5.472 0.615 1.00 46.66 337 THR A N 1
ATOM 2429 C CA . THR A 1 337 ? 16.150 -6.395 -0.178 1.00 46.66 337 THR A CA 1
ATOM 2430 C C . THR A 1 337 ? 15.637 -6.556 -1.604 1.00 46.66 337 THR A C 1
ATOM 2432 O O . THR A 1 337 ? 16.448 -6.555 -2.508 1.00 46.66 337 THR A O 1
ATOM 2435 N N . ALA A 1 338 ? 14.330 -6.663 -1.845 1.00 48.12 338 ALA A N 1
ATOM 2436 C CA . ALA A 1 338 ? 13.756 -6.825 -3.185 1.00 48.12 338 ALA A CA 1
ATOM 2437 C C . ALA A 1 338 ? 13.765 -5.520 -3.987 1.00 48.12 338 ALA A C 1
ATOM 2439 O O . ALA A 1 338 ? 13.895 -5.554 -5.204 1.00 48.12 338 ALA A O 1
ATOM 2440 N N . MET A 1 339 ? 13.642 -4.369 -3.318 1.00 52.25 339 MET A N 1
ATOM 2441 C CA . MET A 1 339 ? 13.842 -3.064 -3.947 1.00 52.25 339 MET A CA 1
ATOM 2442 C C . MET A 1 339 ? 15.317 -2.756 -4.200 1.00 52.25 339 MET A C 1
ATOM 2444 O O . MET A 1 339 ? 15.546 -1.803 -4.921 1.00 52.25 339 MET A O 1
ATOM 2448 N N . LEU A 1 340 ? 16.263 -3.519 -3.631 1.00 51.22 340 LEU A N 1
ATOM 2449 C CA . LEU A 1 340 ? 17.720 -3.380 -3.804 1.00 51.22 340 LEU A CA 1
ATOM 2450 C C . LEU A 1 340 ? 18.386 -4.654 -4.373 1.00 51.22 340 LEU A C 1
ATOM 2452 O O . LEU A 1 340 ? 19.600 -4.832 -4.260 1.00 51.22 340 LEU A O 1
ATOM 2456 N N . ALA A 1 341 ? 1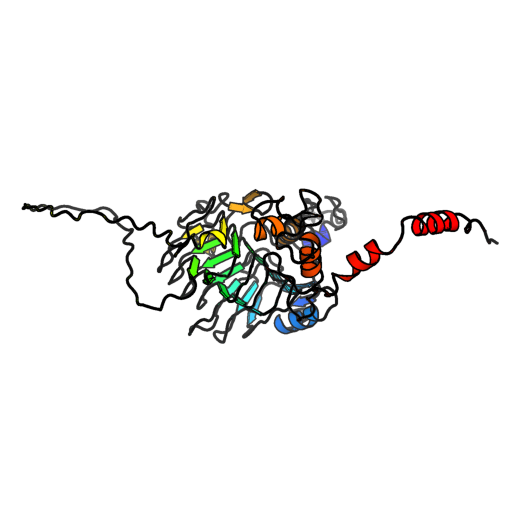7.593 -5.609 -4.866 1.00 54.81 341 ALA A N 1
ATOM 2457 C CA . ALA A 1 341 ? 18.102 -6.864 -5.412 1.00 54.81 341 ALA A CA 1
ATOM 2458 C C . ALA A 1 341 ? 18.612 -6.586 -6.819 1.00 54.81 341 ALA A C 1
ATOM 2460 O O . ALA A 1 341 ? 17.884 -5.975 -7.576 1.00 54.81 341 ALA A O 1
ATOM 2461 N N . ASP A 1 342 ? 19.808 -7.046 -7.165 1.00 61.06 342 ASP A N 1
ATOM 2462 C CA . ASP A 1 342 ? 20.430 -6.877 -8.485 1.00 61.06 342 ASP A CA 1
ATOM 2463 C C . ASP A 1 342 ? 20.860 -8.276 -8.960 1.00 61.06 342 ASP A C 1
ATOM 2465 O O . ASP A 1 342 ? 21.957 -8.764 -8.654 1.00 61.06 342 ASP A O 1
ATOM 2469 N N . THR A 1 343 ? 19.915 -9.013 -9.554 1.00 72.06 343 THR A N 1
ATOM 2470 C CA . THR A 1 343 ? 20.078 -10.438 -9.877 1.00 72.06 343 THR A CA 1
ATOM 2471 C C . THR A 1 343 ? 21.090 -10.646 -10.998 1.00 72.06 343 THR A C 1
ATOM 2473 O O . THR A 1 343 ? 21.801 -11.661 -10.997 1.00 72.06 343 THR A O 1
ATOM 2476 N N . ASP A 1 344 ? 21.166 -9.726 -11.956 1.00 69.44 344 ASP A N 1
ATOM 2477 C CA . ASP A 1 344 ? 22.073 -9.815 -13.098 1.00 69.44 344 ASP A CA 1
ATOM 2478 C C . ASP A 1 344 ? 23.388 -9.021 -12.916 1.00 69.44 344 ASP A C 1
ATOM 2480 O O . ASP A 1 344 ? 24.316 -9.180 -13.716 1.00 69.44 344 ASP A O 1
ATOM 2484 N N . GLN A 1 345 ? 23.539 -8.351 -11.767 1.00 69.00 345 GLN A N 1
ATOM 2485 C CA . GLN A 1 345 ? 24.757 -7.719 -11.245 1.00 69.00 345 GLN A CA 1
ATOM 2486 C C . GLN A 1 345 ? 25.262 -6.561 -12.097 1.00 69.00 345 GLN A C 1
ATOM 2488 O O . GLN A 1 345 ? 26.477 -6.382 -12.278 1.00 69.00 345 GLN A O 1
ATOM 2493 N N . ASP A 1 346 ? 24.340 -5.781 -12.639 1.00 67.75 346 ASP A N 1
ATOM 2494 C CA . ASP A 1 346 ? 24.656 -4.659 -13.507 1.00 67.75 346 ASP A CA 1
ATOM 2495 C C . ASP A 1 346 ? 24.604 -3.291 -12.801 1.00 67.75 346 ASP A C 1
ATOM 2497 O O . ASP A 1 346 ? 24.984 -2.266 -13.386 1.00 67.75 346 ASP A O 1
ATOM 2501 N N . GLY A 1 347 ? 24.267 -3.294 -11.509 1.00 60.47 347 GLY A N 1
ATOM 2502 C CA . GLY A 1 347 ? 24.189 -2.120 -10.654 1.00 60.47 347 GLY A CA 1
ATOM 2503 C C . GLY A 1 347 ? 22.836 -1.412 -10.684 1.00 60.47 347 GLY A C 1
ATOM 2504 O O . GLY A 1 347 ? 22.782 -0.256 -10.245 1.00 60.47 347 GLY A O 1
ATOM 2505 N N . ILE A 1 348 ? 21.793 -2.062 -11.206 1.00 61.06 348 ILE A N 1
ATOM 2506 C CA . ILE A 1 348 ? 20.402 -1.610 -11.227 1.00 61.06 348 ILE A CA 1
ATOM 2507 C C . ILE A 1 348 ? 19.547 -2.616 -10.447 1.00 61.06 348 ILE A C 1
ATOM 2509 O O . ILE A 1 348 ? 19.752 -3.820 -10.529 1.00 61.06 348 ILE A O 1
ATOM 2513 N N . ASP A 1 349 ? 18.579 -2.131 -9.669 1.00 65.31 349 ASP A N 1
ATOM 2514 C CA . ASP A 1 349 ? 17.727 -3.037 -8.897 1.00 65.31 349 ASP A CA 1
ATOM 2515 C C . ASP A 1 349 ? 16.669 -3.731 -9.781 1.00 65.31 349 ASP A C 1
ATOM 2517 O O . ASP A 1 349 ? 15.924 -3.071 -10.507 1.00 65.31 349 ASP A O 1
ATOM 2521 N N . ASP A 1 350 ? 16.481 -5.039 -9.615 1.00 58.78 350 ASP A N 1
ATOM 2522 C CA . ASP A 1 350 ? 15.502 -5.902 -10.281 1.00 58.78 350 ASP A CA 1
ATOM 2523 C C . ASP A 1 350 ? 14.097 -5.293 -10.281 1.00 58.78 350 ASP A C 1
ATOM 2525 O O . ASP A 1 350 ? 13.393 -5.282 -11.292 1.00 58.78 350 ASP A O 1
ATOM 2529 N N . ALA A 1 351 ? 13.643 -4.796 -9.122 1.00 56.91 351 ALA A N 1
ATOM 2530 C CA . ALA A 1 351 ? 12.316 -4.199 -8.988 1.00 56.91 351 ALA A CA 1
ATOM 2531 C C . ALA A 1 351 ? 12.172 -2.954 -9.867 1.00 56.91 351 ALA A C 1
ATOM 2533 O O . ALA A 1 351 ? 11.092 -2.689 -10.395 1.00 56.91 351 ALA A O 1
ATOM 2534 N N . TRP A 1 352 ? 13.259 -2.210 -10.040 1.00 67.00 352 TRP A N 1
ATOM 2535 C CA . TRP A 1 352 ? 13.314 -1.045 -10.899 1.00 67.00 352 TRP A CA 1
ATOM 2536 C C . TRP A 1 352 ? 13.356 -1.459 -12.377 1.00 67.00 352 TRP A C 1
ATOM 2538 O O . TRP A 1 352 ? 12.604 -0.922 -13.188 1.00 67.00 352 TRP A O 1
ATOM 2548 N N . GLU A 1 353 ? 14.132 -2.475 -12.747 1.00 70.06 353 GLU A N 1
ATOM 2549 C CA . GLU A 1 353 ? 14.193 -2.951 -14.135 1.00 70.06 353 GLU A CA 1
ATOM 2550 C C . GLU A 1 353 ? 12.871 -3.569 -14.603 1.00 70.06 353 GLU A C 1
ATOM 2552 O O . GLU A 1 353 ? 12.354 -3.263 -15.685 1.00 70.06 353 GLU A O 1
ATOM 2557 N N . GLN A 1 354 ? 12.266 -4.404 -13.757 1.00 61.00 354 GLN A N 1
ATOM 2558 C CA . GLN A 1 354 ? 10.939 -4.971 -13.988 1.00 61.00 354 GLN A CA 1
ATOM 2559 C C . GLN A 1 354 ? 9.878 -3.873 -14.111 1.00 61.00 354 GLN A C 1
ATOM 2561 O O . GLN A 1 354 ? 8.941 -4.016 -14.898 1.00 61.00 354 GLN A O 1
ATOM 2566 N N . LEU A 1 355 ? 10.032 -2.766 -13.380 1.00 60.38 355 LEU A N 1
ATOM 2567 C CA . LEU A 1 355 ? 9.114 -1.631 -13.416 1.00 60.38 355 LEU A CA 1
ATOM 2568 C C . LEU A 1 355 ? 9.180 -0.854 -14.740 1.00 60.38 355 LEU A C 1
ATOM 2570 O O . LEU A 1 355 ? 8.130 -0.514 -15.285 1.00 60.38 355 LEU A O 1
ATOM 2574 N N . PHE A 1 356 ? 10.376 -0.565 -15.258 1.00 62.97 356 PHE A N 1
ATOM 2575 C CA . PHE A 1 356 ? 10.534 0.268 -16.461 1.00 62.97 356 PHE A CA 1
ATOM 2576 C C . PHE A 1 356 ? 10.553 -0.528 -17.766 1.00 62.97 356 PHE A C 1
ATOM 2578 O O . PHE A 1 356 ? 10.098 -0.032 -18.800 1.00 62.97 356 PHE A O 1
ATOM 2585 N N . PHE A 1 357 ? 11.030 -1.772 -17.728 1.00 69.50 357 PHE A N 1
ATOM 2586 C CA . PHE A 1 357 ? 11.288 -2.559 -18.932 1.00 69.50 357 PHE A CA 1
ATOM 2587 C C . PHE A 1 357 ? 10.617 -3.937 -18.929 1.00 69.50 357 PHE A C 1
ATOM 2589 O O . PHE A 1 357 ? 10.560 -4.596 -19.972 1.00 69.50 357 PHE A O 1
ATOM 2596 N N . GLY A 1 358 ? 10.082 -4.385 -17.787 1.00 56.25 358 GLY A N 1
ATOM 2597 C CA . GLY A 1 358 ? 9.430 -5.692 -17.646 1.00 56.25 358 GLY A CA 1
ATOM 2598 C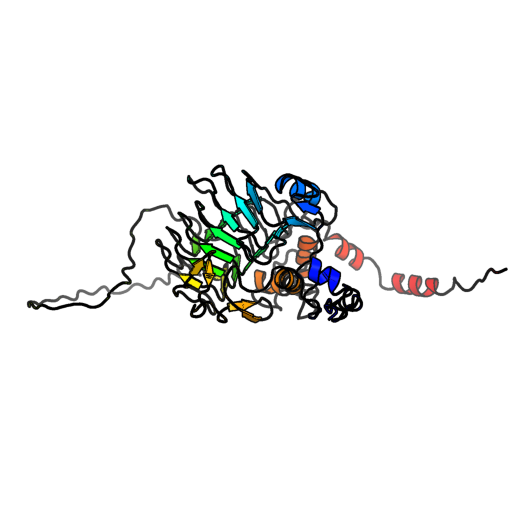 C . GLY A 1 358 ? 10.383 -6.883 -17.795 1.00 56.25 358 GLY A C 1
ATOM 2599 O O . GLY A 1 358 ? 9.937 -7.990 -18.100 1.00 56.25 358 GLY A O 1
ATOM 2600 N N . ASN A 1 359 ? 11.694 -6.644 -17.686 1.00 70.62 359 ASN A N 1
ATOM 2601 C CA . ASN A 1 359 ? 12.755 -7.647 -17.726 1.00 70.62 359 ASN A CA 1
ATOM 2602 C C . ASN A 1 359 ? 14.066 -7.074 -17.162 1.00 70.62 359 ASN A C 1
ATOM 2604 O O . ASN A 1 359 ? 14.258 -5.865 -17.227 1.00 70.62 359 ASN A O 1
ATOM 2608 N N . LEU A 1 360 ? 14.958 -7.963 -16.717 1.00 75.25 360 LEU A N 1
ATOM 2609 C CA . LEU A 1 360 ? 16.269 -7.661 -16.115 1.00 75.25 360 LEU A CA 1
ATOM 2610 C C . LEU A 1 360 ? 17.402 -7.532 -17.155 1.00 75.25 360 LEU A C 1
ATOM 2612 O O . LEU A 1 360 ? 18.437 -8.160 -17.019 1.00 75.25 360 LEU A O 1
ATOM 2616 N N . THR A 1 361 ? 17.125 -7.024 -18.359 1.00 84.69 361 THR A N 1
ATOM 2617 C CA . THR A 1 361 ? 18.155 -7.034 -19.433 1.00 84.69 361 THR A CA 1
ATOM 2618 C C . THR A 1 361 ? 18.125 -5.826 -20.354 1.00 84.69 361 THR A C 1
ATOM 2620 O O . THR A 1 361 ? 19.050 -5.611 -21.142 1.00 84.69 361 THR A O 1
ATOM 2623 N N . THR A 1 362 ? 17.013 -5.089 -20.358 1.00 82.31 362 THR A N 1
ATOM 2624 C CA . THR A 1 362 ? 16.823 -3.958 -21.269 1.00 82.31 362 THR A CA 1
ATOM 2625 C C . THR A 1 362 ? 17.598 -2.748 -20.788 1.00 82.31 362 THR A C 1
ATOM 2627 O O . THR A 1 362 ? 18.322 -2.165 -21.594 1.00 82.31 362 THR A O 1
ATOM 2630 N N . ALA A 1 363 ? 17.457 -2.415 -19.504 1.00 81.62 363 ALA A N 1
ATOM 2631 C CA . ALA A 1 363 ? 18.442 -1.605 -18.820 1.00 81.62 363 ALA A CA 1
ATOM 2632 C C . ALA A 1 363 ? 19.600 -2.501 -18.402 1.00 81.62 363 ALA A C 1
ATOM 2634 O O . ALA A 1 363 ? 19.403 -3.681 -18.149 1.00 81.62 363 ALA A O 1
ATOM 2635 N N . ASN A 1 364 ? 20.801 -1.945 -18.459 1.00 84.25 364 ASN A N 1
ATOM 2636 C CA . ASN A 1 364 ? 22.003 -2.522 -17.914 1.00 84.25 364 ASN A CA 1
ATOM 2637 C C . ASN A 1 364 ? 23.078 -1.473 -17.669 1.00 84.25 364 ASN A C 1
ATOM 2639 O O . ASN A 1 364 ? 22.951 -0.303 -18.036 1.00 84.25 364 ASN A O 1
ATOM 2643 N N . SER A 1 365 ? 24.200 -1.930 -17.117 1.00 81.44 365 SER A N 1
ATOM 2644 C CA . SER A 1 365 ? 25.391 -1.121 -16.825 1.00 81.44 365 SER A CA 1
ATOM 2645 C C . SER A 1 365 ? 25.925 -0.263 -17.988 1.00 81.44 365 SER A C 1
ATOM 2647 O O . SER A 1 365 ? 26.744 0.631 -17.761 1.00 81.44 365 SER A O 1
ATOM 2649 N N . THR A 1 366 ? 25.523 -0.525 -19.238 1.00 83.06 366 THR A N 1
ATOM 2650 C CA . THR A 1 366 ? 26.010 0.191 -20.430 1.00 83.06 366 THR A CA 1
ATOM 2651 C C . THR A 1 366 ? 24.929 0.691 -21.379 1.00 83.06 366 THR A C 1
ATOM 2653 O O . THR A 1 366 ? 25.263 1.390 -22.342 1.00 83.06 366 THR A O 1
ATOM 2656 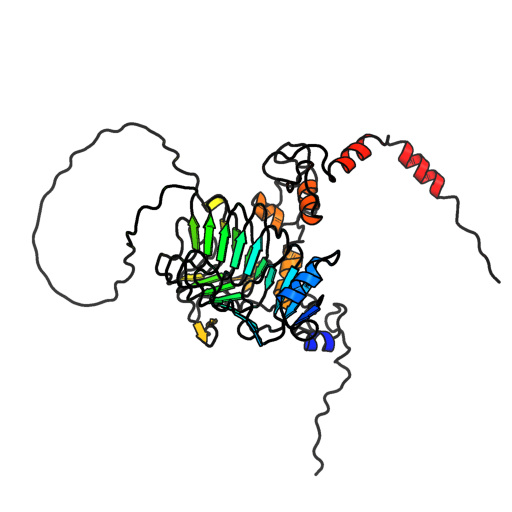N N . SER A 1 367 ? 23.671 0.315 -21.174 1.00 85.12 367 SER A N 1
ATOM 2657 C CA . SER A 1 367 ? 22.585 0.741 -22.047 1.00 85.12 367 SER A CA 1
ATOM 2658 C C . SER A 1 367 ? 22.165 2.175 -21.743 1.00 85.12 367 SER A C 1
ATOM 2660 O O . SER A 1 367 ? 22.459 2.729 -20.688 1.00 85.12 367 SER A O 1
ATOM 2662 N N . ASP A 1 368 ? 21.554 2.783 -22.747 1.00 84.31 368 ASP A N 1
ATOM 2663 C CA . ASP A 1 368 ? 21.040 4.150 -22.777 1.00 84.31 368 ASP A CA 1
ATOM 2664 C C . ASP A 1 368 ? 19.766 4.037 -23.621 1.00 84.31 368 ASP A C 1
ATOM 2666 O O . ASP A 1 368 ? 19.806 4.074 -24.863 1.00 84.31 368 ASP A O 1
ATOM 2670 N N . TYR A 1 369 ? 18.676 3.644 -22.956 1.00 83.12 369 TYR A N 1
ATOM 2671 C CA . TYR A 1 369 ? 17.453 3.201 -23.616 1.00 83.12 369 TYR A CA 1
ATOM 2672 C C . TYR A 1 369 ? 16.832 4.322 -24.456 1.00 83.12 369 TYR A C 1
ATOM 2674 O O . TYR A 1 369 ? 16.393 4.087 -25.593 1.00 83.12 369 TYR A O 1
ATOM 2682 N N . ASP A 1 370 ? 16.830 5.543 -23.929 1.00 79.31 370 ASP A N 1
ATOM 2683 C CA . ASP A 1 370 ? 16.197 6.707 -24.539 1.00 79.31 370 ASP A CA 1
ATOM 2684 C C . ASP A 1 370 ? 17.156 7.566 -25.397 1.00 79.31 370 ASP A C 1
ATOM 2686 O O . ASP A 1 370 ? 16.699 8.383 -26.209 1.00 79.31 370 ASP A O 1
ATOM 2690 N N . ARG A 1 371 ? 18.463 7.267 -25.350 1.00 84.81 371 ARG A N 1
ATOM 2691 C CA . ARG A 1 371 ? 19.546 7.830 -26.178 1.00 84.81 371 ARG A CA 1
ATOM 2692 C C . ARG A 1 371 ? 19.806 9.301 -25.931 1.00 84.81 371 ARG A C 1
ATOM 2694 O O . ARG A 1 371 ? 20.136 10.042 -26.871 1.00 84.81 371 ARG A O 1
ATOM 2701 N N . ASP A 1 372 ? 19.656 9.729 -24.693 1.00 77.50 372 ASP A N 1
ATOM 2702 C CA . ASP A 1 372 ? 19.892 11.106 -24.288 1.00 77.50 372 ASP A CA 1
ATOM 2703 C C . ASP A 1 372 ? 21.349 11.374 -23.852 1.00 77.50 372 ASP A C 1
ATOM 2705 O O . ASP A 1 372 ? 21.795 12.531 -23.784 1.00 77.50 372 ASP A O 1
ATOM 2709 N N . GLY A 1 373 ? 22.130 10.300 -23.689 1.00 77.62 373 GLY A N 1
ATOM 2710 C CA . GLY A 1 373 ? 23.531 10.318 -23.293 1.00 77.62 373 GLY A CA 1
ATOM 2711 C C . GLY A 1 373 ? 23.791 10.047 -21.809 1.00 77.62 373 GLY A C 1
ATOM 2712 O O . GLY A 1 373 ? 24.961 10.104 -21.414 1.00 77.62 373 GLY A O 1
ATOM 2713 N N . TYR A 1 374 ? 22.761 9.757 -21.015 1.00 76.19 374 TYR A N 1
ATOM 2714 C CA . TYR A 1 374 ? 22.847 9.127 -19.702 1.00 76.19 374 TYR A CA 1
ATOM 2715 C C . TYR A 1 374 ? 22.604 7.624 -19.856 1.00 76.19 374 TYR A C 1
ATOM 2717 O O . TYR A 1 374 ? 21.732 7.199 -20.597 1.00 76.19 374 TYR A O 1
ATOM 2725 N N . SER A 1 375 ? 23.412 6.790 -19.201 1.00 81.75 375 SER A N 1
ATOM 2726 C CA . SER A 1 375 ? 23.120 5.354 -19.187 1.00 81.75 375 SER A CA 1
ATOM 2727 C C . SER A 1 375 ? 21.990 5.044 -18.208 1.00 81.75 375 SER A C 1
ATOM 2729 O O . SER A 1 375 ? 21.891 5.700 -17.170 1.00 81.75 375 SER A O 1
ATOM 2731 N N . ASP A 1 376 ? 21.253 3.963 -18.440 1.00 79.50 376 ASP A N 1
ATOM 2732 C CA . ASP A 1 376 ? 20.120 3.563 -17.597 1.00 79.50 376 ASP A CA 1
ATOM 2733 C C . ASP A 1 376 ? 20.551 3.394 -16.118 1.00 79.50 376 ASP A C 1
ATOM 2735 O O . ASP A 1 376 ? 19.870 3.856 -15.201 1.00 79.50 376 ASP A O 1
ATOM 2739 N N . VAL A 1 377 ? 21.758 2.857 -15.866 1.00 74.00 377 VAL A N 1
ATOM 2740 C CA . VAL A 1 377 ? 22.337 2.753 -14.507 1.00 74.00 377 VAL A CA 1
ATOM 2741 C C . VAL A 1 377 ? 22.646 4.112 -13.864 1.00 74.00 377 VAL A C 1
ATOM 2743 O O . VAL A 1 377 ? 22.536 4.274 -12.650 1.00 74.00 377 VAL A O 1
ATOM 2746 N N . GLN A 1 378 ? 23.006 5.125 -14.655 1.00 73.25 378 GLN A N 1
ATOM 2747 C CA . GLN A 1 378 ? 23.258 6.475 -14.139 1.00 73.25 378 GLN A CA 1
ATOM 2748 C C . GLN A 1 378 ? 21.954 7.140 -13.747 1.00 73.25 378 GLN A C 1
ATOM 2750 O O . GLN A 1 378 ? 21.886 7.819 -12.730 1.00 73.25 378 GLN A O 1
ATOM 2755 N N . GLU A 1 379 ? 20.914 6.950 -14.542 1.00 72.94 379 GLU A N 1
ATOM 2756 C CA . GLU A 1 379 ? 19.592 7.464 -14.238 1.00 72.94 379 GLU A CA 1
ATOM 2757 C C . GLU A 1 379 ? 18.971 6.762 -13.025 1.00 72.94 379 GLU A C 1
ATOM 2759 O O . GLU A 1 379 ? 18.389 7.437 -12.171 1.00 72.94 379 GLU A O 1
ATOM 2764 N N . TYR A 1 380 ? 19.161 5.446 -12.886 1.00 68.44 380 TYR A N 1
ATOM 2765 C CA . TYR A 1 380 ? 18.846 4.696 -11.667 1.00 68.44 380 TYR A CA 1
ATOM 2766 C C . TYR A 1 380 ? 19.568 5.296 -10.447 1.00 68.44 380 TYR A C 1
ATOM 2768 O O . TYR A 1 380 ? 18.925 5.729 -9.486 1.00 68.44 380 TYR A O 1
ATOM 2776 N N . GLN A 1 381 ? 20.895 5.437 -10.513 1.00 61.94 381 GLN A N 1
ATOM 2777 C CA . GLN A 1 381 ? 21.695 5.989 -9.417 1.00 61.94 381 GLN A CA 1
ATOM 2778 C C . GLN A 1 381 ? 21.343 7.449 -9.114 1.00 61.94 381 GLN A C 1
ATOM 2780 O O . GLN A 1 381 ? 21.286 7.833 -7.947 1.00 61.94 381 GLN A O 1
ATOM 2785 N N . ASN A 1 382 ? 21.065 8.271 -10.124 1.00 65.94 382 ASN A N 1
ATOM 2786 C CA . ASN A 1 382 ? 20.640 9.655 -9.934 1.00 65.94 382 ASN A CA 1
ATOM 2787 C C . ASN A 1 382 ? 19.273 9.731 -9.244 1.00 65.94 382 ASN A C 1
ATOM 2789 O O . ASN A 1 382 ? 19.077 10.589 -8.380 1.00 65.94 382 ASN A O 1
ATOM 2793 N N . ASN A 1 383 ? 18.352 8.819 -9.570 1.00 61.44 383 ASN A N 1
ATOM 2794 C CA . ASN A 1 383 ? 17.076 8.697 -8.870 1.00 61.44 383 ASN A CA 1
ATOM 2795 C C . ASN A 1 383 ? 17.275 8.272 -7.406 1.00 61.44 383 ASN A C 1
ATOM 2797 O O . ASN A 1 383 ? 16.727 8.928 -6.515 1.00 61.44 383 ASN A O 1
ATOM 2801 N N . LEU A 1 384 ? 18.121 7.270 -7.140 1.00 54.75 384 LEU A N 1
ATOM 2802 C CA . LEU A 1 384 ? 18.441 6.803 -5.784 1.00 54.75 384 LEU A CA 1
ATOM 2803 C C . LEU A 1 384 ? 19.077 7.910 -4.923 1.00 54.75 384 LEU A C 1
ATOM 2805 O O . LEU A 1 384 ? 18.685 8.136 -3.777 1.00 54.75 384 LEU A O 1
ATOM 2809 N N . HIS A 1 385 ? 20.020 8.658 -5.500 1.00 52.91 385 HIS A N 1
ATOM 2810 C CA . HIS A 1 385 ? 20.759 9.733 -4.830 1.00 52.91 385 HIS A CA 1
ATOM 2811 C C . HIS A 1 385 ? 20.076 11.092 -4.902 1.00 52.91 385 HIS A C 1
ATOM 2813 O O . HIS A 1 385 ? 20.631 12.095 -4.449 1.00 52.91 385 HIS A O 1
ATOM 2819 N N . ARG A 1 386 ? 18.839 11.130 -5.403 1.00 56.94 386 ARG A N 1
ATOM 2820 C CA . ARG A 1 386 ? 17.993 12.317 -5.371 1.00 56.94 386 ARG A CA 1
ATOM 2821 C C . ARG A 1 386 ? 18.507 13.482 -6.233 1.00 56.94 386 ARG A C 1
ATOM 2823 O O . ARG A 1 386 ? 18.064 14.616 -6.008 1.00 56.94 386 ARG A O 1
ATOM 2830 N N . HIS A 1 387 ? 19.355 13.210 -7.220 1.00 63.28 387 HIS A N 1
ATOM 2831 C CA . HIS A 1 387 ? 19.832 14.194 -8.187 1.00 63.28 387 HIS A CA 1
ATOM 2832 C C . HIS A 1 387 ? 18.723 14.601 -9.162 1.00 63.28 387 HIS A C 1
ATOM 2834 O O . HIS A 1 387 ? 17.753 13.877 -9.395 1.00 63.28 387 HIS A O 1
ATOM 2840 N N . VAL A 1 388 ? 18.866 15.799 -9.716 1.00 62.16 388 VAL A N 1
ATOM 2841 C CA . VAL A 1 388 ? 17.984 16.345 -10.749 1.00 62.16 388 VAL A CA 1
ATOM 2842 C C . VAL A 1 388 ? 18.822 16.764 -11.947 1.00 62.16 388 VAL A C 1
ATOM 2844 O O . VAL A 1 388 ? 20.014 17.061 -11.820 1.00 62.16 388 VAL A O 1
ATOM 2847 N N . ASP A 1 389 ? 18.202 16.771 -13.116 1.00 66.38 389 ASP A N 1
ATOM 2848 C CA . ASP A 1 389 ? 18.781 17.333 -14.320 1.00 66.38 389 ASP A CA 1
ATOM 2849 C C . ASP A 1 389 ? 18.939 18.869 -14.185 1.00 66.38 389 ASP A C 1
ATOM 2851 O O . ASP A 1 389 ? 18.447 19.483 -13.229 1.00 66.38 389 ASP A O 1
ATOM 2855 N N . PRO A 1 390 ? 19.627 19.536 -15.126 1.00 73.38 390 PRO A N 1
ATOM 2856 C CA . PRO A 1 390 ? 19.849 20.984 -15.085 1.00 73.38 390 PRO A CA 1
ATOM 2857 C C . PRO A 1 390 ? 18.584 21.848 -15.065 1.00 73.38 390 PRO A C 1
ATOM 2859 O O . PRO A 1 390 ? 18.652 23.006 -14.650 1.00 73.38 390 PRO A O 1
ATOM 2862 N N . ASP A 1 391 ? 17.446 21.318 -15.516 1.00 66.56 391 ASP A N 1
ATOM 2863 C CA . ASP A 1 391 ? 16.160 22.016 -15.484 1.00 66.56 391 ASP A CA 1
ATOM 2864 C C . ASP A 1 391 ? 15.423 21.788 -14.141 1.00 66.56 391 ASP A C 1
ATOM 2866 O O . ASP A 1 391 ? 14.329 22.318 -13.922 1.00 66.56 391 ASP A O 1
ATOM 2870 N N . GLY A 1 392 ? 16.040 21.058 -13.204 1.00 59.41 392 GLY A N 1
ATOM 2871 C CA . GLY A 1 392 ? 15.496 20.740 -11.886 1.00 59.41 392 GLY A CA 1
ATOM 2872 C C . GLY A 1 392 ? 14.480 19.599 -11.914 1.00 59.41 392 GLY A C 1
ATOM 2873 O O . GLY A 1 392 ? 13.733 19.421 -10.948 1.00 59.41 392 GLY A O 1
ATOM 2874 N N . THR A 1 393 ? 14.426 18.845 -13.012 1.00 57.88 393 THR A N 1
ATOM 2875 C CA . THR A 1 393 ? 13.544 17.691 -13.183 1.00 57.88 393 THR A CA 1
ATOM 2876 C C . THR A 1 393 ? 14.271 16.404 -12.803 1.00 57.88 393 THR A C 1
ATOM 2878 O O . THR A 1 393 ? 15.487 16.304 -12.911 1.00 57.88 393 THR A O 1
ATOM 2881 N N . ALA A 1 394 ? 13.554 15.412 -12.276 1.00 60.22 394 ALA A N 1
ATOM 2882 C CA . ALA A 1 394 ? 14.165 14.110 -12.011 1.00 60.22 394 ALA A CA 1
ATOM 2883 C C . ALA A 1 394 ? 14.515 13.421 -13.335 1.00 60.22 394 ALA A C 1
ATOM 2885 O O . ALA A 1 394 ? 13.736 13.533 -14.288 1.00 60.22 394 ALA A O 1
ATOM 2886 N N . PHE A 1 395 ? 15.625 12.682 -13.344 1.00 63.44 395 PHE A N 1
ATOM 2887 C CA . PHE A 1 395 ? 16.068 11.916 -14.506 1.00 63.44 395 PHE A CA 1
ATOM 2888 C C . PHE A 1 395 ? 14.959 10.973 -15.018 1.00 63.44 395 PHE A C 1
ATOM 2890 O O . PHE A 1 395 ? 14.189 10.407 -14.232 1.00 63.44 395 PHE A O 1
ATOM 2897 N N . ASP A 1 396 ? 14.781 10.918 -16.333 1.00 64.12 396 ASP A N 1
ATOM 2898 C CA . ASP A 1 396 ? 13.697 10.288 -17.077 1.00 64.12 396 ASP A CA 1
ATOM 2899 C C . ASP A 1 396 ? 14.192 9.183 -18.003 1.00 64.12 396 ASP A C 1
ATOM 2901 O O . ASP A 1 396 ? 14.597 9.410 -19.130 1.00 64.12 396 ASP A O 1
ATOM 2905 N N . LEU A 1 397 ? 13.990 7.963 -17.546 1.00 64.50 397 LEU A N 1
ATOM 2906 C CA . LEU A 1 397 ? 14.474 6.739 -18.177 1.00 64.50 397 LEU A CA 1
ATOM 2907 C C . LEU A 1 397 ? 13.826 6.401 -19.516 1.00 64.50 397 LEU A C 1
ATOM 2909 O O . LEU A 1 397 ? 14.198 5.446 -20.194 1.00 64.50 397 LEU A O 1
ATOM 2913 N N . THR A 1 398 ? 12.745 7.097 -19.850 1.00 59.88 398 THR A N 1
ATOM 2914 C CA . THR A 1 398 ? 11.933 6.796 -21.030 1.00 59.88 398 THR A CA 1
ATOM 2915 C C . THR A 1 398 ? 11.823 7.986 -21.974 1.00 59.88 398 THR A C 1
ATOM 2917 O O . THR A 1 398 ? 11.122 7.899 -22.990 1.00 59.88 398 THR A O 1
ATOM 2920 N N . GLY A 1 399 ? 12.501 9.096 -21.673 1.00 64.12 399 GLY A N 1
ATOM 2921 C CA . GLY A 1 399 ? 12.452 10.296 -22.490 1.00 64.12 399 GLY A CA 1
ATOM 2922 C C . GLY A 1 399 ? 13.555 11.291 -22.159 1.00 64.12 399 GLY A C 1
ATOM 2923 O O . GLY A 1 399 ? 13.780 11.606 -21.012 1.00 64.12 399 GLY A O 1
ATOM 2924 N N . ALA A 1 400 ? 14.148 11.894 -23.185 1.00 72.44 400 ALA A N 1
ATOM 2925 C CA . ALA A 1 400 ? 15.431 12.575 -23.041 1.00 72.44 400 ALA A CA 1
ATOM 2926 C C . ALA A 1 400 ? 15.566 13.606 -21.899 1.00 72.44 400 ALA A C 1
ATOM 2928 O O . ALA A 1 400 ? 14.895 14.648 -21.895 1.00 72.44 400 ALA A O 1
ATOM 2929 N N . ASN A 1 401 ? 16.550 13.374 -21.028 1.00 73.75 401 ASN A N 1
ATOM 2930 C CA . ASN A 1 401 ? 17.083 14.317 -20.053 1.00 73.75 401 ASN A CA 1
ATOM 2931 C C . ASN A 1 401 ? 18.001 15.352 -20.696 1.00 73.75 401 ASN A C 1
ATOM 2933 O O . ASN A 1 401 ? 18.576 15.187 -21.779 1.00 73.75 401 ASN A O 1
ATOM 2937 N N . LYS A 1 402 ? 18.187 16.466 -19.989 1.00 77.12 402 LYS A N 1
ATOM 2938 C CA . LYS A 1 402 ? 19.057 17.533 -20.461 1.00 77.12 402 LYS A CA 1
ATOM 2939 C C . LYS A 1 402 ? 20.501 17.324 -20.027 1.00 77.12 402 LYS A C 1
ATOM 2941 O O . LYS A 1 402 ? 20.803 17.160 -18.849 1.00 77.12 402 LYS A O 1
ATOM 2946 N N . GLN A 1 403 ? 21.411 17.430 -20.991 1.00 70.00 403 GLN A N 1
ATOM 2947 C CA . GLN A 1 403 ? 22.850 17.320 -20.753 1.00 70.00 403 GLN A CA 1
ATOM 2948 C C . GLN A 1 403 ? 23.350 18.346 -19.723 1.00 70.00 403 GLN A C 1
ATOM 2950 O O . GLN A 1 403 ? 23.057 19.540 -19.835 1.00 70.00 403 GLN A O 1
ATOM 2955 N N . GLY A 1 404 ? 24.182 17.886 -18.782 1.00 62.91 404 GLY A N 1
ATOM 2956 C CA . GLY A 1 404 ? 24.920 18.731 -17.833 1.00 62.91 404 GLY A CA 1
ATOM 2957 C C . GLY A 1 404 ? 24.485 18.651 -16.364 1.00 62.91 404 GLY A C 1
ATOM 2958 O O . GLY A 1 404 ? 24.922 19.493 -15.585 1.00 62.91 404 GLY A O 1
ATOM 2959 N N . GLY A 1 405 ? 23.622 17.703 -15.978 1.00 60.50 405 GLY A N 1
ATOM 2960 C CA . GLY A 1 405 ? 23.232 17.478 -14.572 1.00 60.50 405 GLY A CA 1
ATOM 2961 C C . GLY A 1 405 ? 24.345 16.855 -13.719 1.00 60.50 405 GLY A C 1
ATOM 2962 O O . GLY A 1 405 ? 25.357 16.417 -14.258 1.00 60.50 405 GLY A O 1
ATOM 2963 N N . GLU A 1 406 ? 24.155 16.770 -12.397 1.00 56.47 406 GLU A N 1
ATOM 2964 C CA . GLU A 1 406 ? 25.183 16.314 -11.434 1.00 56.47 406 GLU A CA 1
ATOM 2965 C C . GLU A 1 406 ? 25.745 14.900 -11.737 1.00 56.47 406 GLU A C 1
ATOM 2967 O O . GLU A 1 406 ? 26.906 14.635 -11.442 1.00 56.47 406 GLU A O 1
ATOM 2972 N N . GLY A 1 407 ? 24.994 14.031 -12.432 1.00 50.06 407 GLY A N 1
ATOM 2973 C CA . GLY A 1 407 ? 25.462 12.717 -12.914 1.00 50.06 407 GLY A CA 1
ATOM 2974 C C . GLY A 1 407 ? 26.215 12.710 -14.261 1.00 50.06 407 GLY A C 1
ATOM 2975 O O . GLY A 1 407 ? 26.694 11.668 -14.696 1.00 50.06 407 GLY A O 1
ATOM 2976 N N . TYR A 1 408 ? 26.332 13.853 -14.949 1.00 47.44 408 TYR A N 1
ATOM 2977 C CA . TYR A 1 408 ? 26.994 13.980 -16.261 1.00 47.44 408 TYR A CA 1
ATOM 2978 C C . TYR A 1 408 ? 28.527 14.060 -16.155 1.00 47.44 408 TYR A C 1
ATOM 2980 O O . TYR A 1 408 ? 29.251 13.648 -17.066 1.00 47.44 408 TYR A O 1
ATOM 2988 N N . GLU A 1 409 ? 29.049 14.615 -15.055 1.00 46.94 409 GLU A N 1
ATOM 2989 C CA . GLU A 1 409 ? 30.473 14.963 -14.938 1.00 46.94 409 GLU A CA 1
ATOM 2990 C C . GLU A 1 409 ? 31.398 13.738 -14.841 1.00 46.94 409 GLU A C 1
ATOM 2992 O O . GLU A 1 409 ? 32.523 13.782 -15.351 1.00 46.94 409 GLU A O 1
ATOM 2997 N N . GLU A 1 410 ? 30.916 12.606 -14.315 1.00 45.31 410 GLU A N 1
ATOM 2998 C CA . GLU A 1 410 ? 31.725 11.386 -14.171 1.00 45.31 410 GLU A CA 1
ATOM 2999 C C . GLU A 1 410 ? 32.198 10.815 -15.528 1.00 45.31 410 GLU A C 1
ATOM 3001 O O . GLU A 1 410 ? 33.297 10.260 -15.637 1.00 45.31 410 GLU A O 1
ATOM 3006 N N . VAL A 1 411 ? 31.419 11.009 -16.602 1.00 41.78 411 VAL A N 1
ATOM 3007 C CA . VAL A 1 411 ? 31.767 10.567 -17.969 1.00 41.78 411 VAL A CA 1
ATOM 3008 C C . VAL A 1 411 ? 32.734 11.540 -18.646 1.00 41.78 411 VAL A C 1
ATOM 3010 O O . VAL A 1 411 ? 33.608 11.128 -19.421 1.00 41.78 411 VAL A O 1
ATOM 3013 N N . VAL A 1 412 ? 32.614 12.839 -18.357 1.00 38.81 412 VAL A N 1
ATOM 3014 C CA . VAL A 1 412 ? 33.476 13.867 -18.957 1.00 38.81 412 VAL A CA 1
ATOM 3015 C C . VAL A 1 412 ? 34.881 13.830 -18.346 1.00 38.81 412 VAL A C 1
ATOM 3017 O O . VAL A 1 412 ? 35.859 14.032 -19.076 1.00 38.81 412 VAL A O 1
ATOM 3020 N N . GLU A 1 413 ? 35.016 13.493 -17.059 1.00 35.09 413 GLU A N 1
ATOM 3021 C CA . GLU A 1 413 ? 36.324 13.279 -16.428 1.00 35.09 413 GLU A CA 1
ATOM 3022 C C . GLU A 1 413 ? 36.973 11.943 -16.830 1.00 35.09 413 GLU A C 1
ATOM 3024 O O . GLU A 1 413 ? 38.158 11.933 -17.189 1.00 35.09 413 GLU A O 1
ATOM 3029 N N . LYS A 1 414 ? 36.220 10.830 -16.899 1.00 32.97 414 LYS A N 1
ATOM 3030 C CA . LYS A 1 414 ? 36.764 9.524 -17.336 1.00 32.97 414 LYS A CA 1
ATOM 3031 C C . LYS A 1 414 ? 37.258 9.524 -18.789 1.00 32.97 414 LYS A C 1
ATOM 3033 O O . LYS A 1 414 ? 38.183 8.782 -19.114 1.00 32.97 414 LYS A O 1
ATOM 3038 N N . LYS A 1 415 ? 36.737 10.398 -19.661 1.00 35.06 415 LYS A N 1
ATOM 3039 C CA . LYS A 1 415 ? 37.247 10.561 -21.039 1.00 35.06 415 LYS A CA 1
ATOM 3040 C C . LYS A 1 415 ? 38.523 11.411 -21.158 1.00 35.06 415 LYS A C 1
ATOM 3042 O O . LYS A 1 415 ? 39.098 11.454 -22.245 1.00 35.06 415 LYS A O 1
ATOM 3047 N N . LYS A 1 416 ? 38.994 12.077 -20.092 1.00 34.25 416 LYS A N 1
ATOM 3048 C CA . LYS A 1 416 ? 40.158 12.991 -20.156 1.00 34.25 416 LYS A CA 1
ATOM 3049 C C . LYS A 1 416 ? 41.433 12.493 -19.482 1.00 34.25 416 LYS A C 1
ATOM 3051 O O . LYS A 1 416 ? 42.492 13.081 -19.714 1.00 34.25 416 LYS A O 1
ATOM 3056 N N . VAL A 1 417 ? 41.396 11.411 -18.709 1.00 35.78 417 VAL A N 1
ATOM 3057 C CA . VAL A 1 417 ? 42.614 10.884 -18.080 1.00 35.78 417 VAL A CA 1
ATOM 3058 C C . VAL A 1 417 ? 43.230 9.812 -18.975 1.00 35.78 417 VAL A C 1
ATOM 3060 O O . VAL A 1 417 ? 42.874 8.640 -18.921 1.00 35.78 417 VAL A O 1
ATOM 3063 N N . ASN A 1 418 ? 44.176 10.233 -19.822 1.00 38.00 418 ASN A N 1
ATOM 3064 C CA . ASN A 1 418 ? 45.040 9.328 -20.578 1.00 38.00 418 ASN A CA 1
ATOM 3065 C C . ASN A 1 418 ? 45.601 8.241 -19.643 1.00 38.00 418 ASN A C 1
ATOM 3067 O O . ASN A 1 418 ? 46.231 8.553 -18.632 1.00 38.00 418 ASN A O 1
ATOM 3071 N N . PHE A 1 419 ? 45.421 6.981 -20.041 1.00 36.09 419 PHE A N 1
ATOM 3072 C CA . PHE A 1 419 ? 45.811 5.718 -19.385 1.00 36.09 419 PHE A CA 1
ATOM 3073 C C . PHE A 1 419 ? 47.249 5.686 -18.803 1.00 36.09 419 PHE A C 1
ATOM 3075 O O . PHE A 1 419 ? 47.587 4.852 -17.968 1.00 36.09 419 PHE A O 1
ATOM 3082 N N . ILE A 1 420 ? 48.103 6.630 -19.207 1.00 35.78 420 ILE A N 1
ATOM 3083 C CA . ILE A 1 420 ? 49.489 6.809 -18.760 1.00 35.78 420 ILE A CA 1
ATOM 3084 C C . ILE A 1 420 ? 49.586 7.464 -17.363 1.00 35.78 420 ILE A C 1
ATOM 3086 O O . ILE A 1 420 ? 50.481 7.112 -16.595 1.00 35.78 420 ILE A O 1
ATOM 3090 N N . SER A 1 421 ? 48.659 8.351 -16.975 1.00 37.62 421 SER A N 1
ATOM 3091 C CA . SER A 1 421 ? 48.711 9.032 -15.665 1.00 37.62 421 SER A CA 1
ATOM 3092 C C . SER A 1 421 ? 48.369 8.105 -14.489 1.00 37.62 421 SER A C 1
ATOM 3094 O O . SER A 1 421 ? 48.910 8.265 -13.395 1.00 37.62 421 SER A O 1
ATOM 3096 N N . ALA A 1 422 ? 47.525 7.093 -14.715 1.00 36.06 422 ALA A N 1
ATOM 3097 C CA . ALA A 1 422 ? 47.162 6.101 -13.701 1.00 36.06 422 ALA A CA 1
ATOM 3098 C C . ALA A 1 422 ? 48.337 5.167 -13.345 1.00 36.06 422 ALA A C 1
ATOM 3100 O O . ALA A 1 422 ? 48.531 4.833 -12.177 1.00 36.06 422 ALA A O 1
ATOM 3101 N N . ILE A 1 423 ? 49.179 4.814 -14.326 1.00 38.22 423 ILE A N 1
ATOM 3102 C CA . ILE A 1 423 ? 50.364 3.967 -14.112 1.00 38.22 423 ILE A CA 1
ATOM 3103 C C . ILE A 1 423 ? 51.449 4.719 -13.324 1.00 38.22 423 ILE A C 1
ATOM 3105 O O . ILE A 1 423 ? 52.074 4.143 -12.436 1.00 38.22 423 ILE A O 1
ATOM 3109 N N . ILE A 1 424 ? 51.646 6.016 -13.587 1.00 37.34 424 ILE A N 1
ATOM 3110 C CA . ILE A 1 424 ? 52.642 6.836 -12.875 1.00 37.34 424 ILE A CA 1
ATOM 3111 C C . ILE A 1 424 ? 52.267 7.001 -11.392 1.00 37.34 424 ILE A C 1
ATOM 3113 O O . ILE A 1 424 ? 53.123 6.836 -10.523 1.00 37.34 424 ILE A O 1
ATOM 3117 N N . ASN A 1 425 ? 50.988 7.236 -11.081 1.00 38.66 425 ASN A N 1
ATOM 3118 C CA . ASN A 1 425 ? 50.522 7.346 -9.693 1.00 38.66 425 ASN A CA 1
ATOM 3119 C C . ASN A 1 425 ? 50.566 6.005 -8.939 1.00 38.66 425 ASN A C 1
ATOM 3121 O O . ASN A 1 425 ? 50.859 5.984 -7.745 1.00 38.66 425 ASN A O 1
ATOM 3125 N N . PHE A 1 426 ? 50.344 4.883 -9.633 1.00 38.22 426 PHE A N 1
ATOM 3126 C CA . PHE A 1 426 ? 50.481 3.542 -9.057 1.00 38.22 426 PHE A CA 1
ATOM 3127 C C . PHE A 1 426 ? 51.943 3.168 -8.748 1.00 38.22 426 PHE A C 1
ATOM 3129 O O . PHE A 1 426 ? 52.212 2.492 -7.758 1.00 38.22 426 PHE A O 1
ATOM 3136 N N . LEU A 1 427 ? 52.905 3.632 -9.554 1.00 34.84 427 LEU A N 1
ATOM 3137 C CA . LEU A 1 427 ? 54.334 3.388 -9.315 1.00 34.84 427 LEU A CA 1
ATOM 3138 C C . LEU A 1 427 ? 54.913 4.279 -8.201 1.00 34.84 427 LEU A C 1
ATOM 3140 O O . LEU A 1 427 ? 55.805 3.840 -7.479 1.00 34.84 427 LEU A O 1
ATOM 3144 N N . LEU A 1 428 ? 54.384 5.492 -8.010 1.00 38.00 428 LEU A N 1
ATOM 3145 C CA . LEU A 1 428 ? 54.846 6.432 -6.977 1.00 38.00 428 LEU A CA 1
ATOM 3146 C C . LEU A 1 428 ? 54.268 6.163 -5.572 1.00 38.00 428 LEU A C 1
ATOM 3148 O O . LEU A 1 428 ? 54.786 6.701 -4.593 1.00 38.00 428 LEU A O 1
ATOM 3152 N N . SER A 1 429 ? 53.232 5.327 -5.435 1.00 38.50 429 SER A N 1
ATOM 3153 C CA . SER A 1 429 ? 52.597 5.036 -4.137 1.00 38.50 429 SER A CA 1
ATOM 3154 C C . SER A 1 429 ? 53.273 3.922 -3.322 1.00 38.50 429 SER A C 1
ATOM 3156 O O . SER A 1 429 ? 52.914 3.719 -2.163 1.00 38.50 429 SER A O 1
ATOM 3158 N N . ARG A 1 430 ? 54.277 3.216 -3.872 1.00 37.53 430 ARG A N 1
ATOM 3159 C CA . ARG A 1 430 ? 54.935 2.068 -3.208 1.00 37.53 430 ARG A CA 1
ATOM 3160 C C . ARG A 1 430 ? 56.216 2.373 -2.414 1.00 37.53 430 ARG A C 1
ATOM 3162 O O . ARG A 1 430 ? 56.760 1.449 -1.819 1.00 37.53 430 ARG A O 1
ATOM 3169 N N . GLU A 1 431 ? 56.681 3.623 -2.326 1.00 45.47 431 GLU A N 1
ATOM 3170 C CA . GLU A 1 431 ? 57.960 3.951 -1.652 1.00 45.47 431 GLU A CA 1
ATOM 3171 C C . GLU A 1 431 ? 57.870 4.670 -0.289 1.00 45.47 431 GLU A C 1
ATOM 3173 O O . GLU A 1 431 ? 58.900 5.042 0.270 1.00 45.47 431 GLU A O 1
ATOM 3178 N N . LYS A 1 432 ? 56.696 4.848 0.330 1.00 42.53 432 LYS A N 1
ATOM 3179 C CA . LYS A 1 432 ? 56.626 5.487 1.663 1.00 42.53 432 LYS A CA 1
ATOM 3180 C C . LYS A 1 432 ? 55.787 4.691 2.652 1.00 42.53 432 LYS A C 1
ATOM 3182 O O . LYS A 1 432 ? 54.565 4.756 2.599 1.00 42.53 432 LYS A O 1
ATOM 3187 N N . GLY A 1 433 ? 56.448 4.009 3.597 1.00 37.06 433 GLY A N 1
ATOM 3188 C CA . GLY A 1 433 ? 55.751 3.553 4.803 1.00 37.06 433 GLY A CA 1
ATOM 3189 C C . GLY A 1 433 ? 56.334 2.438 5.676 1.00 37.06 433 GLY A C 1
ATOM 3190 O O . GLY A 1 433 ? 55.566 1.884 6.449 1.00 37.06 433 GLY A O 1
ATOM 3191 N N . THR A 1 434 ? 57.626 2.090 5.632 1.00 45.25 434 THR A N 1
ATOM 3192 C CA . THR A 1 434 ? 58.273 1.388 6.764 1.00 45.25 434 THR A CA 1
ATOM 3193 C C . THR A 1 434 ? 59.109 2.387 7.557 1.00 45.25 434 THR A C 1
ATOM 3195 O O . THR A 1 434 ? 60.107 2.891 7.047 1.00 45.25 434 THR A O 1
ATOM 3198 N N . GLY A 1 435 ? 58.719 2.680 8.796 1.00 32.94 435 GLY A N 1
ATOM 3199 C CA . GLY A 1 435 ? 59.474 3.577 9.669 1.00 32.94 435 GLY A CA 1
ATOM 3200 C C . GLY A 1 435 ? 58.884 3.621 11.070 1.00 32.94 435 GLY A C 1
ATOM 3201 O O . GLY A 1 435 ? 57.982 4.403 11.342 1.00 32.94 435 GLY A O 1
ATOM 3202 N N . ALA A 1 436 ? 59.385 2.732 11.922 1.00 37.53 436 ALA A N 1
ATOM 3203 C CA . ALA A 1 436 ? 59.068 2.601 13.336 1.00 37.53 436 ALA A CA 1
ATOM 3204 C C . ALA A 1 436 ? 59.343 3.879 14.141 1.00 37.53 436 ALA A C 1
ATOM 3206 O O . ALA A 1 436 ? 60.323 4.563 13.857 1.00 37.53 436 ALA A O 1
ATOM 3207 N N . VAL A 1 437 ? 58.588 4.088 15.227 1.00 32.75 437 VAL A N 1
ATOM 3208 C CA . VAL A 1 437 ? 59.133 4.679 16.460 1.00 32.75 437 VAL A CA 1
ATOM 3209 C C . VAL A 1 437 ? 58.491 4.015 17.688 1.00 32.75 437 VAL A C 1
ATOM 3211 O O . VAL A 1 437 ? 57.306 4.179 17.960 1.00 32.75 437 VAL A O 1
ATOM 3214 N N . GLN A 1 438 ? 59.321 3.269 18.411 1.00 33.88 438 GLN A N 1
ATOM 3215 C CA . GLN A 1 438 ? 59.342 3.093 19.870 1.00 33.88 438 GLN A CA 1
ATOM 3216 C C . GLN A 1 438 ? 60.782 3.453 20.299 1.00 33.88 438 GLN A C 1
ATOM 3218 O O . GLN A 1 438 ? 61.678 3.373 19.446 1.00 33.88 438 GLN A O 1
ATOM 3223 N N . PRO A 1 439 ? 61.049 3.875 21.546 1.00 46.62 439 PRO A N 1
ATOM 3224 C CA . PRO A 1 439 ? 60.376 3.493 22.792 1.00 46.62 439 PRO A CA 1
ATOM 3225 C C . PRO A 1 439 ? 59.422 4.537 23.371 1.00 46.62 439 PRO A C 1
ATOM 3227 O O . PRO A 1 439 ? 59.713 5.749 23.253 1.00 46.62 439 PRO A O 1
#

Foldseek 3Di:
DDDDDPPDDPPQQQDQQCPLPDGVVQCVVQVFDSNDSLGDRADAPEEPPPRPPAPQVVQVVQQPDPQRGEHEYEFDEHEAQEREHAARYEYFYSDQQQLRAEQANQLHAASYEYDHHQEYEYESHEFERHNLDDDHEVYEYEDANHEYEYYLYEQEHEQEHYEEYYHAEYEAFQAEQEHHQEESYEYELNHFYEHFLAEQAHHQAERYEYHYPDDDDDDDDDDDPDDDDDDDDDDDDDDDDDDDDDDDDDDDPDPPDPASAVRYQAELYAQEHHNNYRYHSDDRHYLYHYDDQCADPSRDGDPPGPQAQSGADLVRHGFGGHSSTDGSSSNVSSVVCQCQPLPVPQQAHPVVCCNPPVDNPCAGVDDQNAPQPAGLNLLRVCSVVVWAAPVRHRRDSNYHGDPDTPSNVVVVVVVPDDPVVVVVVVVVVPPDDDDDDDD

Secondary structure (DSSP, 8-state):
---------TTSSS--SS-SSS-HHHHHHHT--TT-TT-PPP-EEEEETTT-SSHHHHHHHHTTSTT-EEEEE-SEEEE-SSEEE-TTEEEEES-SSTTTEEEE-TTTS-SEEEES-SSEEEES-EEE---SSTT--SEEEESSS---EEES-EE-SSS-SEEEESS---EEES-EEES-SS-SEEEETT--EEEES-EEES-SSEEEEEE-S----------------------------------------------GGGSEEEES-EEE--SSEEEESS---BT-B-S---B-GGGPBPTT-TTTTTEE-TTS-EE-SSTTSS-HHHHHHHHHHHTT--SS-SSS-HHHHHHHHSSTTSS-TT--SS-SSS-HHHHHHHHHTT---TTSPPP-TTSPPPTTSTTTHHHHHHTTS-THHHHHHHHHTTSS-------

Sequence (439 aa):
MGTAVFQRPLSRTFEDADNDGYSNLEEYRAGSDPTDAASTPIQCATTVPDDFTSIQAAANYVAITKFGGNVCVQPGTYVESKLKLKDGVYLVALSDDPAETIIDGNGKDDVITFHGVRVGGVIGFTLRNSKNKGNAAAINISGAKQMPLIARNIITDNKHGIRLQGNVMPLLINNTIVDNSGDGISAGGNDPAMILNNIVAFNKDDGIVGLGGNKGSKGSKGSNKGSKGNKGSKESKVGSKGNDKGSKGSKGKNTSGKATHDLFTLAYNDVYGNDGGNYVSLEAGQGGISLDPRFIDGYQLAGDSPCIGTGRALDGTAMDMGAYGGSTAQLINTAATAMLADTDQDGIDDAWEQLFFGNLTTANSTSDYDRDGYSDVQEYQNNLHRHVDPDGTAFDLTGANKQGGEGYEEVVEKKKVNFISAIINFLLSREKGTGAVQP

InterPro domains:
  IPR011050 Pectin lyase fold/virulence factor [SSF51126] (48-299)
  IPR012334 Pectin lyase fold [G3DSA:2.160.20.10] (44-292)
  IPR022441 Parallel beta-helix repeat-2 [TIGR03804] (150-181)
  IPR039448 Right handed beta helix domain [PF13229] (115-213)

Organism: NCBI:txid1859131

Radius of gyration: 27.1 Å; chains: 1; bounding box: 106×50×98 Å

pLDDT: mean 71.33, std 23.63, range [23.23, 98.88]